Protein AF-A0A6A6N4U1-F1 (afdb_monomer_lite)

pLDDT: mean 78.18, std 16.9, range [21.81, 95.88]

Organism: Hevea brasiliensis (NCBI:txid3981)

Foldseek 3Di:
DVVLLVVLLVQLLCLLQVQQLVVLVVLCVVCVVLCVVWFPNLLSSVVSLLLSAQALVLLLVVCVVQLNCADPLNVSLSSSNVSRVVVSQVSVLVSVCVPDPDPVLSVVLVCLVVVLLCCLQPPVLVVLVVLVVPDDPPDDDPVVVLVVLVVQLVVQLVSCVVSVGHSVVSNVSSVVSHDFFPDPLQVSCVVVVCCCPVPVVVVLVVVLVVLADPVVQPSVSSLVSLVVSSVSSLVSSLCSQLVSCVVSVHPNLSSNLSSLSSSQDDDVSLVVLVVCCVVVRTDSNSSNSVVVVNVVCNVVSVVVNVVSDDPVVPVCPPVVVVVDPDDPVPDDQQEAAEAEAEAEDPVCVVVRVVVQCVSCVPCVRHPYHYHYWYDYAGRRDSDADADEDDPPPPPPDDDDDDDDDDGDDDGYD

Secondary structure (DSSP, 8-state):
-HHHHHHHHHHHHHHHHHHHHHHHHHHHHHSHHHHTTTB-GGGHHHHHHHHH---HHHHHHHHHTTT-TTSHHHHHHHHHHHHHHHHHHHHHHHHHHTT-S-HHHHHHHHHHHHHHHHHIIIIIHHHHHHHHHTS-TTSPPPHHHHHHHHHHHHHHHHHHHHTTS-HHHHHHHHHHHSPSSTTHHHHHHHHHHHHIIIIIHHHHHHHHHHH--GGGTT-HHHHHHHHHHHHHHHHHHHHHHHHHHHHTT--HHHHHHHHHHTT---HHHHHHHHHHHHTTSB-HHHHHHHHHHHHHHHHHHHHHHHHH--THHHHT-GGGGTS----GGGS-TTS-EEEEEEE-SGGGHHHHHHHHHHH-TTTTTS-EEEEEEE----TT-SS--B----TT---S--------------B--

Radius of gyration: 26.22 Å; chains: 1; bounding box: 71×54×66 Å

InterPro domains:
  IPR006153 Cation/H+ exchanger, transmembrane domain [PF00999] (2-296)
  IPR038770 Sodium/solute symporter superfamily [G3DSA:1.20.1530.20] (1-314)
  IPR050794 Monovalent cation:proton antiporter 2 [PTHR32468] (1-393)

Sequence (413 aa):
MLLKSTRKIWTLGVSSYLAPLLVSVIFGLLMRQQFNNCVNESKMLFVSASLSVTYFPVVAQFIEELDLLTTEFGLLTLSSSMLIQMMSISTFIIGVTSTRETYMMSFAYFLGVCGTVVVAVFIIRPVVQEIINRTPEGKSIHEFFVIAILIGTLIMAFVTDYLWMDFLLGAFLMGLIIPDGPPLGSILVEKSELMINEFFLPIFYVHIGYQTDVYSLKNIDSVTAILLLISVIFMTKMLGTLLASIYLKIRFQDAIFLALILNFKGVMDWVSFQRFLVLNILGKQCFTVLVLFNLVFIAAFYPVIHIFYNPRARLAGPYSKTKCTRALQSTPQEAELRAITCIYEEDNVPGMLALLEAVNPKAAISPLCAYVIHVIELVGRTAPILMPYKSDDKDLGHNSSSSSSPLGLCMLL

Structure (mmCIF, N/CA/C/O backbone):
data_AF-A0A6A6N4U1-F1
#
_entry.id   AF-A0A6A6N4U1-F1
#
loop_
_atom_site.group_PDB
_atom_site.id
_atom_site.type_symbol
_atom_site.label_atom_id
_atom_site.label_alt_id
_atom_site.label_comp_id
_atom_site.label_asym_id
_atom_site.label_entity_id
_atom_site.label_seq_id
_atom_site.pdbx_PDB_ins_code
_atom_site.Cartn_x
_atom_site.Cartn_y
_atom_site.Cartn_z
_atom_site.occupancy
_atom_site.B_iso_or_equiv
_atom_site.auth_seq_id
_atom_site.auth_comp_id
_atom_site.auth_asym_id
_atom_site.auth_atom_id
_atom_site.pdbx_PDB_model_num
ATOM 1 N N . MET A 1 1 ? 0.759 8.539 27.636 1.00 47.53 1 MET A N 1
ATOM 2 C CA . MET A 1 1 ? 0.322 7.373 26.828 1.00 47.53 1 MET A CA 1
ATOM 3 C C . MET A 1 1 ? 1.138 7.247 25.538 1.00 47.53 1 MET A C 1
ATOM 5 O O . MET A 1 1 ? 1.830 6.246 25.389 1.00 47.53 1 MET A O 1
ATOM 9 N N . LEU A 1 2 ? 1.140 8.285 24.687 1.00 45.25 2 LEU A N 1
ATOM 10 C CA . LEU A 1 2 ? 1.798 8.374 23.367 1.00 45.25 2 LEU A CA 1
ATOM 11 C C . LEU A 1 2 ? 3.108 7.575 23.187 1.00 45.25 2 LEU A C 1
ATOM 13 O O . LEU A 1 2 ? 3.095 6.633 22.404 1.00 45.25 2 LEU A O 1
ATOM 17 N N . LEU A 1 3 ? 4.192 7.846 23.938 1.00 59.31 3 LEU A N 1
ATOM 18 C CA . LEU A 1 3 ? 5.488 7.150 23.752 1.00 59.31 3 LEU A CA 1
ATOM 19 C C . LEU A 1 3 ? 5.407 5.608 23.786 1.00 59.31 3 LEU A C 1
ATOM 21 O O . LEU A 1 3 ? 6.158 4.938 23.075 1.00 59.31 3 LEU A O 1
ATOM 25 N N . LYS A 1 4 ? 4.503 5.021 24.590 1.00 64.94 4 LYS A N 1
ATOM 26 C CA . LYS A 1 4 ? 4.307 3.558 24.617 1.00 64.94 4 LYS A CA 1
ATOM 27 C C . LYS A 1 4 ? 3.630 3.040 23.344 1.00 64.94 4 LYS A C 1
ATOM 29 O O . LYS A 1 4 ? 3.878 1.898 22.974 1.00 64.94 4 LYS A O 1
ATOM 34 N N . SER A 1 5 ? 2.818 3.862 22.677 1.00 75.38 5 SER A N 1
ATOM 35 C CA . SER A 1 5 ? 2.281 3.563 21.346 1.00 75.38 5 SER A CA 1
ATOM 36 C C . SER A 1 5 ? 3.366 3.732 20.281 1.00 75.38 5 SER A C 1
ATOM 38 O O . SER A 1 5 ? 3.658 2.786 19.560 1.00 75.38 5 SER A O 1
ATOM 40 N N . THR A 1 6 ? 4.080 4.865 20.269 1.00 81.81 6 THR A N 1
ATOM 41 C CA . THR A 1 6 ? 5.168 5.139 19.312 1.00 81.81 6 THR A CA 1
ATOM 42 C C . THR A 1 6 ? 6.200 4.008 19.264 1.00 81.81 6 THR A C 1
ATOM 44 O O . THR A 1 6 ? 6.553 3.556 18.179 1.00 81.81 6 THR A O 1
ATOM 47 N N . ARG A 1 7 ? 6.625 3.469 20.421 1.00 86.06 7 ARG A N 1
ATOM 48 C CA . ARG A 1 7 ? 7.556 2.325 20.469 1.00 86.06 7 ARG A CA 1
ATOM 49 C C . ARG A 1 7 ? 6.973 1.039 19.864 1.00 86.06 7 ARG A C 1
ATOM 51 O O . ARG A 1 7 ? 7.729 0.299 19.236 1.00 86.06 7 ARG A O 1
ATOM 58 N N . LYS A 1 8 ? 5.669 0.764 20.022 1.00 87.31 8 LYS A N 1
ATOM 59 C CA . LYS A 1 8 ? 4.999 -0.371 19.354 1.00 87.31 8 LYS A CA 1
ATOM 60 C C . LYS A 1 8 ? 5.047 -0.199 17.836 1.00 87.31 8 LYS A C 1
ATOM 62 O O . LYS A 1 8 ? 5.547 -1.076 17.144 1.00 87.31 8 LYS A O 1
ATOM 67 N N . ILE A 1 9 ? 4.590 0.955 17.348 1.00 90.31 9 ILE A N 1
ATOM 68 C CA . ILE A 1 9 ? 4.489 1.260 15.915 1.00 90.31 9 ILE A CA 1
ATOM 69 C C . ILE A 1 9 ? 5.875 1.179 15.251 1.00 90.31 9 ILE A C 1
ATOM 71 O O . ILE A 1 9 ? 6.023 0.519 14.227 1.00 90.31 9 ILE A O 1
ATOM 75 N N . TRP A 1 10 ? 6.910 1.755 15.875 1.00 91.88 10 TRP A N 1
ATOM 76 C CA . TRP A 1 10 ? 8.291 1.694 15.378 1.00 91.88 10 TRP A CA 1
ATOM 77 C C . TRP A 1 10 ? 8.875 0.281 15.359 1.00 91.88 10 TRP A C 1
ATOM 79 O O . TRP A 1 10 ? 9.400 -0.142 14.334 1.00 91.88 10 TRP A O 1
ATOM 89 N N . THR A 1 11 ? 8.802 -0.459 16.471 1.00 91.38 11 THR A N 1
ATOM 90 C CA . THR A 1 11 ? 9.387 -1.815 16.519 1.00 91.38 11 THR A CA 1
ATOM 91 C C . THR A 1 11 ? 8.710 -2.770 15.544 1.00 91.38 11 THR A C 1
ATOM 93 O O . THR A 1 11 ? 9.398 -3.599 14.957 1.00 91.38 11 THR A O 1
ATOM 96 N N . LEU A 1 12 ? 7.402 -2.616 15.326 1.00 91.81 12 LEU A N 1
ATOM 97 C CA . LEU A 1 12 ? 6.649 -3.427 14.378 1.00 91.81 12 LEU A CA 1
ATOM 98 C C . LEU A 1 12 ? 6.899 -2.990 12.926 1.00 91.81 12 LEU A C 1
ATOM 100 O O . LEU A 1 12 ? 7.229 -3.831 12.097 1.00 91.81 12 LEU A O 1
ATOM 104 N N . GLY A 1 13 ? 6.831 -1.695 12.606 1.00 90.00 13 GLY A N 1
ATOM 105 C CA . GLY A 1 13 ? 7.095 -1.197 11.251 1.00 90.00 13 GLY A CA 1
ATOM 106 C C . GLY A 1 13 ? 8.523 -1.490 10.770 1.00 90.00 13 GLY A C 1
ATOM 107 O O . GLY A 1 13 ? 8.716 -1.981 9.658 1.00 90.00 13 GLY A O 1
ATOM 108 N N . VAL A 1 14 ? 9.529 -1.277 11.628 1.00 92.56 14 VAL A N 1
ATOM 109 C CA . VAL A 1 14 ? 10.937 -1.542 11.286 1.00 92.56 14 VAL A CA 1
ATOM 110 C C . VAL A 1 14 ? 11.200 -3.038 11.103 1.00 92.56 14 VAL A C 1
ATOM 112 O O . VAL A 1 14 ? 11.839 -3.401 10.119 1.00 92.56 14 VAL A O 1
ATOM 115 N N . SER A 1 15 ? 10.695 -3.926 11.970 1.00 92.75 15 SER A N 1
ATOM 116 C CA . SER A 1 15 ? 10.898 -5.373 11.781 1.00 92.75 15 SER A CA 1
ATOM 117 C C . SER A 1 15 ? 10.204 -5.896 10.519 1.00 92.75 15 SER A C 1
ATOM 119 O O . SER A 1 15 ? 10.774 -6.712 9.797 1.00 92.75 15 SER A O 1
ATOM 121 N N . SER A 1 16 ? 9.005 -5.387 10.224 1.00 90.69 16 SER A N 1
ATOM 122 C CA . SER A 1 16 ? 8.174 -5.801 9.085 1.00 90.69 16 SER A CA 1
ATOM 123 C C . SER A 1 16 ? 8.729 -5.370 7.728 1.00 90.69 16 SER A C 1
ATOM 125 O O . SER A 1 16 ? 8.388 -5.984 6.721 1.00 90.69 16 SER A O 1
ATOM 127 N N . TYR A 1 17 ? 9.568 -4.330 7.687 1.00 93.31 17 TYR A N 1
ATOM 128 C CA . TYR A 1 17 ? 10.213 -3.855 6.460 1.00 93.31 17 TYR A CA 1
ATOM 129 C C . TYR A 1 17 ? 11.681 -4.288 6.358 1.00 93.31 17 TYR A C 1
ATOM 131 O O . TYR A 1 17 ? 12.097 -4.847 5.345 1.00 93.31 17 TYR A O 1
ATOM 139 N N . LEU A 1 18 ? 12.474 -4.074 7.414 1.00 92.94 18 LEU A N 1
ATOM 140 C CA . LEU A 1 18 ? 13.924 -4.266 7.365 1.00 92.94 18 LEU A CA 1
ATOM 141 C C . LEU A 1 18 ? 14.315 -5.748 7.267 1.00 92.94 18 LEU A C 1
ATOM 143 O O . LEU A 1 18 ? 15.275 -6.073 6.574 1.00 92.94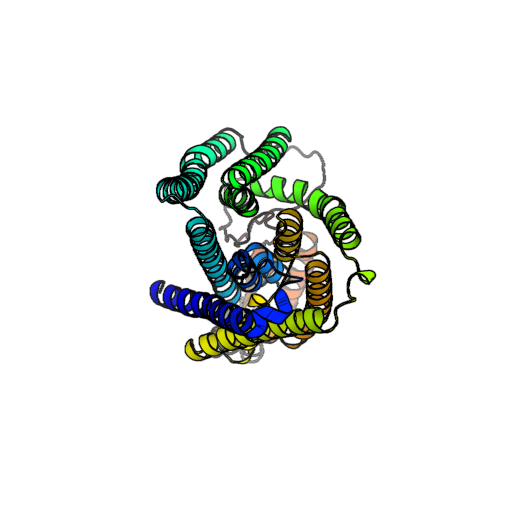 18 LEU A O 1
ATOM 147 N N . ALA A 1 19 ? 13.576 -6.655 7.920 1.00 92.81 19 ALA A N 1
ATOM 148 C CA . ALA A 1 19 ? 13.865 -8.088 7.857 1.00 92.81 19 ALA A CA 1
ATOM 149 C C . ALA A 1 19 ? 13.675 -8.677 6.441 1.00 92.81 19 ALA A C 1
ATOM 151 O O . ALA A 1 19 ? 14.647 -9.225 5.912 1.00 92.81 19 ALA A O 1
ATOM 152 N N . PRO A 1 20 ? 12.504 -8.550 5.774 1.00 93.12 20 PRO A N 1
ATOM 153 C CA . PRO A 1 20 ? 12.352 -9.034 4.401 1.00 93.12 20 PRO A CA 1
ATOM 154 C C . PRO A 1 20 ? 13.246 -8.286 3.407 1.00 93.12 20 PRO A C 1
ATOM 156 O O . PRO A 1 20 ? 13.717 -8.909 2.457 1.00 93.12 20 PRO A O 1
ATOM 159 N N . LEU A 1 21 ? 13.564 -7.005 3.636 1.00 92.19 21 LEU A N 1
ATOM 160 C CA . LEU A 1 21 ? 14.503 -6.278 2.781 1.00 92.19 21 LEU A CA 1
ATOM 161 C C . LEU A 1 21 ? 15.927 -6.845 2.873 1.00 92.19 21 LEU A C 1
ATOM 163 O O . LEU A 1 21 ? 16.541 -7.127 1.847 1.00 92.19 21 LEU A O 1
ATOM 167 N N . LEU A 1 22 ? 16.453 -7.069 4.080 1.00 92.19 22 LEU A N 1
ATOM 168 C CA . LEU A 1 22 ? 17.785 -7.657 4.246 1.00 92.19 22 LEU A CA 1
ATOM 169 C C . LEU A 1 22 ? 17.848 -9.073 3.657 1.00 92.19 22 LEU A C 1
ATOM 171 O O . LEU A 1 22 ? 18.781 -9.384 2.919 1.00 92.19 22 LEU A O 1
ATOM 175 N N . VAL A 1 23 ? 16.840 -9.913 3.916 1.00 92.56 23 VAL A N 1
ATOM 176 C CA . VAL A 1 23 ? 16.816 -11.289 3.394 1.00 92.56 23 VAL A CA 1
ATOM 177 C C . VAL A 1 23 ? 16.647 -11.322 1.872 1.00 92.56 23 VAL A C 1
ATOM 179 O O . VAL A 1 23 ? 17.328 -12.109 1.221 1.00 92.56 23 VAL A O 1
ATOM 182 N N . SER A 1 24 ? 15.823 -10.458 1.271 1.00 89.44 24 SER A N 1
ATOM 183 C CA . SER A 1 24 ? 15.673 -10.399 -0.194 1.00 89.44 24 SER A CA 1
ATOM 184 C C . SER A 1 24 ? 16.916 -9.885 -0.911 1.00 89.44 24 SER A C 1
ATOM 186 O O . SER A 1 24 ? 17.245 -10.387 -1.983 1.00 89.44 24 SER A O 1
ATOM 188 N N . VAL A 1 25 ? 17.641 -8.924 -0.332 1.00 88.00 25 VAL A N 1
ATOM 189 C CA . VAL A 1 25 ? 18.926 -8.469 -0.882 1.00 88.00 25 VAL A CA 1
ATOM 190 C C . VAL A 1 25 ? 19.991 -9.563 -0.761 1.00 88.00 25 VAL A C 1
ATOM 192 O O . VAL A 1 25 ? 20.678 -9.839 -1.741 1.00 88.00 25 VAL A O 1
ATOM 195 N N . ILE A 1 26 ? 20.090 -10.252 0.382 1.00 89.50 26 ILE A N 1
ATOM 196 C CA . ILE A 1 26 ? 21.025 -11.378 0.562 1.00 89.50 26 ILE A CA 1
ATOM 197 C C . ILE A 1 26 ? 20.692 -12.531 -0.399 1.00 89.50 26 ILE A C 1
ATOM 199 O O . ILE A 1 26 ? 21.573 -13.008 -1.111 1.00 89.50 26 ILE A O 1
ATOM 203 N N . PHE A 1 27 ? 19.427 -12.956 -0.471 1.00 87.00 27 PHE A N 1
ATOM 204 C CA . PHE A 1 27 ? 18.992 -14.035 -1.361 1.00 87.00 27 PHE A CA 1
ATOM 205 C C . PHE A 1 27 ? 19.195 -13.676 -2.839 1.00 87.00 27 PHE A C 1
ATOM 207 O O . PHE A 1 27 ? 19.677 -14.500 -3.614 1.00 87.00 27 PHE A O 1
ATOM 214 N N . GLY A 1 28 ? 18.888 -12.433 -3.224 1.00 82.25 28 GLY A N 1
ATOM 215 C CA . GLY A 1 28 ? 19.119 -11.931 -4.575 1.00 82.25 28 GLY A CA 1
ATOM 216 C C . GLY A 1 28 ? 20.599 -11.947 -4.969 1.00 82.25 28 GLY A C 1
ATOM 217 O O . GLY A 1 28 ? 20.936 -12.425 -6.050 1.00 82.25 28 GLY A O 1
ATOM 218 N N . LEU A 1 29 ? 21.493 -11.509 -4.076 1.00 82.88 29 LEU A N 1
ATOM 219 C CA . LEU A 1 29 ? 22.942 -11.558 -4.303 1.00 82.88 29 LEU A CA 1
ATOM 220 C C . LEU A 1 29 ? 23.471 -12.997 -4.426 1.00 82.88 29 LEU A C 1
ATOM 222 O O . LEU A 1 29 ? 24.333 -13.245 -5.267 1.00 82.88 29 LEU A O 1
ATOM 226 N N . LEU A 1 30 ? 22.943 -13.940 -3.637 1.00 84.25 30 LEU A N 1
ATOM 227 C CA . LEU A 1 30 ? 23.304 -15.362 -3.711 1.00 84.25 30 LEU A CA 1
ATOM 228 C C . LEU A 1 30 ? 22.841 -16.017 -5.022 1.00 84.25 30 LEU A C 1
ATOM 230 O O . LEU A 1 30 ? 23.605 -16.744 -5.650 1.00 84.25 30 LEU A O 1
ATOM 234 N N . MET A 1 31 ? 21.609 -15.741 -5.456 1.00 78.44 31 MET A N 1
ATOM 235 C CA . MET A 1 31 ? 20.995 -16.354 -6.644 1.00 78.44 31 MET A CA 1
ATOM 236 C C . MET A 1 31 ? 21.185 -15.543 -7.935 1.00 78.44 31 MET A C 1
ATOM 238 O O . MET A 1 31 ? 20.580 -15.863 -8.958 1.00 78.44 31 MET A O 1
ATOM 242 N N . ARG A 1 32 ? 22.034 -14.505 -7.917 1.00 74.94 32 ARG A N 1
ATOM 243 C CA . ARG A 1 32 ? 22.260 -13.535 -9.007 1.00 74.94 32 ARG A CA 1
ATOM 244 C C . ARG A 1 32 ? 22.328 -14.175 -10.400 1.00 74.94 32 ARG A C 1
ATOM 246 O O . ARG A 1 32 ? 21.597 -13.761 -11.291 1.00 74.94 32 ARG A O 1
ATOM 253 N N . GLN A 1 33 ? 23.101 -15.252 -10.562 1.00 71.81 33 GLN A N 1
ATOM 254 C CA . GLN A 1 33 ? 23.252 -15.964 -11.842 1.00 71.81 33 GLN A CA 1
ATOM 255 C C . GLN A 1 33 ? 21.924 -16.476 -12.444 1.00 71.81 33 GLN A C 1
ATOM 257 O O . GLN A 1 33 ? 21.774 -16.469 -13.662 1.00 71.81 33 GLN A O 1
ATOM 262 N N . GLN A 1 34 ? 20.945 -16.872 -11.621 1.00 73.12 34 GLN A N 1
ATOM 263 C CA . GLN A 1 34 ? 19.624 -17.337 -12.075 1.00 73.12 34 GLN A CA 1
ATOM 264 C C . GLN A 1 34 ? 18.674 -16.182 -12.448 1.00 73.12 34 GLN A C 1
ATOM 266 O O . GLN A 1 34 ? 17.690 -16.388 -13.166 1.00 73.12 34 GLN A O 1
ATOM 271 N N . PHE A 1 35 ? 18.970 -14.963 -11.981 1.00 69.50 35 PHE A N 1
ATOM 272 C CA . PHE A 1 35 ? 18.160 -13.764 -12.205 1.00 69.50 35 PHE A CA 1
ATOM 273 C C . PHE A 1 35 ? 18.562 -12.949 -13.443 1.00 69.50 35 PHE A C 1
ATOM 275 O O . PHE A 1 35 ? 17.767 -12.113 -13.870 1.00 69.50 35 PHE A O 1
ATOM 282 N N . ASN A 1 36 ? 19.719 -13.191 -14.067 1.00 65.44 36 ASN A N 1
ATOM 283 C CA . ASN A 1 36 ? 20.251 -12.314 -15.127 1.00 65.44 36 ASN A CA 1
ATOM 284 C C . ASN A 1 36 ? 19.378 -12.208 -16.397 1.00 65.44 36 ASN A C 1
ATOM 286 O O . ASN A 1 36 ? 19.429 -11.191 -17.082 1.00 65.44 36 ASN A O 1
ATOM 290 N N . ASN A 1 37 ? 18.511 -13.188 -16.672 1.00 64.38 37 ASN A N 1
ATOM 291 C CA . ASN A 1 37 ? 17.523 -13.132 -17.765 1.00 64.38 37 ASN A CA 1
ATOM 292 C C . ASN A 1 37 ? 16.206 -12.417 -17.379 1.00 64.38 37 ASN A C 1
ATOM 294 O O . ASN A 1 37 ? 15.232 -12.454 -18.130 1.00 64.38 37 ASN A O 1
ATOM 298 N N . CYS A 1 38 ? 16.119 -11.861 -16.170 1.00 66.94 38 CYS A N 1
ATOM 299 C CA . CYS A 1 38 ? 14.848 -11.626 -15.479 1.00 66.94 38 CYS A CA 1
ATOM 300 C C . CYS A 1 38 ? 14.813 -10.315 -14.673 1.00 66.94 38 CYS A C 1
ATOM 302 O O . CYS A 1 38 ? 13.816 -9.588 -14.722 1.00 66.94 38 CYS A O 1
ATOM 304 N N . VAL A 1 39 ? 15.894 -9.983 -13.967 1.00 72.06 39 VAL A N 1
ATOM 305 C CA . VAL A 1 39 ? 16.078 -8.727 -13.230 1.00 72.06 39 VAL A CA 1
ATOM 306 C C . VAL A 1 39 ? 17.431 -8.141 -13.616 1.00 72.06 39 VAL A C 1
ATOM 308 O O . VAL A 1 39 ? 18.446 -8.829 -13.544 1.00 72.06 39 VAL A O 1
ATOM 311 N N . ASN A 1 40 ? 17.463 -6.862 -13.991 1.00 70.31 40 ASN A N 1
ATOM 312 C CA . ASN A 1 40 ? 18.727 -6.159 -14.217 1.00 70.31 40 ASN A CA 1
ATOM 313 C C . ASN A 1 40 ? 19.532 -6.104 -12.906 1.00 70.31 40 ASN A C 1
ATOM 315 O O . ASN A 1 40 ? 19.048 -5.535 -11.927 1.00 70.31 40 ASN A O 1
ATOM 319 N N . GLU A 1 41 ? 20.753 -6.654 -12.887 1.00 67.62 41 GLU A N 1
ATOM 320 C CA . GLU A 1 41 ? 21.572 -6.813 -11.668 1.00 67.62 41 GLU A CA 1
ATOM 321 C C . GLU A 1 41 ? 21.716 -5.503 -10.872 1.00 67.62 41 GLU A C 1
ATOM 323 O O . GLU A 1 41 ? 21.485 -5.466 -9.664 1.00 67.62 41 GLU A O 1
ATOM 328 N N . SER A 1 42 ? 22.015 -4.401 -11.568 1.00 67.75 42 SER A N 1
ATOM 329 C CA . SER A 1 42 ? 22.154 -3.051 -11.000 1.00 67.75 42 SER A CA 1
ATOM 330 C C . SER A 1 42 ? 20.863 -2.479 -10.407 1.00 67.75 42 SER A C 1
ATOM 332 O O . SER A 1 42 ? 20.910 -1.506 -9.658 1.00 67.75 42 SER A O 1
ATOM 334 N N . LYS A 1 43 ? 19.706 -3.074 -10.719 1.00 75.25 43 LYS A N 1
ATOM 335 C CA . LYS A 1 43 ? 18.385 -2.652 -10.243 1.00 75.25 43 LYS A CA 1
ATOM 336 C C . LYS A 1 43 ? 17.765 -3.611 -9.215 1.00 75.25 43 LYS A C 1
ATOM 338 O O . LYS A 1 43 ? 16.654 -3.355 -8.751 1.00 75.25 43 LYS A O 1
ATOM 343 N N . MET A 1 44 ? 18.460 -4.683 -8.822 1.00 77.56 44 MET A N 1
ATOM 344 C CA . MET A 1 44 ? 17.923 -5.700 -7.906 1.00 77.56 44 MET A CA 1
ATOM 345 C C . MET A 1 44 ? 17.481 -5.120 -6.551 1.00 77.56 44 MET A C 1
ATOM 347 O O . MET A 1 44 ? 16.456 -5.537 -6.018 1.00 77.56 44 MET A O 1
ATOM 351 N N . LEU A 1 45 ? 18.180 -4.097 -6.041 1.00 79.25 45 LEU A N 1
ATOM 352 C CA . LEU A 1 45 ? 17.795 -3.377 -4.818 1.00 79.25 45 LEU A CA 1
ATOM 353 C C . LEU A 1 45 ? 16.383 -2.769 -4.898 1.00 79.25 45 LEU A C 1
ATOM 355 O O . LEU A 1 45 ? 15.651 -2.832 -3.914 1.00 79.25 45 LEU A O 1
ATOM 359 N N . PHE A 1 46 ? 15.968 -2.234 -6.053 1.00 79.00 46 PHE A N 1
ATOM 360 C CA . PHE A 1 46 ? 14.619 -1.677 -6.229 1.00 79.00 46 PHE A CA 1
ATOM 361 C C . PHE A 1 46 ? 13.546 -2.771 -6.219 1.00 79.00 46 PHE A C 1
ATOM 363 O O . PHE A 1 46 ? 12.483 -2.578 -5.634 1.00 79.00 46 PHE A O 1
ATOM 370 N N . VAL A 1 47 ? 13.831 -3.935 -6.815 1.00 81.94 47 VAL A N 1
ATOM 371 C CA . VAL A 1 47 ? 12.922 -5.094 -6.799 1.00 81.94 47 VAL A CA 1
ATOM 372 C C . VAL A 1 47 ? 12.760 -5.630 -5.376 1.00 81.94 47 VAL A C 1
ATOM 374 O O . VAL A 1 47 ? 11.634 -5.746 -4.894 1.00 81.94 47 VAL A O 1
ATOM 377 N N . SER A 1 48 ? 13.866 -5.866 -4.667 1.00 84.19 48 SER A N 1
ATOM 378 C CA . SER A 1 48 ? 13.863 -6.294 -3.262 1.00 84.19 48 SER A CA 1
ATOM 379 C C . SER A 1 48 ? 13.155 -5.293 -2.338 1.00 84.19 48 SER A C 1
ATOM 381 O O . SER A 1 48 ? 12.387 -5.698 -1.460 1.00 84.19 48 SER A O 1
ATOM 383 N N . ALA A 1 49 ? 13.345 -3.987 -2.567 1.00 84.56 49 ALA A N 1
ATOM 384 C CA . ALA A 1 49 ? 12.638 -2.937 -1.842 1.00 84.56 49 ALA A CA 1
ATOM 385 C C . ALA A 1 49 ? 11.122 -2.998 -2.089 1.00 84.56 49 ALA A C 1
ATOM 387 O O . ALA A 1 49 ? 10.388 -3.178 -1.119 1.00 84.56 49 ALA A O 1
ATOM 388 N N . SER A 1 50 ? 10.661 -2.922 -3.348 1.00 85.00 50 SER A N 1
ATOM 389 C CA . SER A 1 50 ? 9.228 -2.912 -3.703 1.00 85.00 50 SER A CA 1
ATOM 390 C C . SER A 1 50 ? 8.477 -4.166 -3.250 1.00 85.00 50 SER A C 1
ATOM 392 O O . SER A 1 50 ? 7.355 -4.070 -2.757 1.00 85.00 50 SER A O 1
ATOM 394 N N . LEU A 1 51 ? 9.092 -5.350 -3.339 1.00 87.06 51 LEU A N 1
ATOM 395 C CA . LEU A 1 51 ? 8.472 -6.583 -2.839 1.00 87.06 51 LEU A CA 1
ATOM 396 C C . LEU A 1 51 ? 8.258 -6.538 -1.316 1.00 87.06 51 LEU A C 1
ATOM 398 O O . LEU A 1 51 ? 7.212 -6.977 -0.829 1.00 87.06 51 LEU A O 1
ATOM 402 N N . SER A 1 52 ? 9.202 -5.942 -0.580 1.00 90.88 52 SER A N 1
ATOM 403 C CA . SER A 1 52 ? 9.161 -5.813 0.882 1.00 90.88 52 SER A CA 1
ATOM 404 C C . SER A 1 52 ? 8.134 -4.788 1.392 1.00 90.88 52 SER A C 1
ATOM 406 O O . SER A 1 52 ? 7.753 -4.847 2.563 1.00 90.88 52 SER A O 1
ATOM 408 N N . VAL A 1 53 ? 7.636 -3.876 0.548 1.00 91.25 53 VAL A N 1
ATOM 409 C CA . VAL A 1 53 ? 6.685 -2.810 0.933 1.00 91.25 53 VAL A CA 1
ATOM 410 C C . VAL A 1 53 ? 5.336 -3.372 1.382 1.00 91.25 53 VAL A C 1
ATOM 412 O O . VAL A 1 53 ? 4.869 -4.414 0.912 1.00 91.25 53 VAL A O 1
ATOM 415 N N . THR A 1 54 ? 4.703 -2.652 2.306 1.00 93.12 54 THR A N 1
ATOM 416 C CA . THR A 1 54 ? 3.259 -2.687 2.555 1.00 93.12 54 THR A CA 1
ATOM 417 C C . THR A 1 54 ? 2.723 -1.301 2.216 1.00 93.12 54 THR A C 1
ATOM 419 O O . THR A 1 54 ? 3.154 -0.322 2.825 1.00 93.12 54 THR A O 1
ATOM 422 N N . TYR A 1 55 ? 1.832 -1.193 1.232 1.00 92.56 55 TYR A N 1
ATOM 423 C CA . TYR A 1 55 ? 1.243 0.091 0.849 1.00 92.56 55 TYR A CA 1
ATOM 424 C C . TYR A 1 55 ? 0.149 0.476 1.852 1.00 92.56 55 TYR A C 1
ATOM 426 O O . TYR A 1 55 ? -0.789 -0.292 2.062 1.00 92.56 55 TYR A O 1
ATOM 434 N N . PHE A 1 56 ? 0.247 1.665 2.461 1.00 92.69 56 PHE A N 1
ATOM 435 C CA . PHE A 1 56 ? -0.755 2.136 3.427 1.00 92.69 56 PHE A CA 1
ATOM 436 C C . PHE A 1 56 ? -2.191 2.124 2.863 1.00 92.69 56 PHE A C 1
ATOM 438 O O . PHE A 1 56 ? -3.041 1.565 3.550 1.00 92.69 56 PHE A O 1
ATOM 445 N N . PRO A 1 57 ? -2.483 2.615 1.635 1.00 91.50 57 PRO A N 1
ATOM 446 C CA . PRO A 1 57 ? -3.849 2.609 1.099 1.00 91.50 57 PRO A CA 1
ATOM 447 C C . PRO A 1 57 ? -4.471 1.208 0.995 1.00 91.50 57 PRO A C 1
ATOM 449 O O . PRO A 1 57 ? -5.630 1.028 1.341 1.00 91.50 57 PRO A O 1
ATOM 452 N N . VAL A 1 58 ? -3.677 0.201 0.607 1.00 92.56 58 VAL A N 1
ATOM 453 C CA . VAL A 1 58 ? -4.116 -1.207 0.528 1.00 92.56 58 VAL A CA 1
ATOM 454 C C . VAL A 1 58 ? -4.476 -1.755 1.912 1.00 92.56 58 VAL A C 1
ATOM 456 O O . VAL A 1 58 ? -5.451 -2.482 2.059 1.00 92.56 58 VAL A O 1
ATOM 459 N N . VAL A 1 59 ? -3.713 -1.388 2.945 1.00 93.25 59 VAL A N 1
ATOM 460 C CA . VAL A 1 59 ? -4.013 -1.764 4.337 1.00 93.25 59 VAL A CA 1
ATOM 461 C C . VAL A 1 59 ? -5.169 -0.950 4.919 1.00 93.25 59 VAL A C 1
ATOM 463 O O . VAL A 1 59 ? -5.880 -1.467 5.771 1.00 93.25 59 VAL A O 1
ATOM 466 N N . ALA A 1 60 ? -5.372 0.294 4.480 1.00 91.56 60 ALA A N 1
ATOM 467 C CA . ALA A 1 60 ? -6.494 1.123 4.905 1.00 91.56 60 ALA A CA 1
ATOM 468 C C . ALA A 1 60 ? -7.821 0.541 4.412 1.00 91.56 60 ALA A C 1
ATOM 470 O O . ALA A 1 60 ? -8.635 0.146 5.244 1.00 91.56 60 ALA A O 1
ATOM 471 N N . GLN A 1 61 ? -7.952 0.354 3.094 1.00 90.00 61 GLN A N 1
ATOM 472 C CA . GLN A 1 61 ? -9.106 -0.290 2.467 1.00 90.00 61 GLN A CA 1
ATOM 473 C C . GLN A 1 61 ? -9.392 -1.667 3.093 1.00 90.00 61 GLN A C 1
ATOM 475 O O . GLN A 1 61 ? -10.516 -1.964 3.472 1.00 90.00 61 GLN A O 1
ATOM 480 N N . PHE A 1 62 ? -8.365 -2.493 3.312 1.00 89.38 62 PHE A N 1
ATOM 481 C CA . PHE A 1 62 ? -8.565 -3.822 3.896 1.00 89.38 62 PHE A CA 1
ATOM 482 C C . PHE A 1 62 ? -8.974 -3.813 5.387 1.00 89.38 62 PHE A C 1
ATOM 484 O O . PHE A 1 62 ? -9.523 -4.784 5.900 1.00 89.38 62 PHE A O 1
ATOM 491 N N . ILE A 1 63 ? -8.692 -2.735 6.123 1.00 88.81 63 ILE A N 1
ATOM 492 C CA . ILE A 1 63 ? -9.144 -2.552 7.515 1.00 88.81 63 ILE A CA 1
ATOM 493 C C . ILE A 1 63 ? -10.555 -1.941 7.560 1.00 88.81 63 ILE A C 1
ATOM 495 O O . ILE A 1 63 ? -11.280 -2.164 8.531 1.00 88.81 63 ILE A O 1
ATOM 499 N N . GLU A 1 64 ? -10.939 -1.212 6.514 1.00 87.38 64 GLU A N 1
ATOM 500 C CA . GLU A 1 64 ? -12.280 -0.681 6.249 1.00 87.38 64 GLU A CA 1
ATOM 501 C C . GLU A 1 64 ? -13.255 -1.808 5.875 1.00 87.38 64 GLU A C 1
ATOM 503 O O . GLU A 1 64 ? -14.249 -1.986 6.570 1.00 87.38 64 GLU A O 1
ATOM 508 N N . GLU A 1 65 ? -12.877 -2.692 4.941 1.00 86.88 65 GLU A N 1
ATOM 509 C CA . GLU A 1 65 ? -13.573 -3.951 4.585 1.00 86.88 65 GLU A CA 1
ATOM 510 C C . GLU A 1 65 ? -13.788 -4.927 5.771 1.00 86.88 65 GLU A C 1
ATOM 512 O O . GLU A 1 65 ? -14.481 -5.937 5.642 1.00 86.88 65 GLU A O 1
ATOM 517 N N . LEU A 1 66 ? -13.183 -4.652 6.933 1.00 84.31 66 LEU A N 1
ATOM 518 C CA . LEU A 1 66 ? -13.285 -5.444 8.161 1.00 84.31 66 LEU A CA 1
ATOM 519 C C . LEU A 1 66 ? -13.944 -4.695 9.337 1.00 84.31 66 LEU A C 1
ATOM 521 O O . LEU A 1 66 ? -13.941 -5.231 10.446 1.00 84.31 66 LEU A O 1
ATOM 525 N N . ASP A 1 67 ? -14.459 -3.474 9.149 1.00 82.81 67 ASP A N 1
ATOM 526 C CA . ASP A 1 67 ? -14.994 -2.596 10.212 1.00 82.81 67 ASP A CA 1
ATOM 527 C C . ASP A 1 67 ? -13.986 -2.272 11.344 1.00 82.81 67 ASP A C 1
ATOM 529 O O . ASP A 1 67 ? -14.351 -1.948 12.480 1.00 82.81 67 ASP A O 1
ATOM 533 N N . LEU A 1 68 ? -12.676 -2.370 11.081 1.00 82.62 68 LEU A N 1
ATOM 534 C CA . LEU A 1 68 ? -11.638 -2.294 12.118 1.00 82.62 68 LEU A CA 1
ATOM 535 C C . LEU A 1 68 ? -10.973 -0.917 12.272 1.00 82.62 68 LEU A C 1
ATOM 537 O O . LEU A 1 68 ? -10.210 -0.751 13.231 1.00 82.62 68 LEU A O 1
ATOM 541 N N . LEU A 1 69 ? -11.248 0.057 11.393 1.00 81.12 69 LEU A N 1
ATOM 542 C CA . LEU A 1 69 ? -10.571 1.370 11.329 1.00 81.12 69 LEU A CA 1
ATOM 543 C C . LEU A 1 69 ? -10.465 2.081 12.688 1.00 81.12 69 LEU A C 1
ATOM 545 O O . LEU A 1 69 ? -9.390 2.539 13.076 1.00 81.12 69 LEU A O 1
ATOM 549 N N . THR A 1 70 ? -11.570 2.125 13.434 1.00 77.31 70 THR A N 1
ATOM 550 C CA . THR A 1 70 ? -11.700 2.844 14.715 1.00 77.31 70 THR A CA 1
ATOM 551 C C . THR A 1 70 ? -11.082 2.108 15.910 1.00 77.31 70 THR A C 1
ATOM 553 O O . THR A 1 70 ? -10.984 2.663 17.006 1.00 77.31 70 THR A O 1
ATOM 556 N N . THR A 1 71 ? -10.657 0.853 15.739 1.00 81.06 71 THR A N 1
ATOM 557 C CA . THR A 1 71 ? -10.158 0.015 16.841 1.00 81.06 71 THR A CA 1
ATOM 558 C C . THR A 1 71 ? -8.686 0.295 17.167 1.00 81.06 71 THR A C 1
ATOM 560 O O . THR A 1 71 ? -7.893 0.623 16.286 1.00 81.06 71 THR A O 1
ATOM 563 N N . GLU A 1 72 ? -8.258 0.058 18.420 1.00 81.38 72 GLU A N 1
ATOM 564 C CA . GLU A 1 72 ? -6.825 0.120 18.791 1.00 81.38 72 GLU A CA 1
ATOM 565 C C . GLU A 1 72 ? -5.944 -0.774 17.896 1.00 81.38 72 GLU A C 1
ATOM 567 O O . GLU A 1 72 ? -4.771 -0.475 17.668 1.00 81.38 72 GLU A O 1
ATOM 572 N N . PHE A 1 73 ? -6.508 -1.880 17.398 1.00 84.81 73 PHE A N 1
ATOM 573 C CA . PHE A 1 73 ? -5.841 -2.806 16.491 1.00 84.81 73 PHE A CA 1
ATOM 574 C C . PHE A 1 73 ? -5.707 -2.222 15.078 1.00 84.81 73 PHE A C 1
ATOM 576 O O . PHE A 1 73 ? -4.610 -2.239 14.519 1.00 84.81 73 PHE A O 1
ATOM 583 N N . GLY A 1 74 ? -6.791 -1.675 14.518 1.00 86.94 74 GLY A N 1
ATOM 584 C CA . GLY A 1 74 ? -6.783 -0.995 13.223 1.00 86.94 74 GLY A CA 1
ATOM 585 C C . GLY A 1 74 ? -5.791 0.161 13.226 1.00 86.94 74 GLY A C 1
ATOM 586 O O . GLY A 1 74 ? -4.843 0.155 12.447 1.00 86.94 74 GLY A O 1
ATOM 587 N N . LEU A 1 75 ? -5.900 1.072 14.194 1.00 87.81 75 LEU A N 1
ATOM 588 C CA . LEU A 1 75 ? -5.018 2.235 14.320 1.00 87.81 75 LEU A CA 1
ATOM 589 C C . LEU A 1 75 ? -3.533 1.864 14.515 1.00 87.81 75 LEU A C 1
ATOM 591 O O . LEU A 1 75 ? -2.656 2.520 13.945 1.00 87.81 75 LEU A O 1
ATOM 595 N N . LEU A 1 76 ? -3.219 0.789 15.252 1.00 89.06 76 LEU A N 1
ATOM 596 C CA . LEU A 1 76 ? -1.852 0.245 15.331 1.00 89.06 76 LEU A CA 1
ATOM 597 C C . LEU A 1 76 ? -1.364 -0.279 13.969 1.00 89.06 76 LEU A C 1
ATOM 599 O O . LEU A 1 76 ? -0.211 -0.059 13.604 1.00 89.06 76 LEU A O 1
ATOM 603 N N . THR A 1 77 ? -2.235 -0.952 13.219 1.00 92.00 77 THR A N 1
ATOM 604 C CA . THR A 1 77 ? -1.899 -1.542 11.917 1.00 92.00 77 THR A CA 1
ATOM 605 C C . THR A 1 77 ? -1.686 -0.456 10.860 1.00 92.00 77 THR A C 1
ATOM 607 O O . THR A 1 77 ? -0.616 -0.415 10.254 1.00 92.00 77 THR A O 1
ATOM 610 N N . LEU A 1 78 ? -2.634 0.479 10.727 1.00 92.31 78 LEU A N 1
ATOM 611 C CA . LEU A 1 78 ? -2.577 1.660 9.855 1.00 92.31 78 LEU A CA 1
ATOM 612 C C . LEU A 1 78 ? -1.300 2.479 10.093 1.00 92.31 78 LEU A C 1
ATOM 614 O O . LEU A 1 78 ? -0.529 2.734 9.172 1.00 92.31 78 LEU A O 1
ATOM 618 N N . SER A 1 79 ? -1.022 2.847 11.347 1.00 91.94 79 SER A N 1
ATOM 619 C CA . SER A 1 79 ? 0.183 3.624 11.669 1.00 91.94 79 SER A CA 1
ATOM 620 C C . SER A 1 79 ? 1.481 2.842 11.428 1.00 91.94 79 SER A C 1
ATOM 622 O O . SER A 1 79 ? 2.494 3.439 11.059 1.00 91.94 79 SER A O 1
ATOM 624 N N . SER A 1 80 ? 1.471 1.509 11.566 1.00 92.69 80 SER A N 1
ATOM 625 C CA . SER A 1 80 ? 2.633 0.682 11.217 1.00 92.69 80 SER A CA 1
ATOM 626 C C . SER A 1 80 ? 2.857 0.581 9.702 1.00 92.69 80 SER A C 1
ATOM 628 O O . SER A 1 80 ? 4.006 0.665 9.268 1.00 92.69 80 SER A O 1
ATOM 630 N N . SER A 1 81 ? 1.796 0.494 8.886 1.00 93.88 81 SER A N 1
ATOM 631 C CA . SER A 1 81 ? 1.914 0.481 7.421 1.00 93.88 81 SER A CA 1
ATOM 632 C C . SER A 1 81 ? 2.325 1.846 6.860 1.00 93.88 81 SER A C 1
ATOM 634 O O . SER A 1 81 ? 3.151 1.888 5.949 1.00 93.88 81 SER A O 1
ATOM 636 N N . MET A 1 82 ? 1.889 2.957 7.471 1.00 92.38 82 MET A N 1
ATOM 637 C CA . MET A 1 82 ? 2.443 4.290 7.189 1.00 92.38 82 MET A CA 1
ATOM 638 C C . MET A 1 82 ? 3.963 4.342 7.418 1.00 92.38 82 MET A C 1
ATOM 640 O O . MET A 1 82 ? 4.692 4.811 6.545 1.00 92.38 82 MET A O 1
ATOM 644 N N . LEU A 1 83 ? 4.475 3.827 8.549 1.00 93.19 83 LEU A N 1
ATOM 645 C CA . LEU A 1 83 ? 5.929 3.787 8.776 1.00 93.19 83 LEU A CA 1
ATOM 646 C C . LEU A 1 83 ? 6.652 2.892 7.760 1.00 93.19 83 LEU A C 1
ATOM 648 O O . LEU A 1 83 ? 7.708 3.284 7.269 1.00 93.19 83 LEU A O 1
ATOM 652 N N . ILE A 1 84 ? 6.095 1.727 7.407 1.00 93.31 84 ILE A N 1
ATOM 653 C CA . ILE A 1 84 ? 6.664 0.844 6.372 1.00 93.31 84 ILE A CA 1
ATOM 654 C C . ILE A 1 84 ? 6.764 1.582 5.027 1.00 93.31 84 ILE A C 1
ATOM 656 O O . ILE A 1 84 ? 7.802 1.517 4.368 1.00 93.31 84 ILE A O 1
ATOM 660 N N . GLN A 1 85 ? 5.730 2.330 4.637 1.00 91.69 85 GLN A N 1
ATOM 661 C CA . GLN A 1 85 ? 5.728 3.097 3.393 1.00 91.69 85 GLN A CA 1
ATOM 662 C C . GLN A 1 85 ? 6.742 4.257 3.418 1.00 91.69 85 GLN A C 1
ATOM 664 O O . GLN A 1 85 ? 7.471 4.447 2.447 1.00 91.69 85 GLN A O 1
ATOM 669 N N . MET A 1 86 ? 6.871 4.982 4.534 1.00 89.38 86 MET A N 1
ATOM 670 C CA . MET A 1 86 ? 7.867 6.058 4.684 1.00 89.38 86 MET A CA 1
ATOM 671 C C . MET A 1 86 ? 9.311 5.532 4.695 1.00 89.38 86 MET A C 1
ATOM 673 O O . MET A 1 86 ? 10.197 6.128 4.076 1.00 89.38 86 MET A O 1
ATOM 677 N N . MET A 1 87 ? 9.554 4.378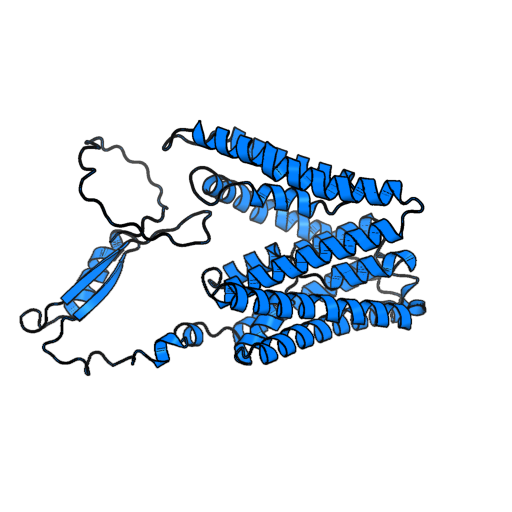 5.327 1.00 90.88 87 MET A N 1
ATOM 678 C CA . MET A 1 87 ? 10.836 3.671 5.233 1.00 90.88 87 MET A CA 1
ATOM 679 C C . MET A 1 87 ? 11.112 3.220 3.792 1.00 90.88 87 MET A C 1
ATOM 681 O O . MET A 1 87 ? 12.223 3.408 3.305 1.00 90.88 87 MET A O 1
ATOM 685 N N . SER A 1 88 ? 10.098 2.724 3.074 1.00 89.38 88 SER A N 1
ATOM 686 C CA . SER A 1 88 ? 10.224 2.361 1.659 1.00 89.38 88 SER A CA 1
ATOM 687 C C . SER A 1 88 ? 10.593 3.541 0.766 1.00 89.38 88 SER A C 1
ATOM 689 O O . SER A 1 88 ? 11.500 3.418 -0.052 1.00 89.38 88 SER A O 1
ATOM 691 N N . ILE A 1 89 ? 9.923 4.687 0.916 1.00 85.88 89 ILE A N 1
ATOM 692 C CA . ILE A 1 89 ? 10.250 5.910 0.169 1.00 85.88 89 ILE A CA 1
ATOM 693 C C . ILE A 1 89 ? 11.701 6.319 0.461 1.00 85.88 89 ILE A C 1
ATOM 695 O O . ILE A 1 89 ? 12.460 6.601 -0.463 1.00 85.88 89 ILE A O 1
ATOM 699 N N . SER A 1 90 ? 12.122 6.251 1.728 1.00 84.69 90 SER A N 1
ATOM 700 C CA . SER A 1 90 ? 13.501 6.545 2.142 1.00 84.69 90 SER A CA 1
ATOM 701 C C . SER A 1 90 ? 14.524 5.602 1.489 1.00 84.69 90 SER A C 1
ATOM 703 O O . SER A 1 90 ? 15.552 6.053 0.986 1.00 84.69 90 SER A O 1
ATOM 705 N N . THR A 1 91 ? 14.242 4.298 1.430 1.00 84.62 91 THR A N 1
ATOM 706 C CA . THR A 1 91 ? 15.113 3.317 0.764 1.00 84.62 91 THR A CA 1
ATOM 707 C C . THR A 1 91 ? 15.101 3.456 -0.759 1.00 84.62 91 THR A C 1
ATOM 709 O O . THR A 1 91 ? 16.154 3.322 -1.378 1.00 84.62 91 THR A O 1
ATOM 712 N N . PHE A 1 92 ? 13.963 3.790 -1.375 1.00 81.44 92 PHE A N 1
ATOM 713 C CA . PHE A 1 92 ? 13.888 4.092 -2.806 1.00 81.44 92 PHE A CA 1
ATOM 714 C C . PHE A 1 92 ? 14.726 5.329 -3.153 1.00 81.44 92 PHE A C 1
ATOM 716 O O . PHE A 1 92 ? 15.475 5.303 -4.128 1.00 81.44 92 PHE A O 1
ATOM 723 N N . ILE A 1 93 ? 14.686 6.372 -2.312 1.00 80.50 93 ILE A N 1
ATOM 724 C CA . ILE A 1 93 ? 15.548 7.553 -2.449 1.00 80.50 93 ILE A CA 1
ATOM 725 C C . ILE A 1 93 ? 17.028 7.156 -2.422 1.00 80.50 93 ILE A C 1
ATOM 727 O O . ILE A 1 93 ? 17.762 7.524 -3.335 1.00 80.50 93 ILE A O 1
ATOM 731 N N . ILE A 1 94 ? 17.458 6.364 -1.433 1.00 81.06 94 ILE A N 1
ATOM 732 C CA . ILE A 1 94 ? 18.845 5.869 -1.332 1.00 81.06 94 ILE A CA 1
ATOM 733 C C . ILE A 1 94 ? 19.229 5.012 -2.553 1.00 81.06 94 ILE A C 1
ATOM 735 O O . ILE A 1 94 ? 20.335 5.139 -3.075 1.00 81.06 94 ILE A O 1
ATOM 739 N N . GLY A 1 95 ? 18.314 4.176 -3.054 1.00 77.94 95 GLY A N 1
ATOM 740 C CA . GLY A 1 95 ? 18.522 3.396 -4.273 1.00 77.94 95 GLY A CA 1
ATOM 741 C C . GLY A 1 95 ? 18.766 4.281 -5.497 1.00 77.94 95 GLY A C 1
ATOM 742 O O . GLY A 1 95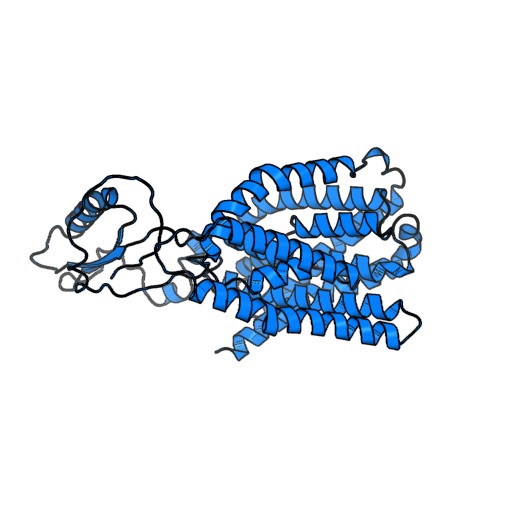 ? 19.750 4.087 -6.209 1.00 77.94 95 GLY A O 1
ATOM 743 N N . VAL A 1 96 ? 17.917 5.292 -5.721 1.00 76.88 96 VAL A N 1
ATOM 744 C CA . VAL A 1 96 ? 18.074 6.237 -6.840 1.00 76.88 96 VAL A CA 1
ATOM 745 C C . VAL A 1 96 ? 19.395 6.993 -6.723 1.00 76.88 96 VAL A C 1
ATOM 747 O O . VAL A 1 96 ? 20.156 7.020 -7.692 1.00 76.88 96 VAL A O 1
ATOM 750 N N . THR A 1 97 ? 19.718 7.559 -5.556 1.00 76.50 97 THR A N 1
ATOM 751 C CA . THR A 1 97 ? 20.955 8.341 -5.374 1.00 76.50 97 THR A CA 1
ATOM 752 C C . THR A 1 97 ? 22.216 7.492 -5.531 1.00 76.50 97 THR A C 1
ATOM 754 O O . THR A 1 97 ? 23.192 7.978 -6.099 1.00 76.50 97 THR A O 1
ATOM 757 N N . SER A 1 98 ? 22.181 6.210 -5.150 1.00 73.12 98 SER A N 1
ATOM 758 C CA . SER A 1 98 ? 23.282 5.260 -5.373 1.00 73.12 98 SER A CA 1
ATOM 759 C C . SER A 1 98 ? 23.524 4.905 -6.849 1.00 73.12 98 SER A C 1
ATOM 761 O O . SER A 1 98 ? 24.556 4.314 -7.159 1.00 73.12 98 SER A O 1
ATOM 763 N N . THR A 1 99 ? 22.603 5.239 -7.761 1.00 71.12 99 THR A N 1
ATOM 764 C CA . THR A 1 99 ? 22.770 5.043 -9.218 1.00 71.12 99 THR A CA 1
ATOM 765 C C . THR A 1 99 ? 23.145 6.316 -9.986 1.00 71.12 99 THR A C 1
ATOM 767 O O . THR A 1 99 ? 23.233 6.283 -11.212 1.00 71.12 99 THR A O 1
ATOM 770 N N . ARG A 1 100 ? 23.354 7.452 -9.304 1.00 71.25 100 ARG A N 1
ATOM 771 C CA . ARG A 1 100 ? 23.728 8.727 -9.940 1.00 71.25 100 ARG A CA 1
ATOM 772 C C . ARG A 1 100 ? 25.208 9.029 -9.713 1.00 71.25 100 ARG A C 1
ATOM 774 O O . ARG A 1 100 ? 25.681 9.040 -8.584 1.00 71.25 100 ARG A O 1
ATOM 781 N N . GLU A 1 101 ? 25.913 9.356 -10.792 1.00 66.38 101 GLU A N 1
ATOM 782 C CA . GLU A 1 101 ? 27.361 9.629 -10.786 1.00 66.38 101 GLU A CA 1
ATOM 783 C C . GLU A 1 101 ? 27.748 10.931 -10.059 1.00 66.38 101 GLU A C 1
ATOM 785 O O . GLU A 1 101 ? 28.904 11.121 -9.691 1.00 66.38 101 GLU A O 1
ATOM 790 N N . THR A 1 102 ? 26.797 11.846 -9.842 1.00 77.12 102 THR A N 1
ATOM 791 C CA . THR A 1 102 ? 27.044 13.175 -9.261 1.00 77.12 102 THR A CA 1
ATOM 792 C C . THR A 1 102 ? 26.188 13.451 -8.028 1.00 77.12 102 THR A C 1
ATOM 794 O O . THR A 1 102 ? 24.957 13.455 -8.080 1.00 77.12 102 THR A O 1
ATOM 797 N N . TYR A 1 103 ? 26.855 13.813 -6.926 1.00 79.62 103 TYR A N 1
ATOM 798 C CA . TYR A 1 103 ? 26.231 14.225 -5.661 1.00 79.62 103 TYR A CA 1
ATOM 799 C C . TYR A 1 103 ? 25.185 15.342 -5.836 1.00 79.62 103 TYR A C 1
ATOM 801 O O . TYR A 1 103 ? 24.143 15.326 -5.184 1.00 79.62 103 TYR A O 1
ATOM 809 N N . MET A 1 104 ? 25.423 16.276 -6.765 1.00 79.94 104 MET A N 1
ATOM 810 C CA . MET A 1 104 ? 24.503 17.376 -7.073 1.00 79.94 104 MET A CA 1
ATOM 811 C C . MET A 1 104 ? 23.126 16.887 -7.553 1.00 79.94 104 MET A C 1
ATOM 813 O O . MET A 1 104 ? 22.114 17.440 -7.130 1.00 79.94 104 MET A O 1
ATOM 817 N N . MET A 1 105 ? 23.067 15.822 -8.364 1.00 78.94 105 MET A N 1
ATOM 818 C CA . MET A 1 105 ? 21.800 15.227 -8.817 1.00 78.94 105 MET A CA 1
ATOM 819 C C . MET A 1 105 ? 21.049 14.569 -7.655 1.00 78.94 105 MET A C 1
ATOM 821 O O . MET A 1 105 ? 19.838 14.728 -7.523 1.00 78.94 105 MET A O 1
ATOM 825 N N . SER A 1 106 ? 21.777 13.877 -6.778 1.00 79.06 106 SER A N 1
ATOM 826 C CA . SER A 1 106 ? 21.222 13.239 -5.580 1.00 79.06 106 SER A CA 1
ATOM 827 C C . SER A 1 106 ? 20.670 14.257 -4.573 1.00 79.06 106 SER A C 1
ATOM 829 O O . SER A 1 106 ? 19.603 14.043 -3.999 1.00 79.06 106 SER A O 1
ATOM 831 N N . PHE A 1 107 ? 21.352 15.393 -4.401 1.00 81.88 107 PHE A N 1
ATOM 832 C CA . PHE A 1 107 ? 20.895 16.497 -3.556 1.00 81.88 107 PHE A CA 1
ATOM 833 C C . PHE A 1 107 ? 19.695 17.243 -4.164 1.00 81.88 107 PHE A C 1
ATOM 835 O O . PHE A 1 107 ? 18.726 17.517 -3.457 1.00 81.88 107 PHE A O 1
ATOM 842 N N . ALA A 1 108 ? 19.707 17.503 -5.476 1.00 82.88 108 ALA A N 1
ATOM 843 C CA . ALA A 1 108 ? 18.576 18.105 -6.186 1.00 82.88 108 ALA A CA 1
ATOM 844 C C . ALA A 1 108 ? 17.313 17.228 -6.115 1.00 82.88 108 ALA A C 1
ATOM 846 O O . ALA A 1 108 ? 16.219 17.742 -5.895 1.00 82.88 108 ALA A O 1
ATOM 847 N N . TYR A 1 109 ? 17.463 15.904 -6.223 1.00 81.62 109 TYR A N 1
ATOM 848 C CA . TYR A 1 109 ? 16.362 14.956 -6.050 1.00 81.62 109 TYR A CA 1
ATOM 849 C C . TYR A 1 109 ? 15.783 14.998 -4.626 1.00 81.62 109 TYR A C 1
ATOM 851 O O . TYR A 1 109 ? 14.573 15.145 -4.471 1.00 81.62 109 TYR A O 1
ATOM 859 N N . PHE A 1 110 ? 16.624 14.977 -3.581 1.00 83.12 110 PHE A N 1
ATOM 860 C CA . PHE A 1 110 ? 16.170 15.136 -2.190 1.00 83.12 110 PHE A CA 1
ATOM 861 C C . PHE A 1 110 ? 15.432 16.469 -1.960 1.00 83.12 110 PHE A C 1
ATOM 863 O O . PHE A 1 110 ? 14.373 16.491 -1.332 1.00 83.12 110 PHE A O 1
ATOM 870 N N . LEU A 1 111 ? 15.933 17.572 -2.529 1.00 86.44 111 LEU A N 1
ATOM 871 C CA . LEU A 1 111 ? 15.237 18.862 -2.514 1.00 86.44 111 LEU A CA 1
ATOM 872 C C . LEU A 1 111 ? 13.896 18.826 -3.265 1.00 86.44 111 LEU A C 1
ATOM 874 O O . LEU A 1 111 ? 12.963 19.493 -2.830 1.00 86.44 111 LEU A O 1
ATOM 878 N N . GLY A 1 112 ? 13.760 18.033 -4.331 1.00 86.19 112 GLY A N 1
ATOM 879 C CA . GLY A 1 112 ? 12.481 17.785 -5.007 1.00 86.19 112 GLY A CA 1
ATOM 880 C C . GLY A 1 112 ? 11.468 17.052 -4.119 1.00 86.19 112 GLY A C 1
ATOM 881 O O . GLY A 1 112 ? 10.305 17.458 -4.050 1.00 86.19 112 GLY A O 1
ATOM 882 N N . VAL A 1 113 ? 11.913 16.037 -3.365 1.00 83.12 113 VAL A N 1
ATOM 883 C CA . VAL A 1 113 ? 11.080 15.330 -2.371 1.00 83.12 113 VAL A CA 1
ATOM 884 C C . VAL A 1 113 ? 10.587 16.288 -1.284 1.00 83.12 113 VAL A C 1
ATOM 886 O O . VAL A 1 113 ? 9.391 16.371 -1.018 1.00 83.12 113 VAL A O 1
ATOM 889 N N . CYS A 1 114 ? 11.489 17.052 -0.663 1.00 86.44 114 CYS A N 1
ATOM 890 C CA . CYS A 1 114 ? 11.099 18.012 0.369 1.00 86.44 114 CYS A CA 1
ATOM 891 C C . CYS A 1 114 ? 10.256 19.164 -0.204 1.00 86.44 114 CYS A C 1
ATOM 893 O O . CYS A 1 114 ? 9.280 19.576 0.417 1.00 86.44 114 CYS A O 1
ATOM 895 N N . GLY A 1 115 ? 10.602 19.660 -1.393 1.00 88.94 115 GLY A N 1
ATOM 896 C CA . GLY A 1 115 ? 9.921 20.762 -2.066 1.00 88.94 115 GLY A CA 1
ATOM 897 C C . GLY A 1 115 ? 8.481 20.431 -2.447 1.00 88.94 115 GLY A C 1
ATOM 898 O O . GLY A 1 115 ? 7.595 21.237 -2.181 1.00 88.94 115 GLY A O 1
ATOM 899 N N . THR A 1 116 ? 8.216 19.238 -2.988 1.00 87.19 116 THR A N 1
ATOM 900 C CA . THR A 1 116 ? 6.842 18.795 -3.294 1.00 87.19 116 THR A CA 1
ATOM 901 C C . THR A 1 116 ? 5.982 18.693 -2.038 1.00 87.19 116 THR A C 1
ATOM 903 O O . THR A 1 116 ? 4.878 19.232 -2.026 1.00 87.19 116 THR A O 1
ATOM 906 N N . VAL A 1 117 ? 6.496 18.100 -0.954 1.00 88.19 117 VAL A N 1
ATOM 907 C CA . VAL A 1 117 ? 5.784 18.039 0.336 1.00 88.19 117 VAL A CA 1
ATOM 908 C C . VAL A 1 117 ? 5.528 19.442 0.904 1.00 88.19 117 VAL A C 1
ATOM 910 O O . VAL A 1 117 ? 4.422 19.721 1.361 1.00 88.19 117 VAL A O 1
ATOM 913 N N . VAL A 1 118 ? 6.507 20.352 0.838 1.00 90.31 118 VAL A N 1
ATOM 914 C CA . VAL A 1 118 ? 6.357 21.742 1.305 1.00 90.31 118 VAL A CA 1
ATOM 915 C C . VAL A 1 118 ? 5.329 22.512 0.473 1.00 90.31 118 VAL A C 1
ATOM 917 O O . VAL A 1 118 ? 4.439 23.129 1.049 1.00 90.31 118 VAL A O 1
ATOM 920 N N . VAL A 1 119 ? 5.383 22.447 -0.861 1.00 89.00 119 VAL A N 1
ATOM 921 C CA . VAL A 1 119 ? 4.387 23.082 -1.747 1.00 89.00 119 VAL A CA 1
ATOM 922 C C . VAL A 1 119 ? 2.986 22.542 -1.461 1.00 89.00 119 VAL A C 1
ATOM 924 O O . VAL A 1 119 ? 2.035 23.313 -1.336 1.00 89.00 119 VAL A O 1
ATOM 927 N N . ALA A 1 120 ? 2.852 21.230 -1.288 1.00 87.75 120 ALA A N 1
ATOM 928 C CA . ALA A 1 120 ? 1.569 20.610 -1.010 1.00 87.75 120 ALA A CA 1
ATOM 929 C C . ALA A 1 120 ? 1.000 21.083 0.353 1.00 87.75 120 ALA A C 1
ATOM 931 O O . ALA A 1 120 ? -0.124 21.586 0.423 1.00 87.75 120 ALA A O 1
ATOM 932 N N . VAL A 1 121 ? 1.799 21.037 1.425 1.00 88.69 121 VAL A N 1
ATOM 933 C CA . VAL A 1 121 ? 1.363 21.403 2.788 1.00 88.69 121 VAL A CA 1
ATOM 934 C C . VAL A 1 121 ? 1.179 22.914 2.996 1.00 88.69 121 VAL A C 1
ATOM 936 O O . VAL A 1 121 ? 0.274 23.302 3.734 1.00 88.69 121 VAL A O 1
ATOM 939 N N . PHE A 1 122 ? 2.000 23.769 2.376 1.00 90.38 122 PHE A N 1
ATOM 940 C CA . PHE A 1 122 ? 2.008 25.222 2.623 1.00 90.38 122 PHE A CA 1
ATOM 941 C C . PHE A 1 122 ? 1.393 26.079 1.507 1.00 90.38 122 PHE A C 1
ATOM 943 O O . PHE A 1 122 ? 1.153 27.260 1.743 1.00 90.38 122 PHE A O 1
ATOM 950 N N . ILE A 1 123 ? 1.122 25.527 0.318 1.00 89.62 123 ILE A N 1
ATOM 951 C CA . ILE A 1 123 ? 0.472 26.259 -0.787 1.00 89.62 123 ILE A CA 1
ATOM 952 C C . ILE A 1 123 ? -0.860 25.605 -1.155 1.00 89.62 123 ILE A C 1
ATOM 954 O O . ILE A 1 123 ? -1.891 26.272 -1.113 1.00 89.62 123 ILE A O 1
ATOM 958 N N . ILE A 1 124 ? -0.879 24.302 -1.459 1.00 87.62 124 ILE A N 1
ATOM 959 C CA . ILE A 1 124 ? -2.118 23.639 -1.903 1.00 87.62 124 ILE A CA 1
ATOM 960 C C . ILE A 1 124 ? -3.139 23.569 -0.760 1.00 87.62 124 ILE A C 1
ATOM 962 O O . ILE A 1 124 ? -4.294 23.950 -0.944 1.00 87.62 124 ILE A O 1
ATOM 966 N N . ARG A 1 125 ? -2.720 23.159 0.444 1.00 88.06 125 ARG A N 1
ATOM 967 C CA . ARG A 1 125 ? -3.617 23.048 1.607 1.00 88.06 125 ARG A CA 1
ATOM 968 C C . ARG A 1 125 ? -4.348 24.346 1.986 1.00 88.06 125 ARG A C 1
ATOM 970 O O . ARG A 1 125 ? -5.574 24.282 2.077 1.00 88.06 125 ARG A O 1
ATOM 977 N N . PRO A 1 126 ? -3.691 25.509 2.180 1.00 86.56 126 PRO A N 1
ATOM 978 C CA . PRO A 1 126 ? -4.419 26.742 2.480 1.00 86.56 126 PRO A CA 1
ATOM 979 C C . PRO A 1 126 ? -5.309 27.206 1.319 1.00 86.56 126 PRO A C 1
ATOM 981 O O . PRO A 1 126 ? -6.370 27.759 1.581 1.00 86.56 126 PRO A O 1
ATOM 984 N N . VAL A 1 127 ? -4.952 26.935 0.055 1.00 85.88 127 VAL A N 1
ATOM 985 C CA . VAL A 1 127 ? -5.833 27.222 -1.095 1.00 85.88 127 VAL A CA 1
ATOM 986 C C . VAL A 1 127 ? -7.104 26.365 -1.053 1.00 85.88 127 VAL A C 1
ATOM 988 O O . VAL A 1 127 ? -8.197 26.901 -1.213 1.00 85.88 127 VAL A O 1
ATOM 991 N N . VAL A 1 128 ? -6.993 25.061 -0.773 1.00 83.81 128 VAL A N 1
ATOM 992 C CA . VAL A 1 128 ? -8.157 24.169 -0.601 1.00 83.81 128 VAL A CA 1
ATOM 993 C C . VAL A 1 128 ? -9.021 24.608 0.587 1.00 83.81 128 VAL A C 1
ATOM 995 O O . VAL A 1 128 ? -10.243 24.665 0.467 1.00 83.81 128 VAL A O 1
ATOM 998 N N . GLN A 1 129 ? -8.409 24.979 1.715 1.00 83.00 129 GLN A N 1
ATOM 999 C CA . GLN A 1 129 ? -9.138 25.463 2.892 1.00 83.00 129 GLN A CA 1
ATOM 1000 C C . GLN A 1 129 ? -9.848 26.802 2.634 1.00 83.00 129 GLN A C 1
ATOM 1002 O O . GLN A 1 129 ? -11.002 26.954 3.018 1.00 83.00 129 GLN A O 1
ATOM 1007 N N . GLU A 1 130 ? -9.218 27.744 1.931 1.00 82.12 130 GLU A N 1
ATOM 1008 C CA . GLU A 1 130 ? -9.831 29.028 1.567 1.00 82.12 130 GLU A CA 1
ATOM 1009 C C . GLU A 1 130 ? -10.993 28.862 0.570 1.00 82.12 130 GLU A C 1
ATOM 1011 O O . GLU A 1 130 ? -12.005 29.555 0.674 1.00 82.12 130 GLU A O 1
ATOM 1016 N N . ILE A 1 131 ? -10.893 27.907 -0.363 1.00 77.81 131 ILE A N 1
ATOM 1017 C CA . ILE A 1 131 ? -11.994 27.525 -1.264 1.00 77.81 131 ILE A CA 1
ATOM 1018 C C . ILE A 1 131 ? -13.194 26.986 -0.471 1.00 77.81 131 ILE A C 1
ATOM 1020 O O . ILE A 1 131 ? -14.332 27.377 -0.739 1.00 77.81 131 ILE A O 1
ATOM 1024 N N . ILE A 1 132 ? -12.949 26.131 0.527 1.00 76.19 132 ILE A N 1
ATOM 1025 C CA . ILE A 1 132 ? -13.997 25.591 1.404 1.00 76.19 132 ILE A CA 1
ATOM 1026 C C . ILE A 1 132 ? -14.626 26.717 2.235 1.00 76.19 132 ILE A C 1
ATOM 1028 O O . ILE A 1 132 ? -15.840 26.878 2.198 1.00 76.19 132 ILE A O 1
ATOM 1032 N N . ASN A 1 133 ? -13.819 27.562 2.886 1.00 76.50 133 ASN A N 1
ATOM 1033 C CA . ASN A 1 133 ? -14.293 28.695 3.694 1.00 76.50 133 ASN A CA 1
ATOM 1034 C C . ASN A 1 133 ? -15.159 29.697 2.904 1.00 76.50 133 ASN A C 1
ATOM 1036 O O . ASN A 1 133 ? -16.002 30.379 3.484 1.00 76.50 133 ASN A O 1
ATOM 1040 N N . ARG A 1 134 ? -14.948 29.816 1.585 1.00 72.94 134 ARG A N 1
ATOM 1041 C CA . ARG A 1 134 ? -15.738 30.682 0.689 1.00 72.94 134 ARG A CA 1
ATOM 1042 C C . ARG A 1 134 ? -16.980 30.012 0.100 1.00 72.94 134 ARG A C 1
ATOM 1044 O O . ARG A 1 134 ? -17.764 30.693 -0.562 1.00 72.94 134 ARG A O 1
ATOM 1051 N N . THR A 1 135 ? -17.171 28.715 0.323 1.00 66.94 135 THR A N 1
ATOM 1052 C CA . THR A 1 135 ? -18.321 27.959 -0.181 1.00 66.94 135 THR A CA 1
ATOM 1053 C C . THR A 1 135 ? -19.344 27.795 0.949 1.00 66.94 135 THR A C 1
ATOM 1055 O O . THR A 1 135 ? -19.103 27.009 1.862 1.00 66.94 135 THR A O 1
ATOM 1058 N N . PRO A 1 136 ? -20.469 28.539 0.943 1.00 58.19 136 PRO A N 1
ATOM 1059 C CA . PRO A 1 136 ? -21.411 28.525 2.057 1.00 58.19 136 PRO A CA 1
ATOM 1060 C C . PRO A 1 136 ? -22.110 27.168 2.189 1.00 58.19 136 PRO A C 1
ATOM 1062 O O . PRO A 1 136 ? -22.520 26.565 1.192 1.00 58.19 136 PRO A O 1
ATOM 1065 N N . GLU A 1 137 ? -22.283 26.730 3.434 1.00 54.38 137 GLU A N 1
ATOM 1066 C CA . GLU A 1 137 ? -22.977 25.492 3.786 1.00 54.38 137 GLU A CA 1
ATOM 1067 C C . GLU A 1 137 ? -24.401 25.460 3.195 1.00 54.38 137 GLU A C 1
ATOM 1069 O O . GLU A 1 137 ? -25.076 26.485 3.073 1.00 54.38 137 GLU A O 1
ATOM 1074 N N . GLY A 1 138 ? -24.851 24.276 2.770 1.00 53.50 138 GLY A N 1
ATOM 1075 C CA . GLY A 1 138 ? -26.177 24.078 2.170 1.00 53.50 138 GLY A CA 1
ATOM 1076 C C . GLY A 1 138 ? -26.305 24.425 0.678 1.00 53.50 138 GLY A C 1
ATOM 1077 O O . GLY A 1 138 ? -27.348 24.143 0.091 1.00 53.50 138 GLY A O 1
ATOM 1078 N N . LYS A 1 139 ? -25.272 24.973 0.019 1.00 53.16 139 LYS A N 1
ATOM 1079 C CA . LYS A 1 139 ? -25.211 25.018 -1.456 1.00 53.16 139 LYS A CA 1
ATOM 1080 C C . LYS A 1 139 ? -24.366 23.873 -1.997 1.00 53.16 139 LYS A C 1
ATOM 1082 O O . LYS A 1 139 ? -23.331 23.537 -1.429 1.00 53.16 139 LYS A O 1
ATOM 1087 N N . SER A 1 140 ? -24.783 23.304 -3.129 1.00 53.62 140 SER A N 1
ATOM 1088 C CA . SER A 1 140 ? -23.980 22.309 -3.835 1.00 53.62 140 SER A CA 1
ATOM 1089 C C . SER A 1 140 ? -22.629 22.909 -4.227 1.00 53.62 140 SER A C 1
ATOM 1091 O O . SER A 1 140 ? -22.541 23.906 -4.959 1.00 53.62 140 SER A O 1
ATOM 1093 N N . ILE A 1 141 ? -21.558 22.276 -3.742 1.00 57.91 141 ILE A N 1
ATOM 1094 C CA . ILE A 1 141 ? -20.213 22.515 -4.254 1.00 57.91 141 ILE A CA 1
ATOM 1095 C C . ILE A 1 141 ? -20.283 22.271 -5.757 1.00 57.91 141 ILE A C 1
ATOM 1097 O O . ILE A 1 141 ? -20.689 21.197 -6.196 1.00 57.91 141 ILE A O 1
ATOM 1101 N N . HIS A 1 142 ? -19.946 23.289 -6.548 1.00 63.31 142 HIS A N 1
ATOM 1102 C CA . HIS A 1 142 ? -20.030 23.175 -7.998 1.00 63.31 142 HIS A CA 1
ATOM 1103 C C . HIS A 1 142 ? -19.127 22.030 -8.463 1.00 63.31 142 HIS A C 1
ATOM 1105 O O . HIS A 1 142 ? -17.977 21.945 -8.033 1.00 63.31 142 HIS A O 1
ATOM 1111 N N . GLU A 1 143 ? -19.629 21.184 -9.366 1.00 71.94 143 GLU A N 1
ATOM 1112 C CA . GLU A 1 143 ? -18.931 19.994 -9.889 1.00 71.94 143 GLU A CA 1
ATOM 1113 C C . GLU A 1 143 ? -17.519 20.329 -10.404 1.00 71.94 143 GLU A C 1
ATOM 1115 O O . GLU A 1 143 ? -16.584 19.540 -10.274 1.00 71.94 143 GLU A O 1
ATOM 1120 N N . PHE A 1 144 ? -17.347 21.565 -10.883 1.00 78.44 144 PHE A N 1
ATOM 1121 C CA . PHE A 1 144 ? -16.071 22.200 -11.197 1.00 78.44 144 PHE A CA 1
ATOM 1122 C C . PHE A 1 144 ? -14.976 21.999 -10.132 1.00 78.44 144 PHE A C 1
ATOM 1124 O O . PHE A 1 144 ? -13.835 21.748 -10.501 1.00 78.44 144 PHE A O 1
ATOM 1131 N N . PHE A 1 145 ? -15.281 22.071 -8.831 1.00 79.94 145 PHE A N 1
ATOM 1132 C CA . PHE A 1 145 ? -14.289 21.854 -7.769 1.00 79.94 145 PHE A CA 1
ATOM 1133 C C . PHE A 1 145 ? -13.872 20.387 -7.645 1.00 79.94 145 PHE A C 1
ATOM 1135 O O . PHE A 1 145 ? -12.687 20.114 -7.468 1.00 79.94 145 PHE A O 1
ATOM 1142 N N . VAL A 1 146 ? -14.809 19.444 -7.794 1.00 81.31 146 VAL A N 1
ATOM 1143 C CA . VAL A 1 146 ? -14.509 18.001 -7.823 1.00 81.31 146 VAL A CA 1
ATOM 1144 C C . VAL A 1 146 ? -13.590 17.700 -9.012 1.00 81.31 146 VAL A C 1
ATOM 1146 O O . VAL A 1 146 ? -12.530 17.098 -8.850 1.00 81.31 146 VAL A O 1
ATOM 1149 N N . ILE A 1 147 ? -13.933 18.228 -10.190 1.00 85.44 147 ILE A N 1
ATOM 1150 C CA . ILE A 1 147 ? -13.128 18.124 -11.414 1.00 85.44 147 ILE A CA 1
ATOM 1151 C C . ILE A 1 147 ? -11.745 18.774 -11.227 1.00 85.44 147 ILE A C 1
ATOM 1153 O O . ILE A 1 147 ? -10.731 18.169 -11.571 1.00 85.44 147 ILE A O 1
ATOM 1157 N N . ALA A 1 148 ? -11.670 19.971 -10.639 1.00 87.19 148 ALA A N 1
ATOM 1158 C CA . ALA A 1 148 ? -10.413 20.677 -10.391 1.00 87.19 148 ALA A CA 1
ATOM 1159 C C . ALA A 1 148 ? -9.497 19.937 -9.400 1.00 87.19 148 ALA A C 1
ATOM 1161 O O . ALA A 1 148 ? -8.280 19.943 -9.580 1.00 87.19 148 ALA A O 1
ATOM 1162 N N . ILE A 1 149 ? -10.057 19.259 -8.393 1.00 87.62 149 ILE A N 1
ATOM 1163 C CA . ILE A 1 149 ? -9.299 18.427 -7.449 1.00 87.62 149 ILE A CA 1
ATOM 1164 C C . ILE A 1 149 ? -8.772 17.161 -8.131 1.00 87.62 149 ILE A C 1
ATOM 1166 O O . ILE A 1 149 ? -7.603 16.817 -7.949 1.00 87.62 149 ILE A O 1
ATOM 1170 N N . LEU A 1 150 ? -9.580 16.496 -8.962 1.00 88.50 150 LEU A N 1
ATOM 1171 C CA . LEU A 1 150 ? -9.145 15.327 -9.735 1.00 88.50 150 LEU A CA 1
ATOM 1172 C C . LEU A 1 150 ? -8.033 15.701 -10.735 1.00 88.50 150 LEU A C 1
ATOM 1174 O O . LEU A 1 150 ? -7.000 15.034 -10.791 1.00 88.50 150 LEU A O 1
ATOM 1178 N N . ILE A 1 151 ? -8.177 16.825 -11.446 1.00 91.25 151 ILE A N 1
ATOM 1179 C CA . ILE A 1 151 ? -7.134 17.375 -12.327 1.00 91.25 151 ILE A CA 1
ATOM 1180 C C . ILE A 1 151 ? -5.881 17.763 -11.525 1.00 91.25 151 ILE A C 1
ATOM 1182 O O . ILE A 1 151 ? -4.773 17.409 -11.921 1.00 91.25 151 ILE A O 1
ATOM 1186 N N . GLY A 1 152 ? -6.026 18.425 -10.374 1.00 91.50 152 GLY A N 1
ATOM 1187 C CA . GLY A 1 152 ? -4.907 18.759 -9.485 1.00 91.50 152 GLY A CA 1
ATOM 1188 C C . GLY A 1 152 ? -4.168 17.522 -8.964 1.00 91.50 152 GLY A C 1
ATOM 1189 O O . GLY A 1 152 ? -2.942 17.529 -8.864 1.00 91.50 152 GLY A O 1
ATOM 1190 N N . THR A 1 153 ? -4.894 16.431 -8.717 1.00 92.06 153 THR A N 1
ATOM 1191 C CA . THR A 1 153 ? -4.338 15.130 -8.315 1.00 92.06 153 THR A CA 1
ATOM 1192 C C . THR A 1 153 ? -3.525 14.496 -9.445 1.00 92.06 153 THR A C 1
ATOM 1194 O O . THR A 1 153 ? -2.406 14.041 -9.208 1.00 92.06 153 THR A O 1
ATOM 1197 N N . LEU A 1 154 ? -4.020 14.549 -10.688 1.00 93.12 154 LEU A N 1
ATOM 1198 C CA . LEU A 1 154 ? -3.272 14.111 -11.874 1.00 93.12 154 LEU A CA 1
ATOM 1199 C C . LEU A 1 154 ? -2.021 14.971 -12.124 1.00 93.12 154 LEU A C 1
ATOM 1201 O O . LEU A 1 154 ? -0.953 14.428 -12.409 1.00 93.12 154 LEU A O 1
ATOM 1205 N N . ILE A 1 155 ? -2.118 16.296 -11.962 1.00 93.88 155 ILE A N 1
ATOM 1206 C CA . ILE A 1 155 ? -0.978 17.219 -12.084 1.00 93.88 155 ILE A CA 1
ATOM 1207 C C . ILE A 1 155 ? 0.080 16.913 -11.017 1.00 93.88 155 ILE A C 1
ATOM 1209 O O . ILE A 1 155 ? 1.261 16.824 -11.345 1.00 93.88 155 ILE A O 1
ATOM 1213 N N . MET A 1 156 ? -0.312 16.702 -9.758 1.00 91.88 156 MET A N 1
ATOM 1214 C CA . MET A 1 156 ? 0.633 16.375 -8.684 1.00 91.88 156 MET A CA 1
ATOM 1215 C C . MET A 1 156 ? 1.288 15.005 -8.877 1.00 91.88 156 MET A C 1
ATOM 1217 O O . MET A 1 156 ? 2.497 14.891 -8.680 1.00 91.88 156 MET A O 1
ATOM 1221 N N . ALA A 1 157 ? 0.540 13.993 -9.330 1.00 92.94 157 ALA A N 1
ATOM 1222 C CA . ALA A 1 157 ? 1.104 12.699 -9.714 1.00 92.94 157 ALA A CA 1
ATOM 1223 C C . ALA A 1 157 ? 2.161 12.859 -10.826 1.00 92.94 157 ALA A C 1
ATOM 1225 O O . ALA A 1 157 ? 3.293 12.397 -10.663 1.00 92.94 157 ALA A O 1
ATOM 1226 N N . PHE A 1 158 ? 1.838 13.598 -11.896 1.00 93.25 158 PHE A N 1
ATOM 1227 C CA . PHE A 1 158 ? 2.758 13.897 -13.001 1.00 93.25 158 PHE A CA 1
ATOM 1228 C C . PHE A 1 158 ? 4.009 14.668 -12.547 1.00 93.25 158 PHE A C 1
ATOM 1230 O O . PHE A 1 158 ? 5.121 14.309 -12.928 1.00 93.25 158 PHE A O 1
ATOM 1237 N N . VAL A 1 159 ? 3.859 15.685 -11.690 1.00 91.12 159 VAL A N 1
ATOM 1238 C CA . VAL A 1 159 ? 4.989 16.447 -11.129 1.00 91.12 159 VAL A CA 1
ATOM 1239 C C . VAL A 1 159 ? 5.903 15.550 -10.290 1.00 91.12 159 VAL A C 1
ATOM 1241 O O . VAL A 1 159 ? 7.122 15.638 -10.431 1.00 91.12 159 VAL A O 1
ATOM 1244 N N . THR A 1 160 ? 5.357 14.653 -9.460 1.00 89.56 160 THR A N 1
ATOM 1245 C CA . THR A 1 160 ? 6.191 13.698 -8.708 1.00 89.56 160 THR A CA 1
ATOM 1246 C C . THR A 1 160 ? 6.894 12.682 -9.611 1.00 89.56 160 THR A C 1
ATOM 1248 O O . THR A 1 160 ? 8.065 12.382 -9.376 1.00 89.56 160 THR A O 1
ATOM 1251 N N . ASP A 1 161 ? 6.248 12.209 -10.682 1.00 89.00 161 ASP A N 1
ATOM 1252 C CA . ASP A 1 161 ? 6.870 11.272 -11.626 1.00 89.00 161 ASP A CA 1
ATOM 1253 C C . ASP A 1 161 ? 7.998 11.928 -12.440 1.00 89.00 161 ASP A C 1
ATOM 1255 O O . ASP A 1 161 ? 9.084 11.364 -12.577 1.00 89.00 161 ASP A O 1
ATOM 1259 N N . TYR A 1 162 ? 7.787 13.170 -12.893 1.00 88.00 162 TYR A N 1
ATOM 1260 C CA . TYR A 1 162 ? 8.802 13.987 -13.568 1.00 88.00 162 TYR A CA 1
ATOM 1261 C C . TYR A 1 162 ? 10.018 14.275 -12.669 1.00 88.00 162 TYR A C 1
ATOM 1263 O O . TYR A 1 162 ? 11.155 14.338 -13.141 1.00 88.00 162 TYR A O 1
ATOM 1271 N N . LEU A 1 163 ? 9.801 14.384 -11.355 1.00 84.56 163 LEU A N 1
ATOM 1272 C CA . LEU A 1 163 ? 10.860 14.474 -10.346 1.00 84.56 163 LEU A CA 1
ATOM 1273 C C . LEU A 1 163 ? 11.520 13.118 -10.022 1.00 84.56 163 LEU A C 1
ATOM 1275 O O . LEU A 1 163 ? 12.321 13.050 -9.095 1.00 84.56 163 LEU A O 1
ATOM 1279 N N . TRP A 1 164 ? 11.253 12.061 -10.800 1.00 78.69 164 TRP A N 1
ATOM 1280 C CA . TRP A 1 164 ? 11.782 10.694 -10.648 1.00 78.69 164 TRP A CA 1
ATOM 1281 C C . TRP A 1 164 ? 11.359 9.981 -9.354 1.00 78.69 164 TRP A C 1
ATOM 1283 O O . TRP A 1 164 ? 11.989 9.005 -8.941 1.00 78.69 164 TRP A O 1
ATOM 1293 N N . MET A 1 165 ? 10.291 10.461 -8.717 1.00 79.62 165 MET A N 1
ATOM 1294 C CA . MET A 1 165 ? 9.680 9.844 -7.541 1.00 79.62 165 MET A CA 1
ATOM 1295 C C . MET A 1 165 ? 8.613 8.825 -7.971 1.00 79.62 165 MET A C 1
ATOM 1297 O O . MET A 1 165 ? 8.360 8.639 -9.161 1.00 79.62 165 MET A O 1
ATOM 1301 N N . ASP A 1 166 ? 7.957 8.165 -7.012 1.00 81.62 166 ASP A N 1
ATOM 1302 C CA . ASP A 1 166 ? 6.760 7.389 -7.340 1.00 81.62 166 ASP A CA 1
ATOM 1303 C C . ASP A 1 166 ? 5.538 8.312 -7.488 1.00 81.62 166 ASP A C 1
ATOM 1305 O O . ASP A 1 166 ? 5.243 9.095 -6.581 1.00 81.62 166 ASP A O 1
ATOM 1309 N N . PHE A 1 167 ? 4.805 8.205 -8.602 1.00 88.06 167 PHE A N 1
ATOM 1310 C CA . PHE A 1 167 ? 3.629 9.040 -8.893 1.00 88.06 167 PHE A CA 1
ATOM 1311 C C . PHE A 1 167 ? 2.503 8.839 -7.871 1.00 88.06 167 PHE A C 1
ATOM 1313 O O . PHE A 1 167 ? 1.707 9.746 -7.616 1.00 88.06 167 PHE A O 1
ATOM 1320 N N . LEU A 1 168 ? 2.472 7.658 -7.239 1.00 88.12 168 LEU A N 1
ATOM 1321 C CA . LEU A 1 168 ? 1.578 7.343 -6.130 1.00 88.12 168 LEU A CA 1
ATOM 1322 C C . LEU A 1 168 ? 1.757 8.307 -4.949 1.00 88.12 168 LEU A C 1
ATOM 1324 O O . LEU A 1 168 ? 0.789 8.559 -4.235 1.00 88.12 168 LEU A O 1
ATOM 1328 N N . LEU A 1 169 ? 2.946 8.895 -4.754 1.00 86.81 169 LEU A N 1
ATOM 1329 C CA . LEU A 1 169 ? 3.154 9.886 -3.699 1.00 86.81 169 LEU A CA 1
ATOM 1330 C C . LEU A 1 169 ? 2.444 11.210 -4.006 1.00 86.81 169 LEU A C 1
ATOM 1332 O O . LEU A 1 169 ? 1.852 11.786 -3.099 1.00 86.81 169 LEU A O 1
ATOM 1336 N N . GLY A 1 170 ? 2.464 11.687 -5.255 1.00 89.25 170 GLY A N 1
ATOM 1337 C CA . GLY A 1 170 ? 1.774 12.924 -5.638 1.00 89.25 170 GLY A CA 1
ATOM 1338 C C . GLY A 1 170 ? 0.262 12.825 -5.437 1.00 89.25 170 GLY A C 1
ATOM 1339 O O . GLY A 1 170 ? -0.348 13.731 -4.867 1.00 89.25 170 GLY A O 1
ATOM 1340 N N . ALA A 1 171 ? -0.323 11.683 -5.812 1.00 90.56 171 ALA A N 1
ATOM 1341 C CA . ALA A 1 171 ? -1.730 11.386 -5.555 1.00 90.56 171 ALA A CA 1
ATOM 1342 C C . ALA A 1 171 ? -2.036 11.245 -4.049 1.00 90.56 171 ALA A C 1
ATOM 1344 O O . ALA A 1 171 ? -2.995 11.836 -3.554 1.00 90.56 171 ALA A O 1
ATOM 1345 N N . PHE A 1 172 ? -1.195 10.524 -3.297 1.00 88.88 172 PHE A N 1
ATOM 1346 C CA . PHE A 1 172 ? -1.360 10.341 -1.851 1.00 88.88 172 PHE A CA 1
ATOM 1347 C C . PHE A 1 172 ? -1.254 11.657 -1.062 1.00 88.88 172 PHE A C 1
ATOM 1349 O O . PHE A 1 172 ? -2.050 11.894 -0.156 1.00 88.88 172 PHE A O 1
ATOM 1356 N N . LEU A 1 173 ? -0.314 12.539 -1.423 1.00 89.94 173 LEU A N 1
ATOM 1357 C CA . LEU A 1 173 ? -0.176 13.862 -0.807 1.00 89.94 173 LEU A CA 1
ATOM 1358 C C . LEU A 1 173 ? -1.416 14.728 -1.049 1.00 89.94 173 LEU A C 1
ATOM 1360 O O . LEU A 1 173 ? -1.866 15.389 -0.119 1.00 89.94 173 LEU A O 1
ATOM 1364 N N . MET A 1 174 ? -1.989 14.697 -2.256 1.00 90.06 174 MET A N 1
ATOM 1365 C CA . MET A 1 174 ? -3.244 15.396 -2.554 1.00 90.06 174 MET A CA 1
ATOM 1366 C C . MET A 1 174 ? -4.415 14.858 -1.727 1.00 90.06 174 MET A C 1
ATOM 1368 O O . MET A 1 174 ? -5.127 15.652 -1.115 1.00 90.06 174 MET A O 1
ATOM 1372 N N . GLY A 1 175 ? -4.559 13.531 -1.625 1.00 89.06 175 GLY A N 1
ATOM 1373 C CA . GLY A 1 175 ? -5.553 12.900 -0.750 1.00 89.06 175 GLY A CA 1
ATOM 1374 C C . GLY A 1 175 ? -5.429 13.347 0.711 1.00 89.06 175 GLY A C 1
ATOM 1375 O O . GLY A 1 175 ? -6.417 13.732 1.319 1.00 89.06 175 GLY A O 1
ATOM 1376 N N . LEU A 1 176 ? -4.204 13.397 1.246 1.00 86.75 176 LEU A N 1
ATOM 1377 C CA . LEU A 1 176 ? -3.908 13.804 2.629 1.00 86.75 176 LEU A CA 1
ATOM 1378 C C . LEU A 1 176 ? -4.124 15.310 2.914 1.00 86.75 176 LEU A C 1
ATOM 1380 O O . LEU A 1 176 ? -4.093 15.742 4.069 1.00 86.75 176 LEU A O 1
ATOM 1384 N N . ILE A 1 177 ? -4.289 16.132 1.876 1.00 88.06 177 ILE A N 1
ATOM 1385 C CA . ILE A 1 177 ? -4.480 17.588 1.981 1.00 88.06 177 ILE A CA 1
ATOM 1386 C C . ILE A 1 177 ? -5.956 17.980 2.002 1.00 88.06 177 ILE A C 1
ATOM 1388 O O . ILE A 1 177 ? -6.315 18.990 2.619 1.00 88.06 177 ILE A O 1
ATOM 1392 N N . ILE A 1 178 ? -6.794 17.190 1.338 1.00 85.44 178 ILE A N 1
ATOM 1393 C CA . ILE A 1 178 ? -8.244 17.354 1.310 1.00 85.44 178 ILE A CA 1
ATOM 1394 C C . ILE A 1 178 ? -8.786 17.005 2.710 1.00 85.44 178 ILE A C 1
ATOM 1396 O O . ILE A 1 178 ? -8.416 15.968 3.254 1.00 85.44 178 ILE A O 1
ATOM 1400 N N . PRO A 1 179 ? -9.603 17.864 3.346 1.00 78.50 179 PRO A N 1
ATOM 1401 C CA . PRO A 1 179 ? -10.094 17.600 4.696 1.00 78.50 179 PRO A CA 1
ATOM 1402 C C . PRO A 1 179 ? -11.218 16.556 4.710 1.00 78.50 179 PRO A C 1
ATOM 1404 O O . PRO A 1 179 ? -12.100 16.569 3.851 1.00 78.50 179 PRO A O 1
ATOM 1407 N N . ASP A 1 180 ? -11.212 15.701 5.735 1.00 71.44 180 ASP A N 1
ATOM 1408 C CA . ASP A 1 180 ? -12.159 14.593 5.879 1.00 71.44 180 ASP A CA 1
ATOM 1409 C C . ASP A 1 180 ? -13.617 15.071 6.049 1.00 71.44 180 ASP A C 1
ATOM 1411 O O . ASP A 1 180 ? -13.943 15.881 6.932 1.00 71.44 180 ASP A O 1
ATOM 1415 N N . GLY A 1 181 ? -14.525 14.475 5.276 1.00 68.75 181 GLY A N 1
ATOM 1416 C CA . GLY A 1 181 ? -15.976 14.607 5.418 1.00 68.75 181 GLY A CA 1
ATOM 1417 C C . GLY A 1 181 ? -16.630 15.802 4.714 1.00 68.75 181 GLY A C 1
ATOM 1418 O O . GLY A 1 181 ? -16.047 16.410 3.813 1.00 68.75 181 GLY A O 1
ATOM 1419 N N . PRO A 1 182 ? -17.879 16.131 5.092 1.00 65.94 182 PRO A N 1
ATOM 1420 C CA . PRO A 1 182 ? -18.641 17.192 4.446 1.00 65.94 182 PRO A CA 1
ATOM 1421 C C . PRO A 1 182 ? -18.065 18.595 4.725 1.00 65.94 182 PRO A C 1
ATOM 1423 O O . PRO A 1 182 ? -17.448 18.810 5.774 1.00 65.94 182 PRO A O 1
ATOM 1426 N N . PRO A 1 183 ? -18.282 19.559 3.806 1.00 69.00 183 PRO A N 1
ATOM 1427 C CA . PRO A 1 183 ? -19.076 19.411 2.581 1.00 69.00 183 PRO A CA 1
ATOM 1428 C C . PRO A 1 183 ? -18.293 18.838 1.382 1.00 69.00 183 PRO A C 1
ATOM 1430 O O . PRO A 1 183 ? -18.913 18.433 0.407 1.00 69.00 183 PRO A O 1
ATOM 1433 N N . LEU A 1 184 ? -16.952 18.815 1.420 1.00 75.38 184 LEU A N 1
ATOM 1434 C CA . LEU A 1 184 ? -16.121 18.599 0.223 1.00 75.38 184 LEU A CA 1
ATOM 1435 C C . LEU A 1 184 ? -15.545 17.182 0.079 1.00 75.38 184 LEU A C 1
ATOM 1437 O O . LEU A 1 184 ? -15.581 16.632 -1.020 1.00 75.38 184 LEU A O 1
ATOM 1441 N N . GLY A 1 185 ? -15.035 16.580 1.156 1.00 76.88 185 GLY A N 1
ATOM 1442 C CA . GLY A 1 185 ? -14.481 15.224 1.116 1.00 76.88 185 GLY A CA 1
ATOM 1443 C C . GLY A 1 185 ? -15.551 14.169 0.825 1.00 76.88 185 GLY A C 1
ATOM 1444 O O . GLY A 1 185 ? -15.319 13.263 0.031 1.00 76.88 185 GLY A O 1
ATOM 1445 N N . SER A 1 186 ? -16.752 14.332 1.391 1.00 76.12 186 SER A N 1
ATOM 1446 C CA . SER A 1 186 ? -17.884 13.420 1.176 1.00 76.12 186 SER A CA 1
ATOM 1447 C C . SER A 1 186 ? -18.329 13.359 -0.291 1.00 76.12 186 SER A C 1
ATOM 1449 O O . SER A 1 186 ? -18.404 12.275 -0.859 1.00 76.12 186 SER A O 1
ATOM 1451 N N . ILE A 1 187 ? -18.556 14.518 -0.923 1.00 79.88 187 ILE A N 1
ATOM 1452 C CA . ILE A 1 187 ? -18.984 14.616 -2.330 1.00 79.88 187 ILE A CA 1
ATOM 1453 C C . ILE A 1 187 ? -17.882 14.104 -3.269 1.00 79.88 187 ILE A C 1
ATOM 1455 O O . ILE A 1 187 ? -18.174 13.460 -4.276 1.00 79.88 187 ILE A O 1
ATOM 1459 N N . LEU A 1 188 ? -16.607 14.360 -2.946 1.00 83.50 188 LEU A N 1
ATOM 1460 C CA . LEU A 1 188 ? -15.487 13.834 -3.725 1.00 83.50 188 LEU A CA 1
ATOM 1461 C C . LEU A 1 188 ? -15.460 12.301 -3.710 1.00 83.50 188 LEU A C 1
ATOM 1463 O O . LEU A 1 188 ? -15.305 11.709 -4.776 1.00 83.50 188 LEU A O 1
ATOM 1467 N N . VAL A 1 189 ? -15.632 11.663 -2.546 1.00 84.56 189 VAL A N 1
ATOM 1468 C CA . VAL A 1 189 ? -15.722 10.196 -2.440 1.00 84.56 189 VAL A CA 1
ATOM 1469 C C . VAL A 1 189 ? -16.927 9.692 -3.235 1.00 84.56 189 VAL A C 1
ATOM 1471 O O . VAL A 1 189 ? -16.731 8.990 -4.220 1.00 84.56 189 VAL A O 1
ATOM 1474 N N . GLU A 1 190 ? -18.140 10.158 -2.921 1.00 82.25 190 GLU A N 1
ATOM 1475 C CA . GLU A 1 190 ? -19.399 9.725 -3.555 1.00 82.25 190 GLU A CA 1
ATOM 1476 C C . GLU A 1 190 ? -19.352 9.762 -5.097 1.00 82.25 190 GLU A C 1
ATOM 1478 O O . GLU A 1 190 ? -19.803 8.831 -5.766 1.00 82.25 190 GLU A O 1
ATOM 1483 N N . LYS A 1 191 ? -18.786 10.827 -5.688 1.00 83.62 191 LYS A N 1
ATOM 1484 C CA . LYS A 1 191 ? -18.695 10.966 -7.152 1.00 83.62 191 LYS A CA 1
ATOM 1485 C C . LYS A 1 191 ? -17.504 10.242 -7.778 1.00 83.62 191 LYS A C 1
ATOM 1487 O O . LYS A 1 191 ? -17.612 9.811 -8.925 1.00 83.62 191 LYS A O 1
ATOM 1492 N N . SER A 1 192 ? -16.367 10.136 -7.085 1.00 85.69 192 SER A N 1
ATOM 1493 C CA . SER A 1 192 ? -15.167 9.507 -7.659 1.00 85.69 192 SER A CA 1
ATOM 1494 C C . SER A 1 192 ? -15.138 7.993 -7.466 1.00 85.69 192 SER A C 1
ATOM 1496 O O . SER A 1 192 ? -14.715 7.292 -8.380 1.00 85.69 192 SER A O 1
ATOM 1498 N N . GLU A 1 193 ? -15.636 7.477 -6.343 1.00 87.06 193 GLU A N 1
ATOM 1499 C CA . GLU A 1 193 ? -15.602 6.055 -6.003 1.00 87.06 193 GLU A CA 1
ATOM 1500 C C . GLU A 1 193 ? -16.375 5.207 -7.017 1.00 87.06 193 GLU A C 1
ATOM 1502 O O . GLU A 1 193 ? -15.817 4.256 -7.561 1.00 87.06 193 GLU A O 1
ATOM 1507 N N . LEU A 1 194 ? -17.605 5.604 -7.366 1.00 86.81 194 LEU A N 1
ATOM 1508 C CA . LEU A 1 194 ? -18.402 4.926 -8.393 1.00 86.81 194 LEU A CA 1
ATOM 1509 C C . LEU A 1 194 ? -17.658 4.865 -9.740 1.00 86.81 194 LEU A C 1
ATOM 1511 O O . LEU A 1 194 ? -17.605 3.819 -10.383 1.00 86.81 194 LEU A O 1
ATOM 1515 N N . MET A 1 195 ? -17.029 5.970 -10.157 1.00 89.50 195 MET A N 1
ATOM 1516 C CA . MET A 1 195 ? -16.269 6.030 -11.412 1.00 89.50 195 MET A CA 1
ATOM 1517 C C . MET A 1 195 ? -14.974 5.200 -11.353 1.00 89.50 195 MET A C 1
ATOM 1519 O O . MET A 1 195 ? -14.559 4.609 -12.352 1.00 89.50 195 MET A O 1
ATOM 1523 N N . ILE A 1 196 ? -14.321 5.142 -10.193 1.00 91.00 196 ILE A N 1
ATOM 1524 C CA . ILE A 1 196 ? -13.108 4.349 -9.985 1.00 91.00 196 ILE A CA 1
ATOM 1525 C C . ILE A 1 196 ? -13.447 2.857 -9.995 1.00 91.00 196 ILE A C 1
ATOM 1527 O O . ILE A 1 196 ? -12.822 2.114 -10.752 1.00 91.00 196 ILE A O 1
ATOM 1531 N N . ASN A 1 197 ? -14.449 2.433 -9.228 1.00 90.31 197 ASN A N 1
ATOM 1532 C CA . ASN A 1 197 ? -14.784 1.025 -9.023 1.00 90.31 197 ASN A CA 1
ATOM 1533 C C . ASN A 1 197 ? -15.474 0.389 -10.242 1.00 90.31 197 ASN A C 1
ATOM 1535 O O . ASN A 1 197 ? -15.112 -0.726 -10.611 1.00 90.31 197 ASN A O 1
ATOM 1539 N N . GLU A 1 198 ? -16.392 1.093 -10.916 1.00 92.31 198 GLU A N 1
ATOM 1540 C CA . GLU A 1 198 ? -17.132 0.542 -12.067 1.00 92.31 198 GLU A CA 1
ATOM 1541 C C . GLU A 1 198 ? -16.395 0.695 -13.410 1.00 92.31 198 GLU A C 1
ATOM 1543 O O . GLU A 1 198 ? -16.616 -0.095 -14.329 1.00 92.31 198 GLU A O 1
ATOM 1548 N N . PHE A 1 199 ? -15.516 1.697 -13.563 1.00 93.31 199 PHE A N 1
ATOM 1549 C CA . PHE A 1 199 ? -14.879 1.999 -14.855 1.00 93.31 199 PHE A CA 1
ATOM 1550 C C . PHE A 1 199 ? -13.354 1.855 -14.841 1.00 93.31 199 PHE A C 1
ATOM 1552 O O . PHE A 1 199 ? -12.806 1.054 -15.603 1.00 93.31 199 PHE A O 1
ATOM 1559 N N . PHE A 1 200 ? -12.636 2.593 -13.989 1.00 92.94 200 PHE A N 1
ATOM 1560 C CA . PHE A 1 200 ? -11.166 2.579 -14.037 1.00 92.94 200 PHE A CA 1
ATOM 1561 C C . PHE A 1 200 ? -10.551 1.267 -13.535 1.00 92.94 200 PHE A C 1
ATOM 1563 O O . PHE A 1 200 ? -9.603 0.766 -14.144 1.00 92.94 200 PHE A O 1
ATOM 1570 N N . LEU A 1 201 ? -11.077 0.694 -12.451 1.00 93.25 201 LEU A N 1
ATOM 1571 C CA . LEU A 1 201 ? -10.521 -0.497 -11.814 1.00 93.25 201 LEU A CA 1
ATOM 1572 C C . LEU A 1 201 ? -10.678 -1.769 -12.683 1.00 93.25 201 LEU A C 1
ATOM 1574 O O . LEU A 1 201 ? -9.684 -2.486 -12.842 1.00 93.25 201 LEU A O 1
ATOM 1578 N N . PRO A 1 202 ? -11.825 -2.035 -13.349 1.00 95.44 202 PRO A N 1
ATOM 1579 C CA . PRO A 1 202 ? -11.941 -3.147 -14.293 1.00 95.44 202 PRO A CA 1
ATOM 1580 C C . PRO A 1 202 ? -11.024 -2.981 -15.511 1.00 95.44 202 PRO A C 1
ATOM 1582 O O . PRO A 1 202 ? -10.350 -3.933 -15.904 1.00 95.44 202 PRO A O 1
ATOM 1585 N N . ILE A 1 203 ? -10.923 -1.768 -16.074 1.00 95.88 203 ILE A N 1
ATOM 1586 C CA . ILE A 1 203 ? -10.023 -1.477 -17.204 1.00 95.88 203 ILE A CA 1
ATOM 1587 C C . ILE A 1 203 ? -8.554 -1.694 -16.806 1.00 95.88 203 ILE A C 1
ATOM 1589 O O . ILE A 1 203 ? -7.789 -2.281 -17.576 1.00 95.88 203 ILE A O 1
ATOM 1593 N N . PHE A 1 204 ? -8.161 -1.292 -15.593 1.00 94.38 204 PHE A N 1
ATOM 1594 C CA . PHE A 1 204 ? -6.829 -1.561 -15.049 1.00 94.38 204 PHE A CA 1
ATOM 1595 C C . PHE A 1 204 ? -6.537 -3.067 -14.973 1.00 94.38 204 PHE A C 1
ATOM 1597 O O . PHE A 1 204 ? -5.500 -3.509 -15.475 1.00 94.38 204 PHE A O 1
ATOM 1604 N N . TYR A 1 205 ? -7.455 -3.872 -14.424 1.00 94.19 205 TYR A N 1
ATOM 1605 C CA . TYR A 1 205 ? -7.279 -5.326 -14.358 1.00 94.19 205 TYR A CA 1
ATOM 1606 C C . TYR A 1 205 ? -7.233 -5.989 -15.746 1.00 94.19 205 TYR A C 1
ATOM 1608 O O . TYR A 1 205 ? -6.431 -6.902 -15.950 1.00 94.19 205 TYR A O 1
ATOM 1616 N N . VAL A 1 206 ? -8.006 -5.507 -16.727 1.00 95.56 206 VAL A N 1
ATOM 1617 C CA . VAL A 1 206 ? -7.934 -5.987 -18.121 1.00 95.56 206 VAL A CA 1
ATOM 1618 C C . VAL A 1 206 ? -6.578 -5.662 -18.759 1.00 95.56 206 VAL A C 1
ATOM 1620 O O . VAL A 1 206 ? -5.971 -6.542 -19.370 1.00 95.56 206 VAL A O 1
ATOM 1623 N N . HIS A 1 207 ? -6.051 -4.444 -18.584 1.00 93.94 207 HIS A N 1
ATOM 1624 C CA . HIS A 1 207 ? -4.717 -4.067 -19.082 1.00 93.94 207 HIS A CA 1
ATOM 1625 C C . HIS A 1 207 ? -3.608 -4.920 -18.451 1.00 93.94 207 HIS A C 1
ATOM 1627 O O . HIS A 1 207 ? -2.746 -5.446 -19.152 1.00 93.94 207 HIS A O 1
ATOM 1633 N N . ILE A 1 208 ? -3.658 -5.108 -17.132 1.00 93.81 208 ILE A N 1
ATOM 1634 C CA . ILE A 1 208 ? -2.760 -5.992 -16.380 1.00 93.81 208 ILE A CA 1
ATOM 1635 C C . ILE A 1 208 ? -2.822 -7.437 -16.907 1.00 93.81 208 ILE A C 1
ATOM 1637 O O . ILE A 1 208 ? -1.781 -8.058 -17.142 1.00 93.81 208 ILE A O 1
ATOM 1641 N N . GLY A 1 209 ? -4.028 -7.963 -17.143 1.00 93.31 209 GLY A N 1
ATOM 1642 C CA . GLY A 1 209 ? -4.237 -9.287 -17.728 1.00 93.31 209 GLY A CA 1
ATOM 1643 C C . GLY A 1 209 ? -3.644 -9.404 -19.134 1.00 93.31 209 GLY A C 1
ATOM 1644 O O . GLY A 1 209 ? -2.964 -10.379 -19.429 1.00 93.31 209 GLY A O 1
ATOM 1645 N N . TYR A 1 210 ? -3.807 -8.377 -19.970 1.00 93.44 210 TYR A N 1
ATOM 1646 C CA . TYR A 1 210 ? -3.249 -8.322 -21.326 1.00 93.44 210 TYR A CA 1
ATOM 1647 C C . TYR A 1 210 ? -1.707 -8.271 -21.359 1.00 93.44 210 TYR A C 1
ATOM 1649 O O . TYR A 1 210 ? -1.083 -8.841 -22.255 1.00 93.44 210 TYR A O 1
ATOM 1657 N N . GLN A 1 211 ? -1.065 -7.632 -20.374 1.00 90.81 211 GLN A N 1
ATOM 1658 C CA . GLN A 1 211 ? 0.402 -7.647 -20.232 1.00 90.81 211 GLN A CA 1
ATOM 1659 C C . GLN A 1 211 ? 0.944 -9.000 -19.729 1.00 90.81 211 GLN A C 1
ATOM 1661 O O . GLN A 1 211 ? 2.117 -9.321 -19.949 1.00 90.81 211 GLN A O 1
ATOM 1666 N N . THR A 1 212 ? 0.104 -9.792 -19.057 1.00 92.75 212 THR A N 1
ATOM 1667 C CA . THR A 1 212 ? 0.466 -11.065 -18.419 1.00 92.75 212 THR A CA 1
ATOM 1668 C C . THR A 1 212 ? 0.538 -12.188 -19.453 1.00 92.75 212 THR A C 1
ATOM 1670 O O . THR A 1 212 ? -0.454 -12.551 -20.074 1.00 92.75 212 THR A O 1
ATOM 1673 N N . ASP A 1 213 ? 1.723 -12.771 -19.639 1.00 90.06 213 ASP A N 1
ATOM 1674 C CA . ASP A 1 213 ? 2.004 -13.686 -20.748 1.00 90.06 213 ASP A CA 1
ATOM 1675 C C . ASP A 1 213 ? 2.522 -15.027 -20.238 1.00 90.06 213 ASP A C 1
ATOM 1677 O O . ASP A 1 213 ? 3.723 -15.239 -20.050 1.00 90.06 213 ASP A O 1
ATOM 1681 N N . VAL A 1 214 ? 1.589 -15.954 -20.033 1.00 89.56 214 VAL A N 1
ATOM 1682 C CA . VAL A 1 214 ? 1.863 -17.309 -19.537 1.00 89.56 214 VAL A CA 1
ATOM 1683 C C . VAL A 1 214 ? 2.791 -18.087 -20.488 1.00 89.56 214 VAL A C 1
ATOM 1685 O O . VAL A 1 214 ? 3.593 -18.899 -20.032 1.00 89.56 214 VAL A O 1
ATOM 1688 N N . TYR A 1 215 ? 2.783 -17.790 -21.793 1.00 87.56 215 TYR A N 1
ATOM 1689 C CA . TYR A 1 215 ? 3.671 -18.428 -22.776 1.00 87.56 215 TYR A CA 1
ATOM 1690 C C . TYR A 1 215 ? 5.127 -17.933 -22.695 1.00 87.56 215 TYR A C 1
ATOM 1692 O O . TYR A 1 215 ? 6.024 -18.551 -23.280 1.00 87.56 215 TYR A O 1
ATOM 1700 N N . SER A 1 216 ? 5.394 -16.858 -21.943 1.00 82.12 216 SER A N 1
ATOM 1701 C CA . SER A 1 216 ? 6.753 -16.392 -21.632 1.00 82.12 216 SER A CA 1
ATOM 1702 C C . SER A 1 216 ? 7.471 -17.237 -20.567 1.00 82.12 216 SER A C 1
ATOM 1704 O O . SER A 1 216 ? 8.690 -17.129 -20.427 1.00 82.12 216 SER A O 1
ATOM 1706 N N . LEU A 1 217 ? 6.761 -18.120 -19.849 1.00 84.38 217 LEU A N 1
ATOM 1707 C CA . LEU A 1 217 ? 7.267 -18.932 -18.728 1.00 84.38 217 LEU A CA 1
ATOM 1708 C C . LEU A 1 217 ? 8.153 -20.126 -19.158 1.00 84.38 217 LEU A C 1
ATOM 1710 O O . LEU A 1 217 ? 8.012 -21.234 -18.650 1.00 84.38 217 LEU A O 1
ATOM 1714 N N . LYS A 1 218 ? 9.079 -19.915 -20.101 1.00 82.25 218 LYS A N 1
ATOM 1715 C CA . LYS A 1 218 ? 9.922 -20.977 -20.685 1.00 82.25 218 LYS A CA 1
ATOM 1716 C C . LYS A 1 218 ? 11.125 -21.357 -19.815 1.00 82.25 218 LYS A C 1
ATOM 1718 O O . LYS A 1 218 ? 11.510 -22.520 -19.782 1.00 82.25 218 LYS A O 1
ATOM 1723 N N . ASN A 1 219 ? 11.716 -20.392 -19.107 1.00 82.19 219 ASN A N 1
ATOM 1724 C CA . ASN A 1 219 ? 12.903 -20.624 -18.275 1.00 82.19 219 ASN A CA 1
ATOM 1725 C C . ASN A 1 219 ? 12.484 -21.071 -16.865 1.00 82.19 219 ASN A C 1
ATOM 1727 O O . ASN A 1 219 ? 12.256 -20.222 -16.000 1.00 82.19 219 ASN A O 1
ATOM 1731 N N . ILE A 1 220 ? 12.357 -22.385 -16.646 1.00 84.12 220 ILE A N 1
ATOM 1732 C CA . ILE A 1 220 ? 11.876 -22.975 -15.381 1.00 84.12 220 ILE A CA 1
ATOM 1733 C C . ILE A 1 220 ? 12.749 -22.551 -14.189 1.00 84.12 220 ILE A C 1
ATOM 1735 O O . ILE A 1 220 ? 12.211 -22.206 -13.136 1.00 84.12 220 ILE A O 1
ATOM 1739 N N . ASP A 1 221 ? 14.072 -22.499 -14.360 1.00 83.50 221 ASP A N 1
ATOM 1740 C CA . ASP A 1 221 ? 15.011 -22.122 -13.295 1.00 83.50 221 ASP A CA 1
ATOM 1741 C C . ASP A 1 221 ? 14.748 -20.704 -12.776 1.00 83.50 221 ASP A C 1
ATOM 1743 O O . ASP A 1 221 ? 14.585 -20.499 -11.574 1.00 83.50 221 ASP A O 1
ATOM 1747 N N . SER A 1 222 ? 14.613 -19.724 -13.678 1.00 82.00 222 SER A N 1
ATOM 1748 C CA . SER A 1 222 ? 14.319 -18.339 -13.298 1.00 82.00 222 SER A CA 1
ATOM 1749 C C . SER A 1 222 ? 12.919 -18.193 -12.689 1.00 82.00 222 SER A C 1
ATOM 1751 O O . SER A 1 222 ? 12.779 -17.479 -11.700 1.00 82.00 222 SER A O 1
ATOM 1753 N N . VAL A 1 223 ? 11.893 -18.899 -13.194 1.00 86.56 223 VAL A N 1
ATOM 1754 C CA . VAL A 1 223 ? 10.554 -18.927 -12.554 1.00 86.56 223 VAL A CA 1
ATOM 1755 C C . VAL A 1 223 ? 10.656 -19.445 -11.121 1.00 86.56 223 VAL A C 1
ATOM 1757 O O . VAL A 1 223 ? 10.087 -18.850 -10.206 1.00 86.56 223 VAL A O 1
ATOM 1760 N N . THR A 1 224 ? 11.419 -20.519 -10.924 1.00 87.88 224 THR A N 1
ATOM 1761 C CA . THR A 1 224 ? 11.621 -21.151 -9.618 1.00 87.88 224 THR A CA 1
ATOM 1762 C C . THR A 1 224 ? 12.369 -20.211 -8.673 1.00 87.88 224 THR A C 1
ATOM 1764 O O . THR A 1 224 ? 11.915 -20.007 -7.551 1.00 87.88 224 THR A O 1
ATOM 1767 N N . ALA A 1 225 ? 13.443 -19.556 -9.129 1.00 86.12 225 ALA A N 1
ATOM 1768 C CA . ALA A 1 225 ? 14.197 -18.569 -8.353 1.00 86.12 225 ALA A CA 1
ATOM 1769 C C . ALA A 1 225 ? 13.335 -17.367 -7.918 1.00 86.12 225 ALA A C 1
ATOM 1771 O O . ALA A 1 225 ? 13.406 -16.941 -6.764 1.00 86.12 225 ALA A O 1
ATOM 1772 N N . ILE A 1 226 ? 12.481 -16.849 -8.812 1.00 86.81 226 ILE A N 1
ATOM 1773 C CA . ILE A 1 226 ? 11.538 -15.757 -8.515 1.00 86.81 226 ILE A CA 1
ATOM 1774 C C . ILE A 1 226 ? 10.494 -16.207 -7.484 1.00 86.81 226 ILE A C 1
ATOM 1776 O O . ILE A 1 226 ? 10.272 -15.513 -6.493 1.00 86.81 226 ILE A O 1
ATOM 1780 N N . LEU A 1 227 ? 9.874 -17.373 -7.677 1.00 90.38 227 LEU A N 1
ATOM 1781 C CA . LEU A 1 227 ? 8.852 -17.900 -6.768 1.00 90.38 227 LEU A CA 1
ATOM 1782 C C . LEU A 1 227 ? 9.431 -18.199 -5.374 1.00 90.38 227 LEU A C 1
ATOM 1784 O O . LEU A 1 227 ? 8.797 -17.892 -4.363 1.00 90.38 227 LEU A O 1
ATOM 1788 N N . LEU A 1 228 ? 10.662 -18.718 -5.309 1.00 90.69 228 LEU A N 1
ATOM 1789 C CA . LEU A 1 228 ? 11.397 -18.949 -4.064 1.00 90.69 228 LEU A CA 1
ATOM 1790 C C . LEU A 1 228 ? 11.720 -17.617 -3.360 1.00 90.69 228 LEU A C 1
ATOM 1792 O O . LEU A 1 228 ? 11.440 -17.486 -2.171 1.00 90.69 228 LEU A O 1
ATOM 1796 N N . LEU A 1 229 ? 12.205 -16.600 -4.089 1.00 88.88 229 LEU A N 1
ATOM 1797 C CA . LEU A 1 229 ? 12.441 -15.247 -3.559 1.00 88.88 229 LEU A CA 1
ATOM 1798 C C . LEU A 1 229 ? 11.168 -14.643 -2.945 1.00 88.88 229 LEU A C 1
ATOM 1800 O O . LEU A 1 229 ? 11.210 -14.165 -1.813 1.00 88.88 229 LEU A O 1
ATOM 1804 N N . ILE A 1 230 ? 10.035 -14.674 -3.658 1.00 90.38 230 ILE A N 1
ATOM 1805 C CA . ILE A 1 230 ? 8.772 -14.101 -3.163 1.00 90.38 230 ILE A CA 1
ATOM 1806 C C . ILE A 1 230 ? 8.278 -14.869 -1.926 1.00 90.38 230 ILE A C 1
ATOM 1808 O O . ILE A 1 230 ? 7.887 -14.252 -0.935 1.00 90.38 230 ILE A O 1
ATOM 1812 N N . SER A 1 231 ? 8.359 -16.204 -1.944 1.00 92.00 231 SER A N 1
ATOM 1813 C CA . SER A 1 231 ? 8.006 -17.054 -0.799 1.00 92.00 231 SER A CA 1
ATOM 1814 C C . SER A 1 231 ? 8.873 -16.751 0.432 1.00 92.00 231 SER A C 1
ATOM 1816 O O . SER A 1 231 ? 8.354 -16.564 1.533 1.00 92.00 231 SER A O 1
ATOM 1818 N N . VAL A 1 232 ? 10.189 -16.594 0.251 1.00 92.94 232 VAL A N 1
ATOM 1819 C CA . VAL A 1 232 ? 11.127 -16.214 1.321 1.00 92.94 232 VAL A CA 1
ATOM 1820 C C . VAL A 1 232 ? 10.845 -14.809 1.856 1.00 92.94 232 VAL A C 1
ATOM 1822 O O . VAL A 1 232 ? 10.901 -14.612 3.071 1.00 92.94 232 VAL A O 1
ATOM 1825 N N . ILE A 1 233 ? 10.489 -13.843 1.002 1.00 92.25 233 ILE A N 1
ATOM 1826 C CA . ILE A 1 233 ? 10.070 -12.496 1.426 1.00 92.25 233 ILE A CA 1
ATOM 1827 C C . ILE A 1 233 ? 8.817 -12.572 2.296 1.00 92.25 233 ILE A C 1
ATOM 1829 O O . ILE A 1 233 ? 8.827 -12.054 3.413 1.00 92.25 233 ILE A O 1
ATOM 1833 N N . PHE A 1 234 ? 7.773 -13.253 1.818 1.00 92.12 234 PHE A N 1
ATOM 1834 C CA . PHE A 1 234 ? 6.515 -13.430 2.542 1.00 92.12 234 PHE A CA 1
ATOM 1835 C C . PHE A 1 234 ? 6.740 -14.100 3.906 1.00 92.12 234 PHE A C 1
ATOM 1837 O O . PHE A 1 234 ? 6.343 -13.556 4.937 1.00 92.12 234 PHE A O 1
ATOM 1844 N N . MET A 1 235 ? 7.462 -15.225 3.943 1.00 94.00 235 MET A N 1
ATOM 1845 C CA . MET A 1 235 ? 7.765 -15.934 5.189 1.00 94.00 235 MET A CA 1
ATOM 1846 C C . MET A 1 235 ? 8.603 -15.075 6.144 1.00 94.00 235 MET A C 1
ATOM 1848 O O . MET A 1 235 ? 8.273 -14.972 7.323 1.00 94.00 235 MET A O 1
ATOM 1852 N N . THR A 1 236 ? 9.639 -14.385 5.655 1.00 94.56 236 THR A N 1
ATOM 1853 C CA . THR A 1 236 ? 10.468 -13.493 6.491 1.00 94.56 236 THR A CA 1
ATOM 1854 C C . THR A 1 236 ? 9.643 -12.351 7.080 1.00 94.56 236 THR A C 1
ATOM 1856 O O . THR A 1 236 ? 9.788 -12.016 8.256 1.00 94.56 236 THR A O 1
ATOM 1859 N N . LYS A 1 237 ? 8.742 -11.766 6.287 1.00 94.38 237 LYS A N 1
ATOM 1860 C CA . LYS A 1 237 ? 7.858 -10.676 6.704 1.00 94.38 237 LYS A CA 1
ATOM 1861 C C . LYS A 1 237 ? 6.801 -11.148 7.703 1.00 94.38 237 LYS A C 1
ATOM 1863 O O . LYS A 1 237 ? 6.566 -10.471 8.703 1.00 94.38 237 LYS A O 1
ATOM 1868 N N . MET A 1 238 ? 6.216 -12.329 7.491 1.00 93.56 238 MET A N 1
ATOM 1869 C CA . MET A 1 238 ? 5.284 -12.978 8.421 1.00 93.56 238 MET A CA 1
ATOM 1870 C C . MET A 1 238 ? 5.960 -13.359 9.751 1.00 93.56 238 MET A C 1
ATOM 1872 O O . MET A 1 238 ? 5.389 -13.136 10.815 1.00 93.56 238 MET A O 1
ATOM 1876 N N . LEU A 1 239 ? 7.199 -13.864 9.731 1.00 94.62 239 LEU A N 1
ATOM 1877 C CA . LEU A 1 239 ? 7.956 -14.133 10.958 1.00 94.62 239 LEU A CA 1
ATOM 1878 C C . LEU A 1 239 ? 8.378 -12.832 11.663 1.00 94.62 239 LEU A C 1
ATOM 1880 O O . LEU A 1 239 ? 8.257 -12.739 12.882 1.00 94.62 239 LEU A O 1
ATOM 1884 N N . GLY A 1 240 ? 8.830 -11.809 10.930 1.00 93.12 240 GLY A N 1
ATOM 1885 C CA . GLY A 1 240 ? 9.269 -10.526 11.496 1.00 93.12 240 GLY A CA 1
ATOM 1886 C C . GLY A 1 240 ? 8.146 -9.729 12.172 1.00 93.12 240 GLY A C 1
ATOM 1887 O O . GLY A 1 240 ? 8.326 -9.220 13.283 1.00 93.12 240 GLY A O 1
ATOM 1888 N N . THR A 1 241 ? 6.970 -9.665 11.539 1.00 93.12 241 THR A N 1
ATOM 1889 C CA . THR A 1 241 ? 5.731 -9.100 12.116 1.00 93.12 241 THR A CA 1
ATOM 1890 C C . THR A 1 241 ? 5.291 -9.867 13.369 1.00 93.12 241 THR A C 1
ATOM 1892 O O . THR A 1 241 ? 5.005 -9.255 14.403 1.00 93.12 241 THR A O 1
ATOM 1895 N N . LEU A 1 242 ? 5.274 -11.204 13.314 1.00 93.94 242 LEU A N 1
ATOM 1896 C CA . LEU A 1 242 ? 4.830 -12.069 14.411 1.00 93.94 242 LEU A CA 1
ATOM 1897 C C . LEU A 1 242 ? 5.782 -12.029 15.618 1.00 93.94 242 LEU A C 1
ATOM 1899 O O . LEU A 1 242 ? 5.325 -11.840 16.746 1.00 93.94 242 LEU A O 1
ATOM 1903 N N . LEU A 1 243 ? 7.098 -12.124 15.404 1.00 93.88 243 LEU A N 1
ATOM 1904 C CA . LEU A 1 243 ? 8.108 -12.027 16.467 1.00 93.88 243 LEU A CA 1
ATOM 1905 C C . LEU A 1 243 ? 8.072 -10.659 17.164 1.00 93.88 243 LEU A C 1
ATOM 1907 O O . LEU A 1 243 ? 8.097 -10.597 18.396 1.00 93.88 243 LEU A O 1
ATOM 1911 N N . ALA A 1 244 ? 7.940 -9.566 16.405 1.00 93.12 244 ALA A N 1
ATOM 1912 C CA . ALA A 1 244 ? 7.778 -8.232 16.983 1.00 93.12 244 ALA A CA 1
ATOM 1913 C C . ALA A 1 244 ? 6.461 -8.098 17.765 1.00 93.12 244 ALA A C 1
ATOM 1915 O O . ALA A 1 244 ? 6.451 -7.555 18.869 1.00 93.12 244 ALA A O 1
ATOM 1916 N N . SER A 1 245 ? 5.361 -8.655 17.255 1.00 90.75 245 SER A N 1
ATOM 1917 C CA . SER A 1 245 ? 4.065 -8.658 17.948 1.00 90.75 245 SER A CA 1
ATOM 1918 C C . SER A 1 245 ? 4.113 -9.426 19.279 1.00 90.75 245 SER A C 1
ATOM 1920 O O . SER A 1 245 ? 3.576 -8.955 20.285 1.00 90.75 245 SER A O 1
ATOM 1922 N N . ILE A 1 246 ? 4.817 -10.563 19.322 1.00 91.12 246 ILE A N 1
ATOM 1923 C CA . ILE A 1 246 ? 5.057 -11.342 20.548 1.00 91.12 246 ILE A CA 1
ATOM 1924 C C . ILE A 1 246 ? 5.932 -10.553 21.536 1.00 91.12 246 ILE A C 1
ATOM 1926 O O . ILE A 1 246 ? 5.586 -10.456 22.714 1.00 91.12 246 ILE A O 1
ATOM 1930 N N . TYR A 1 247 ? 7.011 -9.913 21.070 1.00 91.62 247 TYR A N 1
ATOM 1931 C CA . TYR A 1 247 ? 7.847 -9.025 21.895 1.00 91.62 247 TYR A CA 1
ATOM 1932 C C . TYR A 1 247 ? 7.044 -7.855 22.498 1.00 91.62 247 TYR A C 1
ATOM 1934 O O . TYR A 1 247 ? 7.243 -7.479 23.656 1.00 91.62 247 TYR A O 1
ATOM 1942 N N . LEU A 1 248 ? 6.070 -7.325 21.752 1.00 87.38 248 LEU A N 1
ATOM 1943 C CA . LEU A 1 248 ? 5.129 -6.293 22.201 1.00 87.38 248 LEU A CA 1
ATOM 1944 C C . LEU A 1 248 ? 3.979 -6.814 23.087 1.00 87.38 248 LEU A C 1
ATOM 1946 O O . LEU A 1 248 ? 3.126 -6.021 23.498 1.00 87.38 248 LEU A O 1
ATOM 1950 N N . LYS A 1 249 ? 3.977 -8.111 23.424 1.00 86.88 249 LYS A N 1
ATOM 1951 C CA . LYS A 1 249 ? 2.975 -8.807 24.252 1.00 86.88 249 LYS A CA 1
ATOM 1952 C C . LYS A 1 249 ? 1.546 -8.747 23.690 1.00 86.88 249 LYS A C 1
ATOM 1954 O O . LYS A 1 249 ? 0.576 -8.705 24.446 1.00 86.88 249 LYS A O 1
ATOM 1959 N N . ILE A 1 250 ? 1.416 -8.750 22.364 1.00 84.69 250 ILE A N 1
ATOM 1960 C CA . ILE A 1 250 ? 0.137 -8.921 21.660 1.00 84.69 250 ILE A CA 1
ATOM 1961 C C . ILE A 1 250 ? -0.296 -10.399 21.774 1.00 84.69 250 ILE A C 1
ATOM 1963 O O . ILE A 1 250 ? 0.553 -11.292 21.825 1.00 84.69 250 ILE A O 1
ATOM 1967 N N . ARG A 1 251 ? -1.607 -10.689 21.843 1.00 86.50 251 ARG A N 1
ATOM 1968 C CA . ARG A 1 251 ? -2.109 -12.081 21.871 1.00 86.50 251 ARG A CA 1
ATOM 1969 C C . ARG A 1 251 ? -1.712 -12.795 20.575 1.00 86.50 251 ARG A C 1
ATOM 1971 O O . ARG A 1 251 ? -1.830 -12.212 19.506 1.00 86.50 251 ARG A O 1
ATOM 1978 N N . PHE A 1 252 ? -1.317 -14.067 20.650 1.00 86.19 252 PHE A N 1
ATOM 1979 C CA . PHE A 1 252 ? -0.792 -14.814 19.495 1.00 86.19 252 PHE A CA 1
ATOM 1980 C C . PHE A 1 252 ? -1.746 -14.851 18.281 1.00 86.19 252 PHE A C 1
ATOM 1982 O O . PHE A 1 252 ? -1.301 -14.695 17.149 1.00 86.19 252 PHE A O 1
ATOM 1989 N N . GLN A 1 253 ? -3.060 -14.957 18.509 1.00 86.38 253 GLN A N 1
ATOM 1990 C CA . GLN A 1 253 ? -4.074 -14.872 17.446 1.00 86.38 253 GLN A CA 1
ATOM 1991 C C . GLN A 1 253 ? -4.107 -13.488 16.775 1.00 86.38 253 GLN A C 1
ATOM 1993 O O . GLN A 1 253 ? -4.073 -13.400 15.551 1.00 86.38 253 GLN A O 1
ATOM 1998 N N . ASP A 1 254 ? -4.096 -12.402 17.559 1.00 85.50 254 ASP A N 1
ATOM 1999 C CA . ASP A 1 254 ? -4.022 -11.038 17.016 1.00 85.50 254 ASP A CA 1
ATOM 2000 C C . ASP A 1 254 ? -2.675 -10.779 16.314 1.00 85.50 254 ASP A C 1
ATOM 2002 O O . ASP A 1 254 ? -2.630 -10.020 15.354 1.00 85.50 254 ASP A O 1
ATOM 2006 N N . ALA A 1 255 ? -1.588 -11.420 16.761 1.00 89.81 255 ALA A N 1
ATOM 2007 C CA . ALA A 1 255 ? -0.265 -11.338 16.141 1.00 89.81 255 ALA A CA 1
ATOM 2008 C C . ALA A 1 255 ? -0.209 -12.041 14.772 1.00 89.81 255 ALA A C 1
ATOM 2010 O O . ALA A 1 255 ? 0.357 -11.479 13.840 1.00 89.81 255 ALA A O 1
ATOM 2011 N N . ILE A 1 256 ? -0.825 -13.223 14.625 1.00 91.00 256 ILE A N 1
ATOM 2012 C CA . ILE A 1 256 ? -1.002 -13.882 13.317 1.00 91.00 256 ILE A CA 1
ATOM 2013 C C . ILE A 1 256 ? -1.856 -13.006 12.398 1.00 91.00 256 ILE A C 1
ATOM 2015 O O . ILE A 1 256 ? -1.486 -12.771 11.253 1.00 91.00 256 ILE A O 1
ATOM 2019 N N . PHE A 1 257 ? -2.973 -12.481 12.903 1.00 89.62 257 PHE A N 1
ATOM 2020 C CA . PHE A 1 257 ? -3.875 -11.636 12.121 1.00 89.62 257 PHE A CA 1
ATOM 2021 C C . PHE A 1 257 ? -3.190 -10.344 11.632 1.00 89.62 257 PHE A C 1
ATOM 2023 O O . PHE A 1 257 ? -3.327 -9.960 10.474 1.00 89.62 257 PHE A O 1
ATOM 2030 N N . LEU A 1 258 ? -2.374 -9.719 12.486 1.00 91.00 258 LEU A N 1
ATOM 2031 C CA . LEU A 1 258 ? -1.555 -8.550 12.150 1.00 91.00 258 LEU A CA 1
ATOM 2032 C C . LEU A 1 258 ? -0.443 -8.879 11.141 1.00 91.00 258 LEU A C 1
ATOM 2034 O O . LEU A 1 258 ? -0.201 -8.109 10.212 1.00 91.00 258 LEU A O 1
ATOM 2038 N N . ALA A 1 259 ? 0.199 -10.042 11.291 1.00 92.44 259 ALA A N 1
ATOM 2039 C CA . ALA A 1 259 ? 1.186 -10.551 10.343 1.00 92.44 259 ALA A CA 1
ATOM 2040 C C . ALA A 1 259 ? 0.578 -10.827 8.960 1.00 92.44 259 ALA A C 1
ATOM 2042 O O . ALA A 1 259 ? 1.226 -10.554 7.951 1.00 92.44 259 ALA A O 1
ATOM 2043 N N . LEU A 1 260 ? -0.664 -11.321 8.903 1.00 92.06 260 LEU A N 1
ATOM 2044 C CA . LEU A 1 260 ? -1.412 -11.495 7.659 1.00 92.06 260 LEU A CA 1
ATOM 2045 C C . LEU A 1 260 ? -1.721 -10.139 7.014 1.00 92.06 260 LEU A C 1
ATOM 2047 O O . LEU A 1 260 ? -1.267 -9.909 5.898 1.00 92.06 260 LEU A O 1
ATOM 2051 N N . ILE A 1 261 ? -2.401 -9.218 7.710 1.00 91.94 261 ILE A N 1
ATOM 2052 C CA . ILE A 1 261 ? -2.795 -7.908 7.145 1.00 91.94 261 ILE A CA 1
ATOM 2053 C C . ILE A 1 261 ? -1.591 -7.138 6.581 1.00 91.94 261 ILE A C 1
ATOM 2055 O O . ILE A 1 261 ? -1.663 -6.595 5.483 1.00 91.94 261 ILE A O 1
ATOM 2059 N N . LEU A 1 262 ? -0.449 -7.130 7.273 1.00 92.12 262 LEU A N 1
ATOM 2060 C CA . LEU A 1 262 ? 0.746 -6.425 6.789 1.00 92.12 262 LEU A CA 1
ATOM 2061 C C . LEU A 1 262 ? 1.471 -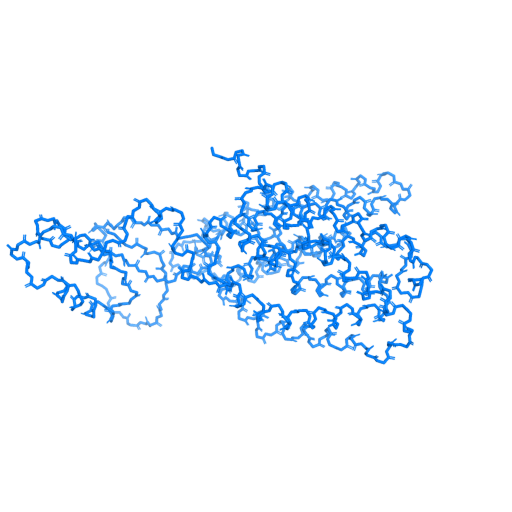7.134 5.633 1.00 92.12 262 LEU A C 1
ATOM 2063 O O . LEU A 1 262 ? 2.333 -6.520 4.999 1.00 92.12 262 LEU A O 1
ATOM 2067 N N . ASN A 1 263 ? 1.122 -8.388 5.337 1.00 92.38 263 ASN A N 1
ATOM 2068 C CA . ASN A 1 263 ? 1.506 -9.097 4.116 1.00 92.38 263 ASN A CA 1
ATOM 2069 C C . ASN A 1 263 ? 0.452 -9.010 3.000 1.00 92.38 263 ASN A C 1
ATOM 2071 O O . ASN A 1 263 ? 0.713 -9.538 1.920 1.00 92.38 263 ASN A O 1
ATOM 2075 N N . PHE A 1 264 ? -0.700 -8.364 3.217 1.00 90.94 264 PHE A N 1
ATOM 2076 C CA . PHE A 1 264 ? -1.689 -8.189 2.157 1.00 90.94 264 PHE A CA 1
ATOM 2077 C C . PHE A 1 264 ? -1.087 -7.421 0.972 1.00 90.94 264 PHE A C 1
ATOM 2079 O O . PHE A 1 264 ? -0.257 -6.521 1.137 1.00 90.94 264 PHE A O 1
ATOM 2086 N N . LYS A 1 265 ? -1.503 -7.821 -0.227 1.00 89.31 265 LYS A N 1
ATOM 2087 C CA . LYS A 1 265 ? -1.060 -7.285 -1.511 1.00 89.31 265 LYS A CA 1
ATOM 2088 C C . LYS A 1 265 ? -2.299 -6.893 -2.300 1.00 89.31 265 LYS A C 1
ATOM 2090 O O . LYS A 1 265 ? -3.239 -7.675 -2.388 1.00 89.31 265 LYS A O 1
ATOM 2095 N N . GLY A 1 266 ? -2.301 -5.686 -2.849 1.00 90.06 266 GLY A N 1
ATOM 2096 C CA . GLY A 1 266 ? -3.476 -5.082 -3.481 1.00 90.06 266 GLY A CA 1
ATOM 2097 C C . GLY A 1 266 ? -3.081 -4.165 -4.630 1.00 90.06 266 GLY A C 1
ATOM 2098 O O . GLY A 1 266 ? -1.919 -4.149 -5.023 1.00 90.06 266 GLY A O 1
ATOM 2099 N N . VAL A 1 267 ? -4.033 -3.401 -5.176 1.00 91.44 267 VAL A N 1
ATOM 2100 C CA . VAL A 1 267 ? -3.904 -2.631 -6.437 1.00 91.44 267 VAL A CA 1
ATOM 2101 C C . VAL A 1 267 ? -2.548 -1.920 -6.597 1.00 91.44 267 VAL A C 1
ATOM 2103 O O . VAL A 1 267 ? -1.916 -2.022 -7.647 1.00 91.44 267 VAL A O 1
ATOM 2106 N N . MET A 1 268 ? -2.053 -1.272 -5.538 1.00 91.75 268 MET A N 1
ATOM 2107 C CA . MET A 1 268 ? -0.780 -0.534 -5.537 1.00 91.75 268 MET A CA 1
ATOM 2108 C C . MET A 1 268 ? 0.452 -1.399 -5.865 1.00 91.75 268 MET A C 1
ATOM 2110 O O . MET A 1 268 ? 1.375 -0.926 -6.526 1.00 91.75 268 MET A O 1
ATOM 2114 N N . ASP A 1 269 ? 0.472 -2.673 -5.468 1.00 90.94 269 ASP A N 1
ATOM 2115 C CA . ASP A 1 269 ? 1.554 -3.603 -5.804 1.00 90.94 269 ASP A CA 1
ATOM 2116 C C . ASP A 1 269 ? 1.546 -3.962 -7.298 1.00 90.94 269 ASP A C 1
ATOM 2118 O O . ASP A 1 269 ? 2.594 -3.989 -7.942 1.00 90.94 269 ASP A O 1
ATOM 2122 N N . TRP A 1 270 ? 0.359 -4.154 -7.882 1.00 92.31 270 TRP A N 1
ATOM 2123 C CA . TRP A 1 270 ? 0.193 -4.418 -9.315 1.00 92.31 270 TRP A CA 1
ATOM 2124 C C . TRP A 1 270 ? 0.607 -3.204 -10.159 1.00 92.31 270 TRP A C 1
ATOM 2126 O O . TRP A 1 270 ? 1.294 -3.355 -11.172 1.00 92.31 270 TRP A O 1
ATOM 2136 N N . VAL A 1 271 ? 0.267 -1.993 -9.700 1.00 91.56 271 VAL A N 1
ATOM 2137 C CA . VAL A 1 271 ? 0.756 -0.725 -10.267 1.00 91.56 271 VAL A CA 1
ATOM 2138 C C . VAL A 1 271 ? 2.289 -0.654 -10.210 1.00 91.56 271 VAL A C 1
ATOM 2140 O O . VAL A 1 271 ? 2.928 -0.322 -11.210 1.00 91.56 271 VAL A O 1
ATOM 2143 N N . SER A 1 272 ? 2.892 -1.036 -9.080 1.00 89.69 272 SER A N 1
ATOM 2144 C CA . SER A 1 272 ? 4.349 -1.093 -8.890 1.00 89.69 272 SER A CA 1
ATOM 2145 C C . SER A 1 272 ? 5.026 -2.062 -9.876 1.00 89.69 272 SER A C 1
ATOM 2147 O O . SER A 1 272 ? 6.010 -1.705 -10.531 1.00 89.69 272 SER A O 1
ATOM 2149 N N . PHE A 1 273 ? 4.462 -3.260 -10.082 1.00 90.69 273 PHE A N 1
ATOM 2150 C CA . PHE A 1 273 ? 4.974 -4.222 -11.068 1.00 90.69 273 PHE A CA 1
ATOM 2151 C C . PHE A 1 273 ? 4.843 -3.711 -12.510 1.00 90.69 273 PHE A C 1
ATOM 2153 O O . PHE A 1 273 ? 5.783 -3.861 -13.292 1.00 90.69 273 PHE A O 1
ATOM 2160 N N . GLN A 1 274 ? 3.729 -3.057 -12.858 1.00 91.50 274 GLN A N 1
ATOM 2161 C CA . GLN A 1 274 ? 3.531 -2.455 -14.181 1.00 91.50 274 GLN A CA 1
ATOM 2162 C C . GLN A 1 274 ? 4.532 -1.315 -14.436 1.00 91.50 274 GLN A C 1
ATOM 2164 O O . GLN A 1 274 ? 5.141 -1.258 -15.507 1.00 91.50 274 GLN A O 1
ATOM 2169 N N . ARG A 1 275 ? 4.780 -0.452 -13.440 1.00 89.00 275 ARG A N 1
ATOM 2170 C CA . ARG A 1 275 ? 5.829 0.582 -13.487 1.00 89.00 275 ARG A CA 1
ATOM 2171 C C . ARG A 1 275 ? 7.209 -0.041 -13.730 1.00 89.00 275 ARG A C 1
ATOM 2173 O O . ARG A 1 275 ? 7.981 0.453 -14.549 1.00 89.00 275 ARG A O 1
ATOM 2180 N N . PHE A 1 276 ? 7.520 -1.145 -13.053 1.00 88.00 276 PHE A N 1
ATOM 2181 C CA . PHE A 1 276 ? 8.801 -1.846 -13.184 1.00 88.00 276 PHE A CA 1
ATOM 2182 C C . PHE A 1 276 ? 8.976 -2.594 -14.514 1.00 88.00 276 PHE A C 1
ATOM 2184 O O . PHE A 1 276 ? 10.111 -2.731 -14.978 1.00 88.00 276 PHE A O 1
ATOM 2191 N N . LEU A 1 277 ? 7.888 -3.031 -15.154 1.00 89.00 277 LEU A N 1
ATOM 2192 C CA . LEU A 1 277 ? 7.910 -3.541 -16.527 1.00 89.00 277 LEU A CA 1
ATOM 2193 C C . LEU A 1 277 ? 8.238 -2.407 -17.517 1.00 89.00 277 LEU A C 1
ATOM 2195 O O . LEU A 1 277 ? 9.187 -2.520 -18.290 1.00 89.00 277 LEU A O 1
ATOM 2199 N N . VAL A 1 278 ? 7.530 -1.272 -17.432 1.00 89.31 278 VAL A N 1
ATOM 2200 C CA . VAL A 1 278 ? 7.733 -0.100 -18.314 1.00 89.31 278 VAL A CA 1
ATOM 2201 C C . VAL A 1 278 ? 9.140 0.502 -18.171 1.00 89.31 278 VAL A C 1
ATOM 2203 O O . VAL A 1 278 ? 9.788 0.819 -19.168 1.00 89.31 278 VAL A O 1
ATOM 2206 N N . LEU A 1 279 ? 9.671 0.597 -16.948 1.00 85.81 279 LEU A N 1
ATOM 2207 C CA . LEU A 1 279 ? 11.029 1.095 -16.672 1.00 85.81 279 LEU A CA 1
ATOM 2208 C C . LEU A 1 279 ? 12.151 0.072 -16.973 1.00 85.81 279 LEU A C 1
ATOM 2210 O O . LEU A 1 279 ? 13.313 0.292 -16.600 1.00 85.81 279 LEU A O 1
ATOM 2214 N N . ASN A 1 280 ? 11.825 -1.053 -17.626 1.00 86.06 280 ASN A N 1
ATOM 2215 C CA . ASN A 1 280 ? 12.745 -2.149 -17.948 1.00 86.06 280 ASN A CA 1
ATOM 2216 C C . ASN A 1 280 ? 13.584 -2.569 -16.721 1.00 86.06 280 ASN A C 1
ATOM 2218 O O . ASN A 1 280 ? 14.821 -2.600 -16.736 1.00 86.06 280 ASN A O 1
ATOM 2222 N N . ILE A 1 281 ? 12.903 -2.790 -15.595 1.00 85.88 281 ILE A N 1
ATOM 2223 C CA . ILE A 1 281 ? 13.475 -3.278 -14.331 1.00 85.88 281 ILE A CA 1
ATOM 2224 C C . ILE A 1 281 ? 13.236 -4.782 -14.204 1.00 85.88 281 ILE A C 1
ATOM 2226 O O . ILE A 1 281 ? 14.159 -5.526 -13.872 1.00 85.88 281 ILE A O 1
ATOM 2230 N N . LEU A 1 282 ? 12.015 -5.206 -14.534 1.00 85.88 282 LEU A N 1
ATOM 2231 C CA . LEU A 1 282 ? 11.574 -6.594 -14.605 1.00 85.88 282 LEU A CA 1
ATOM 2232 C C . LEU A 1 282 ? 11.374 -7.008 -16.067 1.00 85.88 282 LEU A C 1
ATOM 2234 O O . LEU A 1 282 ? 10.764 -6.271 -16.840 1.00 85.88 282 LEU A O 1
ATOM 2238 N N . GLY A 1 283 ? 11.822 -8.209 -16.435 1.00 87.12 283 GLY A N 1
ATOM 2239 C CA . GLY A 1 283 ? 11.415 -8.841 -17.693 1.00 87.12 283 GLY A CA 1
ATOM 2240 C C . GLY A 1 283 ? 9.947 -9.296 -17.664 1.00 87.12 283 GLY A C 1
ATOM 2241 O O . GLY A 1 283 ? 9.390 -9.562 -16.596 1.00 87.12 283 GLY A O 1
ATOM 2242 N N . LYS A 1 284 ? 9.324 -9.463 -18.841 1.00 88.56 284 LYS A N 1
ATOM 2243 C CA . LYS A 1 284 ? 7.915 -9.906 -18.978 1.00 88.56 284 LYS A CA 1
ATOM 2244 C C . LYS A 1 284 ? 7.623 -11.235 -18.255 1.00 88.56 284 LYS A C 1
ATOM 2246 O O . LYS A 1 284 ? 6.548 -11.410 -17.680 1.00 88.56 284 LYS A O 1
ATOM 2251 N N . GLN A 1 285 ? 8.612 -12.133 -18.216 1.00 88.44 285 GLN A N 1
ATOM 2252 C CA . GLN A 1 285 ? 8.543 -13.396 -17.476 1.00 88.44 285 GLN A CA 1
ATOM 2253 C C . GLN A 1 285 ? 8.402 -13.161 -15.956 1.00 88.44 285 GLN A C 1
ATOM 2255 O O . GLN A 1 285 ? 7.542 -13.770 -15.325 1.00 88.44 285 GLN A O 1
ATOM 2260 N N . CYS A 1 286 ? 9.160 -12.222 -15.372 1.00 87.81 286 CYS A N 1
ATOM 2261 C CA . CYS A 1 286 ? 9.034 -11.841 -13.957 1.00 87.81 286 CYS A CA 1
ATOM 2262 C C . CYS A 1 286 ? 7.687 -11.210 -13.638 1.00 87.81 286 CYS A C 1
ATOM 2264 O O . CYS A 1 286 ? 7.069 -11.574 -12.642 1.00 87.81 286 CYS A O 1
ATOM 2266 N N . PHE A 1 287 ? 7.243 -10.271 -14.478 1.00 91.00 287 PHE A N 1
ATOM 2267 C CA . PHE A 1 287 ? 5.946 -9.617 -14.325 1.00 91.00 287 PHE A CA 1
ATOM 2268 C C . PHE A 1 287 ? 4.818 -10.659 -14.284 1.00 91.00 287 PHE A C 1
ATOM 2270 O O . PHE A 1 287 ? 4.008 -10.650 -13.363 1.00 91.00 287 PHE A O 1
ATOM 2277 N N . THR A 1 288 ? 4.849 -11.629 -15.204 1.00 92.44 288 THR A N 1
ATOM 2278 C CA . THR A 1 288 ? 3.889 -12.743 -15.253 1.00 92.44 288 THR A CA 1
ATOM 2279 C C . THR A 1 288 ? 3.916 -13.592 -13.974 1.00 92.44 288 THR A C 1
ATOM 2281 O O . THR A 1 288 ? 2.861 -13.857 -13.403 1.00 92.44 288 THR A O 1
ATOM 2284 N N . VAL A 1 289 ? 5.096 -13.988 -13.473 1.00 92.06 289 VAL A N 1
ATOM 2285 C CA . VAL A 1 289 ? 5.206 -14.766 -12.217 1.00 92.06 289 VAL A CA 1
ATOM 2286 C C . VAL A 1 289 ? 4.702 -13.968 -11.011 1.00 92.06 289 VAL A C 1
ATOM 2288 O O . VAL A 1 289 ? 3.997 -14.519 -10.168 1.00 92.06 289 VAL A O 1
ATOM 2291 N N . LEU A 1 290 ? 5.022 -12.674 -10.932 1.00 91.69 290 LEU A N 1
ATOM 2292 C CA . LEU A 1 290 ? 4.574 -11.792 -9.852 1.00 91.69 290 LEU A CA 1
ATOM 2293 C C . LEU A 1 290 ? 3.055 -11.609 -9.860 1.00 91.69 290 LEU A C 1
ATOM 2295 O O . LEU A 1 290 ? 2.429 -11.759 -8.813 1.00 91.69 290 LEU A O 1
ATOM 2299 N N . VAL A 1 291 ? 2.456 -11.350 -11.023 1.00 93.31 291 VAL A N 1
ATOM 2300 C CA . VAL A 1 291 ? 0.999 -11.268 -11.194 1.00 93.31 291 VAL A CA 1
ATOM 2301 C C . VAL A 1 291 ? 0.321 -12.565 -10.747 1.00 93.31 291 VAL A C 1
ATOM 2303 O O . VAL A 1 291 ? -0.562 -12.530 -9.890 1.00 93.31 291 VAL A O 1
ATOM 2306 N N . LEU A 1 292 ? 0.763 -13.716 -11.265 1.00 93.25 292 LEU A N 1
ATOM 2307 C CA . LEU A 1 292 ? 0.160 -15.011 -10.940 1.00 93.25 292 LEU A CA 1
ATOM 2308 C C . LEU A 1 292 ? 0.313 -15.365 -9.454 1.00 93.25 292 LEU A C 1
ATOM 2310 O O . LEU A 1 292 ? -0.645 -15.839 -8.844 1.00 93.25 292 LEU A O 1
ATOM 2314 N N . PHE A 1 293 ? 1.474 -15.087 -8.848 1.00 92.81 293 PHE A N 1
ATOM 2315 C CA . PHE A 1 293 ? 1.673 -15.280 -7.410 1.00 92.81 293 PHE A CA 1
ATOM 2316 C C . PHE A 1 293 ? 0.703 -14.423 -6.591 1.00 92.81 293 PHE A C 1
ATOM 2318 O O . PHE A 1 293 ? 0.060 -14.943 -5.683 1.00 92.81 293 PHE A O 1
ATOM 2325 N N . ASN A 1 294 ? 0.573 -13.128 -6.902 1.00 92.31 294 ASN A N 1
ATOM 2326 C CA . ASN A 1 294 ? -0.295 -12.234 -6.135 1.00 92.31 294 ASN A CA 1
ATOM 2327 C C . ASN A 1 294 ? -1.776 -12.600 -6.303 1.00 92.31 294 ASN A C 1
ATOM 2329 O O . ASN A 1 294 ? -2.503 -12.590 -5.316 1.00 92.31 294 ASN A O 1
ATOM 2333 N N . LEU A 1 295 ? -2.211 -13.010 -7.499 1.00 92.94 295 LEU A N 1
ATOM 2334 C CA . LEU A 1 295 ? -3.572 -13.505 -7.736 1.00 92.94 295 LEU A CA 1
ATOM 2335 C C . LEU A 1 295 ? -3.887 -14.738 -6.871 1.00 92.94 295 LEU A C 1
ATOM 2337 O O . LEU A 1 295 ? -4.889 -14.750 -6.155 1.00 92.94 295 LEU A O 1
ATOM 2341 N N . VAL A 1 296 ? -3.015 -15.753 -6.888 1.00 93.19 296 VAL A N 1
ATOM 2342 C CA . VAL A 1 296 ? -3.183 -16.974 -6.077 1.00 93.19 296 VAL A CA 1
ATOM 2343 C C . VAL A 1 296 ? -3.101 -16.664 -4.580 1.00 93.19 296 VAL A C 1
ATOM 2345 O O . VAL A 1 296 ? -3.883 -17.202 -3.797 1.00 93.19 296 VAL A O 1
ATOM 2348 N N . PHE A 1 297 ? -2.194 -15.771 -4.175 1.00 90.94 297 PHE A N 1
ATOM 2349 C CA . PHE A 1 297 ? -2.059 -15.344 -2.787 1.00 90.94 297 PHE A CA 1
ATOM 2350 C C . PHE A 1 297 ? -3.325 -14.644 -2.284 1.00 90.94 297 PHE A C 1
ATOM 2352 O O . PHE A 1 297 ? -3.862 -15.061 -1.265 1.00 90.94 297 PHE A O 1
ATOM 2359 N N . ILE A 1 298 ? -3.850 -13.650 -3.010 1.00 90.50 298 ILE A N 1
ATOM 2360 C CA . ILE A 1 298 ? -5.079 -12.924 -2.645 1.00 90.50 298 ILE A CA 1
ATOM 2361 C C . ILE A 1 298 ? -6.270 -13.891 -2.543 1.00 90.50 298 ILE A C 1
ATOM 2363 O O . ILE A 1 298 ? -7.007 -13.852 -1.558 1.00 90.50 298 ILE A O 1
ATOM 2367 N N . ALA A 1 299 ? -6.415 -14.817 -3.498 1.00 91.19 299 ALA A N 1
ATOM 2368 C CA . ALA A 1 299 ? -7.471 -15.832 -3.475 1.00 91.19 299 ALA A CA 1
ATOM 2369 C C . ALA A 1 299 ? -7.388 -16.772 -2.252 1.00 91.19 299 ALA A C 1
ATOM 2371 O O . ALA A 1 299 ? -8.417 -17.172 -1.710 1.00 91.19 299 ALA A O 1
ATOM 2372 N N . ALA A 1 300 ? -6.179 -17.098 -1.782 1.00 91.50 300 ALA A N 1
ATOM 2373 C CA . ALA A 1 300 ? -5.969 -17.868 -0.553 1.00 91.50 300 ALA A CA 1
ATOM 2374 C C . ALA A 1 300 ? -6.081 -17.016 0.731 1.00 91.50 300 ALA A C 1
ATOM 2376 O O . ALA A 1 300 ? -6.387 -17.542 1.801 1.00 91.50 300 ALA A O 1
ATOM 2377 N N . PHE A 1 301 ? -5.843 -15.707 0.641 1.00 88.62 301 PHE A N 1
ATOM 2378 C CA . PHE A 1 301 ? -5.751 -14.796 1.781 1.00 88.62 301 PHE A CA 1
ATOM 2379 C C . PHE A 1 301 ? -7.109 -14.515 2.434 1.00 88.62 301 PHE A C 1
ATOM 2381 O O . PHE A 1 301 ? -7.236 -14.653 3.651 1.00 88.62 301 PHE A O 1
ATOM 2388 N N . TYR A 1 302 ? -8.138 -14.199 1.638 1.00 84.75 302 TYR A N 1
ATOM 2389 C CA . TYR A 1 302 ? -9.501 -13.952 2.132 1.00 84.75 302 TYR A CA 1
ATOM 2390 C C . TYR A 1 302 ? -10.078 -15.098 2.994 1.00 84.75 302 TYR A C 1
ATOM 2392 O O . TYR A 1 302 ? -10.471 -14.828 4.133 1.00 84.75 302 TYR A O 1
ATOM 2400 N N . PRO A 1 303 ? -10.104 -16.376 2.549 1.00 87.25 303 PRO A N 1
ATOM 2401 C CA . PRO A 1 303 ? -10.640 -17.464 3.372 1.00 87.25 303 PRO A CA 1
ATOM 2402 C C . PRO A 1 303 ? -9.785 -17.742 4.617 1.00 87.25 303 PRO A C 1
ATOM 2404 O O . PRO A 1 303 ? -10.336 -18.046 5.674 1.00 87.25 303 PRO A O 1
ATOM 2407 N N . VAL A 1 304 ? -8.456 -17.582 4.540 1.00 87.38 304 VAL A N 1
ATOM 2408 C CA . VAL A 1 304 ? -7.576 -17.671 5.719 1.00 87.38 304 VAL A CA 1
ATOM 2409 C C . VAL A 1 304 ? -7.929 -16.588 6.738 1.00 87.38 304 VAL A C 1
ATOM 2411 O O . VAL A 1 304 ? -8.040 -16.881 7.930 1.00 87.38 304 VAL A O 1
ATOM 2414 N N . ILE A 1 305 ? -8.169 -15.352 6.297 1.00 83.62 305 ILE A N 1
ATOM 2415 C CA . ILE A 1 305 ? -8.574 -14.274 7.198 1.00 83.62 305 ILE A CA 1
ATOM 2416 C C . ILE A 1 305 ? -9.960 -14.503 7.792 1.00 83.62 305 ILE A C 1
ATOM 2418 O O . ILE A 1 305 ? -10.101 -14.308 8.994 1.00 83.62 305 ILE A O 1
ATOM 2422 N N . HIS A 1 306 ? -10.938 -15.011 7.041 1.00 79.56 306 HIS A N 1
ATOM 2423 C CA . HIS A 1 306 ? -12.253 -15.352 7.599 1.00 79.56 306 HIS A CA 1
ATOM 2424 C C . HIS A 1 306 ? -12.175 -16.436 8.701 1.00 79.56 306 HIS A C 1
ATOM 2426 O O . HIS A 1 306 ? -13.007 -16.469 9.604 1.00 79.56 306 HIS A O 1
ATOM 2432 N N . ILE A 1 307 ? -11.158 -17.308 8.684 1.00 80.94 307 ILE A N 1
ATOM 2433 C CA . ILE A 1 307 ? -10.916 -18.296 9.753 1.00 80.94 307 ILE A CA 1
ATOM 2434 C C . ILE A 1 307 ? -10.316 -17.645 11.016 1.00 80.94 307 ILE A C 1
ATOM 2436 O O . ILE A 1 307 ? -10.659 -18.037 12.133 1.00 80.94 307 ILE A O 1
ATOM 2440 N N . PHE A 1 308 ? -9.436 -16.647 10.871 1.00 75.94 308 PHE A N 1
ATOM 2441 C CA . PHE A 1 308 ? -8.815 -15.945 12.007 1.00 75.94 308 PHE A CA 1
ATOM 2442 C C . PHE A 1 308 ? -9.635 -14.750 12.531 1.00 75.94 308 PHE A C 1
ATOM 2444 O O . PHE A 1 308 ? -9.489 -14.367 13.696 1.00 75.94 308 PHE A O 1
ATOM 2451 N N . TYR A 1 309 ? -10.509 -14.169 11.709 1.00 73.38 309 TYR A N 1
ATOM 2452 C CA . TYR A 1 309 ? -11.358 -13.032 12.047 1.00 73.38 309 TYR A CA 1
ATOM 2453 C C . TYR A 1 309 ? -12.627 -13.486 12.778 1.00 73.38 309 TYR A C 1
ATOM 2455 O O . TYR A 1 309 ? -13.651 -13.796 12.177 1.00 73.38 309 TYR A O 1
ATOM 2463 N N . ASN A 1 310 ? -12.570 -13.504 14.111 1.00 64.25 310 ASN A N 1
ATOM 2464 C CA . ASN A 1 310 ? -13.740 -13.755 14.951 1.00 64.25 310 ASN A CA 1
ATOM 2465 C C . ASN A 1 310 ? -14.216 -12.442 15.614 1.00 64.25 310 ASN A C 1
ATOM 2467 O O . ASN A 1 310 ? -13.716 -12.096 16.692 1.00 64.25 310 ASN A O 1
ATOM 2471 N N . PRO A 1 311 ? -15.175 -11.701 15.017 1.00 59.03 311 PRO A N 1
ATOM 2472 C CA . PRO A 1 311 ? -15.598 -10.391 15.527 1.00 59.03 311 PRO A CA 1
ATOM 2473 C C . PRO A 1 311 ? -16.188 -10.471 16.945 1.00 59.03 311 PRO A C 1
ATOM 2475 O O . PRO A 1 311 ? -15.912 -9.620 17.797 1.00 59.03 311 PRO A O 1
ATOM 2478 N N . ARG A 1 312 ? -16.907 -11.559 17.261 1.00 47.28 312 ARG A N 1
ATOM 2479 C CA . ARG A 1 312 ? -17.497 -11.797 18.593 1.00 47.28 312 ARG A CA 1
ATOM 2480 C C . ARG A 1 312 ? -16.429 -11.895 19.693 1.00 47.28 312 ARG A C 1
ATOM 2482 O O . ARG A 1 312 ? -16.662 -11.456 20.817 1.00 47.28 312 ARG A O 1
ATOM 2489 N N . ALA A 1 313 ? -15.233 -12.394 19.370 1.00 53.97 313 ALA A N 1
ATOM 2490 C CA . ALA A 1 313 ? -14.104 -12.481 20.301 1.00 53.97 313 ALA A CA 1
ATOM 2491 C C . ALA A 1 313 ? -13.355 -11.146 20.521 1.00 53.97 313 ALA A C 1
ATOM 2493 O O . ALA A 1 313 ? -12.508 -11.063 21.418 1.00 53.97 313 ALA A O 1
ATOM 2494 N N . ARG A 1 314 ? -13.642 -10.104 19.723 1.00 51.94 314 ARG A N 1
ATOM 2495 C CA . ARG A 1 314 ? -13.050 -8.760 19.860 1.00 51.94 314 ARG A CA 1
ATOM 2496 C C . ARG A 1 314 ? -13.953 -7.772 20.604 1.00 51.94 314 ARG A C 1
ATOM 2498 O O . ARG A 1 314 ? -13.419 -6.992 21.389 1.00 51.94 314 ARG A O 1
ATOM 2505 N N . LEU A 1 315 ? -15.284 -7.884 20.490 1.00 49.22 315 LEU A N 1
ATOM 2506 C CA . LEU A 1 315 ? -16.217 -7.196 21.404 1.00 49.22 315 LEU A CA 1
ATOM 2507 C C . LEU A 1 315 ? -15.972 -7.600 22.871 1.00 49.22 315 LEU A C 1
ATOM 2509 O O . LEU A 1 315 ? -15.981 -6.754 23.762 1.00 49.22 315 LEU A O 1
ATOM 2513 N N . ALA A 1 316 ? -15.634 -8.871 23.117 1.00 44.56 316 ALA A N 1
ATOM 2514 C CA . ALA A 1 316 ? -15.163 -9.382 24.411 1.00 44.56 316 ALA A CA 1
ATOM 2515 C C . ALA A 1 316 ? -13.707 -8.958 24.749 1.00 44.56 316 ALA A C 1
ATOM 2517 O O . ALA A 1 316 ? -12.898 -9.753 25.238 1.00 44.56 316 ALA A O 1
ATOM 2518 N N . GLY A 1 317 ? -13.349 -7.703 24.457 1.00 46.84 317 GLY A N 1
ATOM 2519 C CA . GLY A 1 317 ? -12.021 -7.131 24.683 1.00 46.84 317 GLY A CA 1
ATOM 2520 C C . GLY A 1 317 ? -11.623 -7.060 26.168 1.00 46.84 317 GLY A C 1
ATOM 2521 O O . GLY A 1 317 ? -12.446 -7.293 27.056 1.00 46.84 317 GLY A O 1
ATOM 2522 N N . PRO A 1 318 ? -10.363 -6.708 26.491 1.00 46.12 318 PRO A N 1
ATOM 2523 C CA . PRO A 1 318 ? -9.853 -6.747 27.867 1.00 46.12 318 PRO A CA 1
ATOM 2524 C C . PRO A 1 318 ? -10.640 -5.869 28.857 1.00 46.12 318 PRO A C 1
ATOM 2526 O O . PRO A 1 318 ? -10.748 -6.244 30.022 1.00 46.12 318 PRO A O 1
ATOM 2529 N N . TYR A 1 319 ? -11.264 -4.775 28.406 1.00 42.41 319 TYR A N 1
ATOM 2530 C CA . TYR A 1 319 ? -12.186 -3.967 29.222 1.00 42.41 319 TYR A CA 1
ATOM 2531 C C . TYR A 1 319 ? -13.421 -4.752 29.714 1.00 42.41 319 TYR A C 1
ATOM 2533 O O . TYR A 1 319 ? -13.908 -4.507 30.820 1.00 42.41 319 TYR A O 1
ATOM 2541 N N . SER A 1 320 ? -13.892 -5.741 28.947 1.00 44.16 320 SER A N 1
ATOM 2542 C CA . SER A 1 320 ? -15.012 -6.610 29.329 1.00 44.16 320 SER A CA 1
ATOM 2543 C C . SER A 1 320 ? -14.639 -7.653 30.389 1.00 44.16 320 SER A C 1
ATOM 2545 O O . SER A 1 320 ? -15.534 -8.270 30.956 1.00 44.16 320 SER A O 1
ATOM 2547 N N . LYS A 1 321 ? -13.350 -7.863 30.703 1.00 43.19 321 LYS A N 1
ATOM 2548 C CA . LYS A 1 321 ? -12.966 -8.744 31.822 1.00 43.19 321 LYS A CA 1
ATOM 2549 C C . LYS A 1 321 ? -13.213 -8.109 33.192 1.00 43.19 321 LYS A C 1
ATOM 2551 O O . LYS A 1 321 ? -13.330 -8.837 34.171 1.00 43.19 321 LYS A O 1
ATOM 2556 N N . THR A 1 322 ? -13.302 -6.779 33.265 1.00 44.47 322 THR A N 1
ATOM 2557 C CA . THR A 1 322 ? -13.494 -6.044 34.528 1.00 44.47 322 THR A CA 1
ATOM 2558 C C . THR A 1 322 ? -14.962 -5.694 34.784 1.00 44.47 322 THR A C 1
ATOM 2560 O O . THR A 1 322 ? -15.391 -5.659 35.935 1.00 44.47 322 THR A O 1
ATOM 2563 N N . LYS A 1 323 ? -15.763 -5.474 33.730 1.00 46.22 323 LYS A N 1
ATOM 2564 C CA . LYS A 1 323 ? -17.228 -5.379 33.835 1.00 46.22 323 LYS A CA 1
ATOM 2565 C C . LYS A 1 323 ? -17.854 -6.745 33.565 1.00 46.22 323 LYS A C 1
ATOM 2567 O O . LYS A 1 323 ? -17.956 -7.157 32.416 1.00 46.22 323 LYS A O 1
ATOM 2572 N N . CYS A 1 324 ? -18.302 -7.422 34.624 1.00 49.31 324 CYS A N 1
ATOM 2573 C CA . CYS A 1 324 ? -19.071 -8.662 34.507 1.00 49.31 324 CYS A CA 1
ATOM 2574 C C . CYS A 1 324 ? -20.275 -8.472 33.572 1.00 49.31 324 CYS A C 1
ATOM 2576 O O . CYS A 1 324 ? -21.182 -7.703 33.890 1.00 49.31 324 CYS A O 1
ATOM 2578 N N . THR A 1 325 ? -20.326 -9.236 32.482 1.00 55.00 325 THR A N 1
ATOM 2579 C CA . THR A 1 325 ? -21.541 -9.457 31.689 1.00 55.00 325 THR A CA 1
ATOM 2580 C C . THR A 1 325 ? -22.528 -10.278 32.520 1.00 55.00 325 THR A C 1
ATOM 2582 O O . THR A 1 325 ? -22.585 -11.504 32.420 1.00 55.00 325 THR A O 1
ATOM 2585 N N . ARG A 1 326 ? -23.257 -9.605 33.414 1.00 60.78 326 ARG A N 1
ATOM 2586 C CA . ARG A 1 326 ? -24.334 -10.211 34.200 1.00 60.78 326 ARG A CA 1
ATOM 2587 C C . ARG A 1 326 ? -25.545 -10.451 33.305 1.00 60.78 326 ARG A C 1
ATOM 2589 O O . ARG A 1 326 ? -25.903 -9.595 32.500 1.00 60.78 326 ARG A O 1
ATOM 2596 N N . ALA A 1 327 ? -26.190 -11.601 33.477 1.00 64.75 327 ALA A N 1
ATOM 2597 C CA . ALA A 1 327 ? -27.538 -11.796 32.960 1.00 64.75 327 ALA A CA 1
ATOM 2598 C C . ALA A 1 327 ? -28.477 -10.766 33.609 1.00 64.75 327 ALA A C 1
ATOM 2600 O O . ALA A 1 327 ? -28.348 -10.498 34.801 1.00 64.75 327 ALA A O 1
ATOM 2601 N N . LEU A 1 328 ? -29.448 -10.245 32.857 1.00 62.00 328 LEU A N 1
ATOM 2602 C CA . LEU A 1 328 ? -30.444 -9.273 33.341 1.00 62.00 328 LEU A CA 1
ATOM 2603 C C . LEU A 1 328 ? -31.130 -9.721 34.650 1.00 62.00 328 LEU A C 1
ATOM 2605 O O . LEU A 1 328 ? -31.378 -8.914 35.539 1.00 62.00 328 LEU A O 1
ATOM 2609 N N . GLN A 1 329 ? -31.335 -11.032 34.796 1.00 65.06 329 GLN A N 1
ATOM 2610 C CA . GLN A 1 329 ? -31.904 -11.702 35.971 1.00 65.06 329 GLN A CA 1
ATOM 2611 C C . GLN A 1 329 ? -31.040 -11.629 37.251 1.00 65.06 329 GLN A C 1
ATOM 2613 O O . GLN A 1 329 ? -31.544 -11.945 38.324 1.00 65.06 329 GLN A O 1
ATOM 2618 N N . SER A 1 330 ? -29.756 -11.250 37.167 1.00 63.84 330 SER A N 1
ATOM 2619 C CA . SER A 1 330 ? -28.854 -11.074 38.324 1.00 63.84 330 SER A CA 1
ATOM 2620 C C . SER A 1 330 ? -28.542 -9.606 38.654 1.00 63.84 330 SER A C 1
ATOM 2622 O O . SER A 1 330 ? -27.645 -9.311 39.451 1.00 63.84 330 SER A O 1
ATOM 2624 N N . THR A 1 331 ? -29.306 -8.679 38.074 1.00 63.16 331 THR A N 1
ATOM 2625 C CA . THR A 1 331 ? -29.386 -7.278 38.504 1.00 63.16 331 THR A CA 1
ATOM 2626 C C . THR A 1 331 ? -30.364 -7.167 39.687 1.00 63.16 331 THR A C 1
ATOM 2628 O O . THR A 1 331 ? -31.435 -7.772 39.631 1.00 63.16 331 THR A O 1
ATOM 2631 N N . PRO A 1 332 ? -30.039 -6.434 40.772 1.00 66.50 332 PRO A N 1
ATOM 2632 C CA . PRO A 1 332 ? -30.975 -6.225 41.879 1.00 66.50 332 PRO A CA 1
ATOM 2633 C C . PRO A 1 332 ? -32.200 -5.414 41.425 1.00 66.50 332 PRO A C 1
ATOM 2635 O O . PRO A 1 332 ? -32.068 -4.472 40.649 1.00 66.50 332 PRO A O 1
ATOM 2638 N N . GLN A 1 333 ? -33.386 -5.768 41.930 1.00 60.62 333 GLN A N 1
ATOM 2639 C CA . GLN A 1 333 ? -34.681 -5.258 41.439 1.00 60.62 333 GLN A CA 1
ATOM 2640 C C . GLN A 1 333 ? -34.916 -3.755 41.687 1.00 60.62 333 GLN A C 1
ATOM 2642 O O . GLN A 1 333 ? -35.757 -3.153 41.027 1.00 60.62 333 GLN A O 1
ATOM 2647 N N . GLU A 1 334 ? -34.162 -3.145 42.600 1.00 62.72 334 GLU A N 1
ATOM 2648 C CA . GLU A 1 334 ? -34.251 -1.720 42.957 1.00 62.72 334 GLU A CA 1
ATOM 2649 C C . GLU A 1 334 ? -33.280 -0.829 42.155 1.00 62.72 334 GLU A C 1
ATOM 2651 O O . GLU A 1 334 ? -33.258 0.386 42.339 1.00 62.72 334 GLU A O 1
ATOM 2656 N N . ALA A 1 335 ? -32.446 -1.401 41.276 1.00 64.56 335 ALA A N 1
ATOM 2657 C CA . ALA A 1 335 ? -31.510 -0.626 40.463 1.00 64.56 335 ALA A CA 1
ATOM 2658 C C . ALA A 1 335 ? -32.165 -0.097 39.178 1.00 64.56 335 ALA A C 1
ATOM 2660 O O . ALA A 1 335 ? -32.881 -0.821 38.487 1.00 64.56 335 ALA A O 1
ATOM 2661 N N . GLU A 1 336 ? -31.849 1.149 38.815 1.00 68.75 336 GLU A N 1
ATOM 2662 C CA . GLU A 1 336 ? -32.257 1.741 37.537 1.00 68.75 336 GLU A CA 1
ATOM 2663 C C . GLU A 1 336 ? -31.736 0.906 36.358 1.00 68.75 336 GLU A C 1
ATOM 2665 O O . GLU A 1 336 ? -30.526 0.662 36.245 1.00 68.75 336 GLU A O 1
ATOM 2670 N N . LEU A 1 337 ? -32.616 0.515 35.433 1.00 68.38 337 LEU A N 1
ATOM 2671 C CA . LEU A 1 337 ? -32.173 -0.168 34.222 1.00 68.38 337 LEU A CA 1
ATOM 2672 C C . LEU A 1 337 ? -31.756 0.868 33.175 1.00 68.38 337 LEU A C 1
ATOM 2674 O O . LEU A 1 337 ? -32.595 1.484 32.520 1.00 68.38 337 LEU A O 1
ATOM 2678 N N . ARG A 1 338 ? -30.446 1.069 33.023 1.00 71.75 338 ARG A N 1
ATOM 2679 C CA . ARG A 1 338 ? -29.888 2.014 32.048 1.00 71.75 338 ARG A CA 1
ATOM 2680 C C . ARG A 1 338 ? -29.666 1.326 30.701 1.00 71.75 338 ARG A C 1
ATOM 2682 O O . ARG A 1 338 ? -28.751 0.514 30.565 1.00 71.75 338 ARG A O 1
ATOM 2689 N N . ALA A 1 339 ? -30.511 1.650 29.727 1.00 70.69 339 ALA A N 1
ATOM 2690 C CA . ALA A 1 339 ? -30.435 1.171 28.351 1.00 70.69 339 ALA A CA 1
ATOM 2691 C C . ALA A 1 339 ? -29.760 2.216 27.447 1.00 70.69 339 ALA A C 1
ATOM 2693 O O . ALA A 1 339 ? -29.837 3.414 27.705 1.00 70.69 339 ALA A O 1
ATOM 2694 N N . ILE A 1 340 ? -29.117 1.759 26.373 1.00 76.38 340 ILE A N 1
ATOM 2695 C CA . ILE A 1 340 ? -28.646 2.604 25.269 1.00 76.38 340 ILE A CA 1
ATOM 2696 C C . ILE A 1 340 ? -29.288 2.046 24.002 1.00 76.38 340 ILE A C 1
ATOM 2698 O O . ILE A 1 340 ? -29.235 0.836 23.776 1.00 76.38 340 ILE A O 1
ATOM 2702 N N . THR A 1 341 ? -29.916 2.907 23.208 1.00 75.25 341 THR A N 1
ATOM 2703 C CA . THR A 1 341 ? -30.777 2.505 22.089 1.00 75.25 341 THR A CA 1
ATOM 2704 C C . THR A 1 341 ? -30.442 3.293 20.829 1.00 75.25 341 THR A C 1
ATOM 2706 O O . THR A 1 341 ? -30.715 4.490 20.768 1.00 75.25 341 THR A O 1
ATOM 2709 N N . CYS A 1 342 ? -29.863 2.608 19.838 1.00 74.00 342 CYS A N 1
ATOM 2710 C CA . CYS A 1 342 ? -29.371 3.192 18.587 1.00 74.00 342 CYS A CA 1
ATOM 2711 C C . CYS A 1 342 ? -30.448 3.187 17.485 1.00 74.00 342 CYS A C 1
ATOM 2713 O O . CYS A 1 342 ? -30.758 2.122 16.956 1.00 74.00 342 CYS A O 1
ATOM 2715 N N . ILE A 1 343 ? -31.021 4.349 17.165 1.00 78.38 343 ILE A N 1
ATOM 2716 C CA . ILE A 1 343 ? -32.047 4.538 16.125 1.00 78.38 343 ILE A CA 1
ATOM 2717 C C . ILE A 1 343 ? -31.346 4.887 14.810 1.00 78.38 343 ILE A C 1
ATOM 2719 O O . ILE A 1 343 ? -30.582 5.849 14.788 1.00 78.38 343 ILE A O 1
ATOM 2723 N N . TYR A 1 344 ? -31.617 4.134 13.740 1.00 73.00 344 TYR A N 1
ATOM 2724 C CA . TYR A 1 344 ? -30.998 4.350 12.422 1.00 73.00 344 TYR A CA 1
ATOM 2725 C C . TYR A 1 344 ? -31.880 5.117 11.423 1.00 73.00 344 TYR A C 1
ATOM 2727 O O . TYR A 1 344 ? -31.384 5.868 10.591 1.00 73.00 344 TYR A O 1
ATOM 2735 N N . GLU A 1 345 ? -33.195 4.915 11.505 1.00 73.62 345 GLU A N 1
ATOM 2736 C CA . GLU A 1 345 ? -34.215 5.520 10.638 1.00 73.62 345 GLU A CA 1
ATOM 2737 C C . GLU A 1 345 ? -35.504 5.672 11.461 1.00 73.62 345 GLU A C 1
ATOM 2739 O O . GLU A 1 345 ? -35.686 4.949 12.448 1.00 73.62 345 GLU A O 1
ATOM 2744 N N . GLU A 1 346 ? -36.420 6.556 11.059 1.00 76.69 346 GLU A N 1
ATOM 2745 C CA . GLU A 1 346 ? -37.679 6.794 11.789 1.00 76.69 346 GLU A CA 1
ATOM 2746 C C . GLU A 1 346 ? -38.546 5.522 11.911 1.00 76.69 346 GLU A C 1
ATOM 2748 O O . GLU A 1 346 ? -39.130 5.267 12.966 1.00 76.69 346 GLU A O 1
ATOM 2753 N N . ASP A 1 347 ? -38.526 4.650 10.898 1.00 79.88 347 ASP A N 1
ATOM 2754 C CA . ASP A 1 347 ? -39.234 3.360 10.895 1.00 79.88 347 ASP A CA 1
ATOM 2755 C C . ASP A 1 347 ? -38.729 2.369 11.965 1.00 79.88 347 ASP A C 1
ATOM 2757 O O . ASP A 1 347 ? -39.447 1.446 12.357 1.00 79.88 347 ASP A O 1
ATOM 2761 N N . ASN A 1 348 ? -37.517 2.563 12.501 1.00 79.44 348 ASN A N 1
ATOM 2762 C CA . ASN A 1 348 ? -36.972 1.726 13.576 1.00 79.44 348 ASN A CA 1
ATOM 2763 C C . ASN A 1 348 ? -37.475 2.144 14.974 1.00 79.44 348 ASN A C 1
ATOM 2765 O O . ASN A 1 348 ? -37.416 1.345 15.917 1.00 79.44 348 ASN A O 1
ATOM 2769 N N . VAL A 1 349 ? -38.011 3.364 15.125 1.00 80.31 349 VAL A N 1
ATOM 2770 C CA . VAL A 1 349 ? -38.469 3.916 16.415 1.00 80.31 349 VAL A CA 1
ATOM 2771 C C . VAL A 1 349 ? -39.536 3.036 17.092 1.00 80.31 349 VAL A C 1
ATOM 2773 O O . VAL A 1 349 ? -39.355 2.716 18.272 1.00 80.31 349 VAL A O 1
ATOM 2776 N N . PRO A 1 350 ? -40.611 2.570 16.413 1.00 82.44 350 PRO A N 1
ATOM 2777 C CA . PRO A 1 350 ? -41.664 1.789 17.067 1.00 82.44 350 PRO A CA 1
ATOM 2778 C C . PRO A 1 350 ? -41.181 0.407 17.523 1.00 82.44 350 PRO A C 1
ATOM 2780 O O . PRO A 1 350 ? -41.552 -0.056 18.602 1.00 82.44 350 PRO A O 1
ATOM 2783 N N . GLY A 1 351 ? -40.314 -0.243 16.736 1.00 82.31 351 GLY A N 1
ATOM 2784 C CA . GLY A 1 351 ? -39.737 -1.544 17.085 1.00 82.31 351 GLY A CA 1
ATOM 2785 C C . GLY A 1 351 ? -38.827 -1.465 18.312 1.00 82.31 351 GLY A C 1
ATOM 2786 O O . GLY A 1 351 ? -38.868 -2.333 19.185 1.00 82.31 351 GLY A O 1
ATOM 2787 N N . MET A 1 352 ? -38.048 -0.388 18.426 1.00 79.81 352 MET A N 1
ATOM 2788 C CA . MET A 1 352 ? -37.197 -0.144 19.590 1.00 79.81 352 MET A CA 1
ATOM 2789 C C . MET A 1 352 ? -37.995 0.260 20.833 1.00 79.81 352 MET A C 1
ATOM 2791 O O . MET A 1 352 ? -37.650 -0.175 21.932 1.00 79.81 352 MET A O 1
ATOM 2795 N N . LEU A 1 353 ? -39.084 1.022 20.678 1.00 79.69 353 LEU A N 1
ATOM 2796 C CA . LEU A 1 353 ? -39.998 1.338 21.778 1.00 79.69 353 LEU A CA 1
ATOM 2797 C C . LEU A 1 353 ? -40.654 0.063 22.333 1.00 79.69 353 LEU A C 1
ATOM 2799 O O . LEU A 1 353 ? -40.581 -0.187 23.535 1.00 79.69 353 LEU A O 1
ATOM 2803 N N . ALA A 1 354 ? -41.181 -0.801 21.459 1.00 82.12 354 ALA A N 1
ATOM 2804 C CA . ALA A 1 354 ? -41.757 -2.089 21.850 1.00 82.12 354 ALA A CA 1
ATOM 2805 C C . ALA A 1 354 ? -40.737 -3.013 22.550 1.00 82.12 354 ALA A C 1
ATOM 2807 O O . ALA A 1 354 ? -41.087 -3.731 23.488 1.00 82.12 354 ALA A O 1
ATOM 2808 N N . LEU A 1 355 ? -39.458 -2.974 22.148 1.00 81.88 355 LEU A N 1
ATOM 2809 C CA . LEU A 1 355 ? -38.382 -3.684 22.848 1.00 81.88 355 LEU A CA 1
ATOM 2810 C C . LEU A 1 355 ? -38.090 -3.097 24.238 1.00 81.88 355 LEU A C 1
ATOM 2812 O O . LEU A 1 355 ? -37.873 -3.864 25.175 1.00 81.88 355 LEU A O 1
ATOM 2816 N N . LEU A 1 356 ? -38.104 -1.771 24.406 1.00 79.06 356 LEU A N 1
ATOM 2817 C CA . LEU A 1 356 ? -37.932 -1.127 25.715 1.00 79.06 356 LEU A CA 1
ATOM 2818 C C . LEU A 1 356 ? -39.087 -1.454 26.674 1.00 79.06 356 LEU A C 1
ATOM 2820 O O . LEU A 1 356 ? -38.842 -1.778 27.838 1.00 79.06 356 LEU A O 1
ATOM 2824 N N . GLU A 1 357 ? -40.327 -1.439 26.182 1.00 78.44 357 GLU A N 1
ATOM 2825 C CA . GLU A 1 357 ? -41.519 -1.845 26.938 1.00 78.44 357 GLU A CA 1
ATOM 2826 C C . GLU A 1 357 ? -41.453 -3.327 27.343 1.00 78.44 357 GLU A C 1
ATOM 2828 O O . GLU A 1 357 ? -41.650 -3.663 28.513 1.00 78.44 357 GLU A O 1
ATOM 2833 N N . ALA A 1 358 ? -41.076 -4.217 26.417 1.00 78.50 358 ALA A N 1
ATOM 2834 C CA . ALA A 1 358 ? -40.890 -5.642 26.697 1.00 78.50 358 ALA A CA 1
ATOM 2835 C C . ALA A 1 358 ? -39.737 -5.930 27.682 1.00 78.50 358 ALA A C 1
ATOM 2837 O O . ALA A 1 358 ? -39.773 -6.935 28.397 1.00 78.50 358 ALA A O 1
ATOM 2838 N N . VAL A 1 359 ? -38.723 -5.059 27.746 1.00 73.75 359 VAL A N 1
ATOM 2839 C CA . VAL A 1 359 ? -37.602 -5.150 28.698 1.00 73.75 359 VAL A CA 1
ATOM 2840 C C . VAL A 1 359 ? -37.973 -4.624 30.092 1.00 73.75 359 VAL A C 1
ATOM 2842 O O . VAL A 1 359 ? -37.416 -5.120 31.074 1.00 73.75 359 VAL A O 1
ATOM 2845 N N . ASN A 1 360 ? -38.931 -3.694 30.221 1.00 71.00 360 ASN A N 1
ATOM 2846 C CA . ASN A 1 360 ? -39.434 -3.229 31.521 1.00 71.00 360 ASN A CA 1
ATOM 2847 C C . ASN A 1 360 ? -40.953 -3.435 31.731 1.00 71.00 360 ASN A C 1
ATOM 2849 O O . ASN A 1 360 ? -41.700 -2.467 31.898 1.00 71.00 360 ASN A O 1
ATOM 2853 N N . PRO A 1 361 ? -41.420 -4.690 31.883 1.00 62.50 361 PRO A N 1
ATOM 2854 C CA . PRO A 1 361 ? -42.811 -4.994 32.227 1.00 62.50 361 PRO A CA 1
ATOM 2855 C C . PRO A 1 361 ? -43.185 -4.636 33.685 1.00 62.50 361 PRO A C 1
ATOM 2857 O O . PRO A 1 361 ? -44.261 -5.005 34.153 1.00 62.50 361 PRO A O 1
ATOM 2860 N N . LYS A 1 362 ? -42.297 -3.972 34.446 1.00 62.47 362 LYS A N 1
ATOM 2861 C CA . LYS A 1 362 ? -42.491 -3.592 35.858 1.00 62.47 362 LYS A CA 1
ATOM 2862 C C . LYS A 1 362 ? -42.002 -2.167 36.152 1.00 62.47 362 LYS A C 1
ATOM 2864 O O . LYS A 1 362 ? -41.374 -1.919 37.182 1.00 62.47 362 LYS A O 1
ATOM 2869 N N . ALA A 1 363 ? -42.370 -1.218 35.290 1.00 60.62 363 ALA A N 1
ATOM 2870 C CA . ALA A 1 363 ? -42.014 0.202 35.409 1.00 60.62 363 ALA A CA 1
ATOM 2871 C C . ALA A 1 363 ? -42.334 0.853 36.777 1.00 60.62 363 ALA A C 1
ATOM 2873 O O . ALA A 1 363 ? -41.706 1.839 37.145 1.00 60.62 363 ALA A O 1
ATOM 2874 N N . ALA A 1 364 ? -43.266 0.287 37.555 1.00 58.25 364 ALA A N 1
ATOM 2875 C CA . ALA A 1 364 ? -43.601 0.734 38.911 1.00 58.25 364 ALA A CA 1
ATOM 2876 C C . ALA A 1 364 ? -42.590 0.324 40.012 1.00 58.25 364 ALA A C 1
ATOM 2878 O O . ALA A 1 364 ? -42.745 0.756 41.150 1.00 58.25 364 ALA A O 1
ATOM 2879 N N . ILE A 1 365 ? -41.601 -0.530 39.711 1.00 59.28 365 ILE A N 1
ATOM 2880 C CA . ILE A 1 365 ? -40.596 -1.027 40.677 1.00 59.28 365 ILE A CA 1
ATOM 2881 C C . ILE A 1 365 ? -39.180 -0.593 40.283 1.00 59.28 365 ILE A C 1
ATOM 2883 O O . ILE A 1 365 ? -38.389 -0.224 41.146 1.00 59.28 365 ILE A O 1
ATOM 2887 N N . SER A 1 366 ? -38.867 -0.610 38.986 1.00 61.09 366 SER A N 1
ATOM 2888 C CA . SER A 1 366 ? -37.538 -0.277 38.467 1.00 61.09 366 SER A CA 1
ATOM 2889 C C . SER A 1 366 ? -37.675 0.794 37.376 1.00 61.09 366 SER A C 1
ATOM 2891 O O . SER A 1 366 ? -38.231 0.494 36.313 1.00 61.09 366 SER A O 1
ATOM 2893 N N . PRO A 1 367 ? -37.193 2.036 37.579 1.00 66.81 367 PRO A N 1
ATOM 2894 C CA . PRO A 1 367 ? -37.193 3.031 36.516 1.00 66.81 367 PRO A CA 1
ATOM 2895 C C . PRO A 1 367 ? -36.198 2.615 35.424 1.00 66.81 367 PRO A C 1
ATOM 2897 O O . PRO A 1 367 ? -35.047 2.267 35.702 1.00 66.81 367 PRO A O 1
ATOM 2900 N N . LEU A 1 368 ? -36.651 2.648 34.171 1.00 68.56 368 LEU A N 1
ATOM 2901 C CA . LEU A 1 368 ? -35.799 2.445 33.004 1.00 68.56 368 LEU A CA 1
ATOM 2902 C C . LEU A 1 368 ? -35.371 3.810 32.463 1.00 68.56 368 LEU A C 1
ATOM 2904 O O . LEU A 1 368 ? -36.207 4.665 32.183 1.00 68.56 368 LEU A O 1
ATOM 2908 N N . CYS A 1 369 ? -34.065 4.003 32.316 1.00 70.31 369 CYS A N 1
ATOM 2909 C CA . CYS A 1 369 ? -33.473 5.200 31.733 1.00 70.31 369 CYS A CA 1
ATOM 2910 C C . CYS A 1 369 ? -32.860 4.808 30.385 1.00 70.31 369 CYS A C 1
ATOM 2912 O O . CYS A 1 369 ? -31.833 4.129 30.344 1.00 70.31 369 CYS A O 1
ATOM 2914 N N . ALA A 1 370 ? -33.522 5.180 29.290 1.00 72.00 370 ALA A N 1
ATOM 2915 C CA . ALA A 1 370 ? -33.022 4.957 27.938 1.00 72.00 370 ALA A CA 1
ATOM 2916 C C . ALA A 1 370 ? -32.248 6.187 27.454 1.00 72.00 370 ALA A C 1
ATOM 2918 O O . ALA A 1 370 ? -32.807 7.277 27.356 1.00 72.00 370 ALA A O 1
ATOM 2919 N N . TYR A 1 371 ? -30.975 5.995 27.116 1.00 75.06 371 TYR A N 1
ATOM 2920 C CA . TYR A 1 371 ? -30.204 6.956 26.337 1.00 75.06 371 TYR A CA 1
ATOM 2921 C C . TYR A 1 371 ? -30.418 6.645 24.858 1.00 75.06 371 TYR A C 1
ATOM 2923 O O . TYR A 1 371 ? -29.912 5.643 24.339 1.00 75.06 371 TYR A O 1
ATOM 2931 N N . VAL A 1 372 ? -31.207 7.483 24.191 1.00 72.50 372 VAL A N 1
ATOM 2932 C CA . VAL A 1 372 ? -31.394 7.407 22.744 1.00 72.50 372 VAL A CA 1
ATOM 2933 C C . VAL A 1 372 ? -30.129 7.915 22.066 1.00 72.50 372 VAL A C 1
ATOM 2935 O O . VAL A 1 372 ? -29.620 8.973 22.414 1.00 72.50 372 VAL A O 1
ATOM 2938 N N . ILE A 1 373 ? -29.627 7.147 21.105 1.00 74.81 373 ILE A N 1
ATOM 2939 C CA . ILE A 1 373 ? -28.541 7.552 20.221 1.00 74.81 373 ILE A CA 1
ATOM 2940 C C . ILE A 1 373 ? -29.071 7.451 18.797 1.00 74.81 373 ILE A C 1
ATOM 2942 O O . ILE A 1 373 ? -29.521 6.387 18.387 1.00 74.81 373 ILE A O 1
ATOM 2946 N N . HIS A 1 374 ? -29.035 8.536 18.036 1.00 72.00 374 HIS A N 1
ATOM 2947 C CA . HIS A 1 374 ? -29.341 8.474 16.604 1.00 72.00 374 HIS A CA 1
ATOM 2948 C C . HIS A 1 374 ? -28.083 8.096 15.811 1.00 72.00 374 HIS A C 1
ATOM 2950 O O . HIS A 1 374 ? -26.970 8.419 16.230 1.00 72.00 374 HIS A O 1
ATOM 2956 N N . VAL A 1 375 ? -28.234 7.394 14.692 1.00 71.56 375 VAL A N 1
ATOM 2957 C CA . VAL A 1 375 ? -27.132 6.940 13.836 1.00 71.56 375 VAL A CA 1
ATOM 2958 C C . VAL A 1 375 ? -27.583 6.999 12.375 1.00 71.56 375 VAL A C 1
ATOM 2960 O O . VAL A 1 375 ? -28.688 6.606 12.054 1.00 71.56 375 VAL A O 1
ATOM 2963 N N . ILE A 1 376 ? -26.723 7.464 11.479 1.00 66.81 376 ILE A N 1
ATOM 2964 C CA . ILE A 1 376 ? -26.838 7.368 10.015 1.00 66.81 376 ILE A CA 1
ATOM 2965 C C . ILE A 1 376 ? -25.399 7.154 9.496 1.00 66.81 376 ILE A C 1
ATOM 2967 O O . ILE A 1 376 ? -24.496 6.870 10.285 1.00 66.81 376 ILE A O 1
ATOM 2971 N N . GLU A 1 377 ? -25.133 7.310 8.203 1.00 60.19 377 GLU A N 1
ATOM 2972 C CA . GLU A 1 377 ? -23.776 7.235 7.645 1.00 60.19 377 GLU A CA 1
ATOM 2973 C C . GLU A 1 377 ? -22.996 8.559 7.789 1.00 60.19 377 GLU A C 1
ATOM 2975 O O . GLU A 1 377 ? -23.589 9.640 7.827 1.00 60.19 377 GLU A O 1
ATOM 2980 N N . LEU A 1 378 ? -21.659 8.499 7.846 1.00 57.28 378 LEU A N 1
ATOM 2981 C CA . LEU A 1 378 ? -20.765 9.668 7.891 1.00 57.28 378 LEU A CA 1
ATOM 2982 C C . LEU A 1 378 ? -19.805 9.664 6.684 1.00 57.28 378 LEU A C 1
ATOM 2984 O O . LEU A 1 378 ? -18.597 9.482 6.830 1.00 57.28 378 LEU A O 1
ATOM 2988 N N . VAL A 1 379 ? -20.362 9.845 5.480 1.00 58.12 379 VAL A N 1
ATOM 2989 C CA . VAL A 1 379 ? -19.628 9.775 4.200 1.00 58.12 379 VAL A CA 1
ATOM 2990 C C . VAL A 1 379 ? -18.324 10.583 4.257 1.00 58.12 379 VAL A C 1
ATOM 2992 O O . VAL A 1 379 ? -18.318 11.778 4.568 1.00 58.12 379 VAL A O 1
ATOM 2995 N N . GLY A 1 380 ? -17.202 9.926 3.958 1.00 54.09 380 GLY A N 1
ATOM 2996 C CA . GLY A 1 380 ? -15.878 10.549 3.938 1.00 54.09 380 GLY A CA 1
ATOM 2997 C C . GLY A 1 380 ? -15.249 10.846 5.309 1.00 54.09 380 GLY A C 1
ATOM 2998 O O . GLY A 1 380 ? -14.300 11.627 5.350 1.00 54.09 380 GLY A O 1
ATOM 2999 N N . ARG A 1 381 ? -15.726 10.269 6.429 1.00 62.22 381 ARG A N 1
ATOM 3000 C CA . ARG A 1 381 ? -15.011 10.295 7.727 1.00 62.22 381 ARG A CA 1
ATOM 3001 C C . ARG A 1 381 ? -14.849 8.909 8.343 1.00 62.22 381 ARG A C 1
ATOM 3003 O O . ARG A 1 381 ? -15.820 8.228 8.639 1.00 62.22 381 ARG A O 1
ATOM 3010 N N . THR A 1 382 ? -13.609 8.569 8.688 1.00 51.78 382 THR A N 1
ATOM 3011 C CA . THR A 1 382 ? -13.243 7.312 9.369 1.00 51.78 382 THR A CA 1
ATOM 3012 C C . THR A 1 382 ? -13.381 7.363 10.900 1.00 51.78 382 THR A C 1
ATOM 3014 O O . THR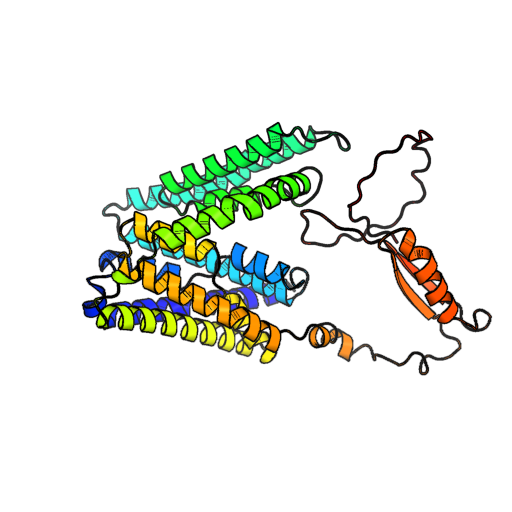 A 1 382 ? -13.198 6.349 11.574 1.00 51.78 382 THR A O 1
ATOM 3017 N N . ALA A 1 383 ? -13.690 8.533 11.472 1.00 57.66 383 ALA A N 1
ATOM 3018 C CA . ALA A 1 383 ? -13.812 8.752 12.913 1.00 57.66 383 ALA A CA 1
ATOM 3019 C C . ALA A 1 383 ? -15.250 9.161 13.300 1.00 57.66 383 ALA A C 1
ATOM 3021 O O . ALA A 1 383 ? -15.740 10.174 12.793 1.00 57.66 383 ALA A O 1
ATOM 3022 N N . PRO A 1 384 ? -15.923 8.434 14.216 1.00 60.56 384 PRO A N 1
ATOM 3023 C CA . PRO A 1 384 ? -17.260 8.793 14.679 1.00 60.56 384 PRO A CA 1
ATOM 3024 C C . PRO A 1 384 ? -17.217 10.042 15.567 1.00 60.56 384 PRO A C 1
ATOM 3026 O O . PRO A 1 384 ? -16.326 10.195 16.407 1.00 60.56 384 PRO A O 1
ATOM 3029 N N . ILE A 1 385 ? -18.210 10.918 15.407 1.00 60.25 385 ILE A N 1
ATOM 3030 C CA . ILE A 1 385 ? -18.349 12.163 16.171 1.00 60.25 385 ILE A CA 1
ATOM 3031 C C . ILE A 1 385 ? -19.629 12.080 17.004 1.00 60.25 385 ILE A C 1
ATOM 3033 O O . ILE A 1 385 ? -20.701 11.805 16.472 1.00 60.25 385 ILE A O 1
ATOM 3037 N N . LEU A 1 386 ? -19.506 12.331 18.308 1.00 61.56 386 LEU A N 1
ATOM 3038 C CA . LEU A 1 386 ? -20.609 12.313 19.268 1.00 61.56 386 LEU A CA 1
ATOM 3039 C C . LEU A 1 386 ? -20.989 13.760 19.606 1.00 61.56 386 LEU A C 1
ATOM 3041 O O . LEU A 1 386 ? -20.138 14.509 20.091 1.00 61.56 386 LEU A O 1
ATOM 3045 N N . MET A 1 387 ? -22.227 14.170 19.311 1.00 57.94 387 MET A N 1
ATOM 3046 C CA . MET A 1 387 ? -22.674 15.564 19.435 1.00 57.94 387 MET A CA 1
ATOM 3047 C C . MET A 1 387 ? -23.884 15.661 20.379 1.00 57.94 387 MET A C 1
ATOM 3049 O O . MET A 1 387 ? -24.855 14.938 20.190 1.00 57.94 387 MET A O 1
ATOM 3053 N N . PRO A 1 388 ? -23.865 16.533 21.404 1.00 61.38 388 PRO A N 1
ATOM 3054 C CA . PRO A 1 388 ? -25.017 16.690 22.288 1.00 61.38 388 PRO A CA 1
ATOM 3055 C C . PR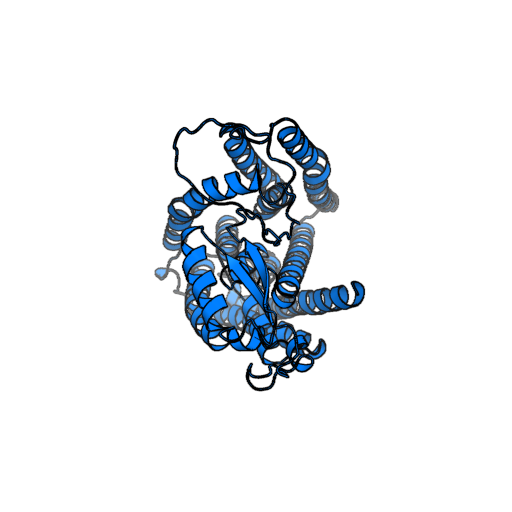O A 1 388 ? -26.188 17.311 21.520 1.00 61.38 388 PRO A C 1
ATOM 3057 O O . PRO A 1 388 ? -25.989 18.280 20.780 1.00 61.38 388 PRO A O 1
ATOM 3060 N N . TYR A 1 389 ? -27.406 16.800 21.711 1.00 54.47 389 TYR A N 1
ATOM 3061 C CA . TYR A 1 389 ? -28.585 17.423 21.120 1.00 54.47 389 TYR A CA 1
ATOM 3062 C C . TYR A 1 389 ? -28.836 18.801 21.753 1.00 54.47 389 TYR A C 1
ATOM 3064 O O . TYR A 1 389 ? -28.698 18.990 22.964 1.00 54.47 389 TYR A O 1
ATOM 3072 N N . LYS A 1 390 ? -29.212 19.781 20.928 1.00 56.41 390 LYS A N 1
ATOM 3073 C CA . LYS A 1 390 ? -29.657 21.107 21.369 1.00 56.41 390 LYS A CA 1
ATOM 3074 C C . LYS A 1 390 ? -31.068 21.356 20.861 1.00 56.41 390 LYS A C 1
ATOM 3076 O O . LYS A 1 390 ? -31.302 21.364 19.661 1.00 56.41 390 LYS A O 1
ATOM 3081 N N . SER A 1 391 ? -31.986 21.616 21.785 1.00 47.69 391 SER A N 1
ATOM 3082 C CA . SER A 1 391 ? -33.412 21.828 21.514 1.00 47.69 391 SER A CA 1
ATOM 3083 C C . SER A 1 391 ? -33.788 23.243 21.044 1.00 47.69 391 SER A C 1
ATOM 3085 O O . SER A 1 391 ? -34.976 23.517 20.886 1.00 47.69 391 SER A O 1
ATOM 3087 N N . ASP A 1 392 ? -32.812 24.142 20.876 1.00 41.22 392 ASP A N 1
ATOM 3088 C CA . ASP A 1 392 ? -33.048 25.582 20.669 1.00 41.22 392 ASP A CA 1
ATOM 3089 C C . ASP A 1 392 ? -33.299 25.987 19.205 1.00 41.22 392 ASP A C 1
ATOM 3091 O O . ASP A 1 392 ? -33.794 27.086 18.963 1.00 41.22 392 ASP A O 1
ATOM 3095 N N . ASP A 1 393 ? -32.986 25.139 18.219 1.00 41.44 393 ASP A N 1
ATOM 3096 C CA . ASP A 1 393 ? -33.042 25.512 16.793 1.00 41.44 393 ASP A CA 1
ATOM 3097 C C . ASP A 1 393 ? -34.445 25.312 16.185 1.00 41.44 393 ASP A C 1
ATOM 3099 O O . ASP A 1 393 ? -34.670 24.505 15.283 1.00 41.44 393 ASP A O 1
ATOM 3103 N N . LYS A 1 394 ? -35.437 25.998 16.768 1.00 35.09 394 LYS A N 1
ATOM 3104 C CA . LYS A 1 394 ? -36.866 25.804 16.462 1.00 35.09 394 LYS A CA 1
ATOM 3105 C C . LYS A 1 394 ? -37.474 26.838 15.505 1.00 35.09 394 LYS A C 1
ATOM 3107 O O . LYS A 1 394 ? -38.655 26.724 15.184 1.00 35.09 394 LYS A O 1
ATOM 3112 N N . ASP A 1 395 ? -36.673 27.798 15.039 1.00 33.56 395 ASP A N 1
ATOM 3113 C CA . ASP A 1 395 ? -37.095 28.918 14.180 1.00 33.56 395 ASP A CA 1
ATOM 3114 C C . ASP A 1 395 ? -36.655 28.788 12.702 1.00 33.56 395 ASP A C 1
ATOM 3116 O O . ASP A 1 395 ? -36.794 29.727 11.914 1.00 33.56 395 ASP A O 1
ATOM 3120 N N . LEU A 1 396 ? -36.218 27.600 12.265 1.00 32.62 396 LEU A N 1
ATOM 3121 C CA . LEU A 1 396 ? -36.207 27.239 10.841 1.00 32.62 396 LEU A CA 1
ATOM 3122 C C . LEU A 1 396 ? -37.630 26.844 10.407 1.00 32.62 396 LEU A C 1
ATOM 3124 O O . LEU A 1 396 ? -38.030 25.682 10.433 1.00 32.62 396 LEU A O 1
ATOM 3128 N N . GLY A 1 397 ? -38.423 27.872 10.094 1.00 26.33 397 GLY A N 1
ATOM 3129 C CA . GLY A 1 397 ? -39.877 27.787 9.952 1.00 26.33 397 GLY A CA 1
ATOM 3130 C C . GLY A 1 397 ? -40.414 26.974 8.764 1.00 26.33 397 GLY A C 1
ATOM 3131 O O . GLY A 1 397 ? -39.708 26.638 7.815 1.00 26.33 397 GLY A O 1
ATOM 3132 N N . HIS A 1 398 ? -41.725 26.710 8.813 1.00 29.47 398 HIS A N 1
ATOM 3133 C CA . HIS A 1 398 ? -42.489 25.983 7.793 1.00 29.47 398 HIS A CA 1
ATOM 3134 C C . HIS A 1 398 ? -42.172 26.405 6.346 1.00 29.47 398 HIS A C 1
ATOM 3136 O O . HIS A 1 398 ? -42.530 27.502 5.921 1.00 29.47 398 HIS A O 1
ATOM 3142 N N . ASN A 1 399 ? -41.681 25.455 5.548 1.00 24.58 399 ASN A N 1
ATOM 3143 C CA . ASN A 1 399 ? -42.106 25.291 4.157 1.00 24.58 399 ASN A CA 1
ATOM 3144 C C . ASN A 1 399 ? -41.910 23.837 3.714 1.00 24.58 399 ASN A C 1
ATOM 3146 O O . ASN A 1 399 ? -40.794 23.373 3.509 1.00 24.58 399 ASN A O 1
ATOM 3150 N N . SER A 1 400 ? -43.017 23.110 3.577 1.00 28.05 400 SER A N 1
ATOM 3151 C CA . SER A 1 400 ? -43.030 21.717 3.137 1.00 28.05 400 SER A CA 1
ATOM 3152 C C . SER A 1 400 ? -43.094 21.623 1.610 1.00 28.05 400 SER A C 1
ATOM 3154 O O . SER A 1 400 ? -44.155 21.838 1.021 1.00 28.05 400 SER A O 1
ATOM 3156 N N . SER A 1 401 ? -41.993 21.228 0.976 1.00 22.62 401 SER A N 1
ATOM 3157 C CA . SER A 1 401 ? -41.984 20.707 -0.395 1.00 22.62 401 SER A CA 1
ATOM 3158 C C . SER A 1 401 ? -41.062 19.490 -0.480 1.00 22.62 401 SER A C 1
ATOM 3160 O O . SER A 1 401 ? -39.944 19.489 0.023 1.00 22.62 401 SER A O 1
ATOM 3162 N N . SER A 1 402 ? -41.574 18.406 -1.056 1.00 28.20 402 SER A N 1
ATOM 3163 C CA . SER A 1 402 ? -40.960 17.079 -1.003 1.00 28.20 402 SER A CA 1
ATOM 3164 C C . SER A 1 402 ? -39.838 16.880 -2.029 1.00 28.20 402 SER A C 1
ATOM 3166 O O . SER A 1 402 ? -40.094 16.958 -3.232 1.00 28.20 402 SER A O 1
ATOM 3168 N N . SER A 1 403 ? -38.656 16.464 -1.572 1.00 21.81 403 SER A N 1
ATOM 3169 C CA . SER A 1 403 ? -37.682 15.710 -2.374 1.00 21.81 403 SER A CA 1
ATOM 3170 C C . SER A 1 403 ? -36.887 14.741 -1.490 1.00 21.81 403 SER A C 1
ATOM 3172 O O . SER A 1 403 ? -36.482 15.076 -0.383 1.00 21.81 403 SER A O 1
ATOM 3174 N N . SER A 1 404 ? -36.705 13.509 -1.966 1.00 26.58 404 SER A N 1
ATOM 3175 C CA . SER A 1 404 ? -36.187 12.375 -1.191 1.00 26.58 404 SER A CA 1
ATOM 3176 C C . SER A 1 404 ? -34.696 12.098 -1.427 1.00 26.58 404 SER A C 1
ATOM 3178 O O . SER A 1 404 ? -34.334 11.728 -2.544 1.00 26.58 404 SER A O 1
ATOM 3180 N N . SER A 1 405 ? -33.869 12.155 -0.376 1.00 23.42 405 SER A N 1
ATOM 3181 C CA . SER A 1 405 ? -32.592 11.412 -0.260 1.00 23.42 405 SER A CA 1
ATOM 3182 C C . SER A 1 405 ? -32.006 11.510 1.171 1.00 23.42 405 SER A C 1
ATOM 3184 O O . SER A 1 405 ? -32.150 12.576 1.771 1.00 23.42 405 SER A O 1
ATOM 3186 N N . PRO A 1 406 ? -31.359 10.458 1.724 1.00 39.38 406 PRO A N 1
ATOM 3187 C CA . PRO A 1 406 ? -30.885 10.404 3.122 1.00 39.38 406 PRO A CA 1
ATOM 3188 C C . PRO A 1 406 ? -29.376 10.741 3.296 1.00 39.38 406 PRO A C 1
ATOM 3190 O O . PRO A 1 406 ? -28.775 11.311 2.388 1.00 39.38 406 PRO A O 1
ATOM 3193 N N . LEU A 1 407 ? -28.782 10.301 4.429 1.00 24.73 407 LEU A N 1
ATOM 3194 C CA . LEU A 1 407 ? -27.351 10.291 4.849 1.00 24.73 407 LEU A CA 1
ATOM 3195 C C . LEU A 1 407 ? -26.880 11.494 5.711 1.00 24.73 407 LEU A C 1
ATOM 3197 O O . LEU A 1 407 ? -27.113 12.646 5.360 1.00 24.73 407 LEU A O 1
ATOM 3201 N N . GLY A 1 408 ? -26.154 11.227 6.816 1.00 25.16 408 GLY A N 1
ATOM 3202 C CA . GLY A 1 408 ? -25.442 12.250 7.614 1.00 25.16 408 GLY A CA 1
ATOM 3203 C C . GLY A 1 408 ? -25.465 12.087 9.149 1.00 25.16 408 GLY A C 1
ATOM 3204 O O . GLY A 1 408 ? -26.423 12.475 9.793 1.00 25.16 408 GLY A O 1
ATOM 3205 N N . LEU A 1 409 ? -24.385 11.567 9.741 1.00 24.97 409 LEU A N 1
ATOM 3206 C CA . LEU A 1 409 ? -24.074 11.427 11.184 1.00 24.97 409 LEU A CA 1
ATOM 3207 C C . LEU A 1 409 ? -23.717 12.708 11.997 1.00 24.97 409 LEU A C 1
ATOM 3209 O O . LEU A 1 409 ? -22.597 13.181 11.814 1.00 24.97 409 LEU A O 1
ATOM 3213 N N . CYS A 1 410 ? -24.445 13.375 12.910 1.00 26.50 410 CYS A N 1
ATOM 3214 C CA . CYS A 1 410 ? -25.731 13.225 13.621 1.00 26.50 410 CYS A CA 1
ATOM 3215 C C . CYS A 1 410 ? -25.884 12.120 14.684 1.00 26.50 410 CYS A C 1
ATOM 3217 O O . CYS A 1 410 ? -26.953 11.521 14.797 1.00 26.50 410 CYS A O 1
ATOM 3219 N N . MET A 1 411 ? -24.863 11.905 15.528 1.00 33.53 411 MET A N 1
ATOM 3220 C CA . MET A 1 411 ? -25.015 11.098 16.751 1.00 33.53 411 MET A CA 1
ATOM 3221 C C . MET A 1 411 ? -25.703 11.928 17.837 1.00 33.53 411 MET A C 1
ATOM 3223 O O . MET A 1 411 ? -25.015 12.638 18.566 1.00 33.53 411 MET A O 1
ATOM 3227 N N . LEU A 1 412 ? -27.038 11.877 17.890 1.00 36.62 412 LEU A N 1
ATOM 3228 C CA . LEU A 1 412 ? -27.863 12.610 18.866 1.00 36.62 412 LEU A CA 1
ATOM 3229 C C . LEU A 1 412 ? -27.779 11.987 20.273 1.00 36.62 412 LEU A C 1
ATOM 3231 O O . LEU A 1 412 ? -27.458 10.803 20.394 1.00 36.62 412 LEU A O 1
ATOM 3235 N N . LEU A 1 413 ? -28.072 12.787 21.309 1.00 29.19 413 LEU A N 1
ATOM 3236 C CA . LEU A 1 413 ? -28.026 12.415 22.733 1.00 29.19 413 LEU A CA 1
ATOM 3237 C C . LEU A 1 413 ? -29.006 13.269 23.557 1.00 29.19 413 LEU A C 1
ATOM 3239 O O . LEU A 1 413 ? -28.843 14.509 23.476 1.00 29.19 413 LEU A O 1
#